Protein AF-A0A2A5D5D0-F1 (afdb_monomer)

pLDDT: mean 77.04, std 16.19, range [25.78, 96.81]

Sequence (463 aa):
MMNELGKYSNEIIWMANNGKLLHDLIAAKQSNLTIFPFDIANLTKYSEMNILRPLSAEIIKQLHRTMWQPALPIFARDETFFGVPEDISFYGIIVPKKQLEDTNKWDWDELRSLINKNYKENNIDFWSAGATNNMGFIYSVLGAFGINIEAPLKETIELKENWLKAYDWLNSIEWDWEEFFINNLSPLEFKQYSSNQKLEMGWTKAPPNPFNNYQDYNFFMFPDDSSVKKRFDFCIGSCWASIKNNMPDQVINDLFRIILDYKNLLKVELRSATYFNINKKLWKDKAVLKAKPLYKHIDFFNNAKNVVYSNINKMQHHDIRDILLKTLTNKANNKIFFSYLEGLITTGKTFYKSNDLQTAIEFITTNYQNINQIKDITDYLDCSQSHLQSLFKMSFDCSCWEYLNKIRVDIAKNELVYNSQSISQISIKIGFKSSVTFTRVFKKNTGSTPSEYRLSKKTKKWQ

Nearest PDB structures (foldseek):
  5mkb-assembly1_A  TM=7.133E-01  e=1.353E-09  Lacticaseibacillus casei
  3oio-assembly1_A  TM=8.926E-01  e=6.132E-05  Chromobacterium violaceum
  6swi-assembly1_A  TM=9.238E-01  e=1.010E-04  Geobacillus stearothermophilus
  3w6v-assembly1_A  TM=9.181E-01  e=2.877E-04  Streptomyces griseus
  4fe7-assembly1_A-2  TM=6.441E-01  e=1.061E-04  Escherichia coli

Mean predicted aligned error: 14.08 Å

Radius of gyration: 26.06 Å; Cα contacts (8 Å, |Δi|>4): 640; chains: 1; bounding box: 62×50×67 Å

Foldseek 3Di:
DCVVCVVVNQLDDEDPDDPPPVVNVVVVLDHSHFKYKDKLLCQVVCVVVVFFDFADPVLVVLCVVFFDPLAQCSQADPNTGFFDFDFKKFKWKKFFQVLPPDPDDDDLVRVLVLQQVQCVVQVDHQDFAPDPFPCSVVQLLLLLLVQDLVPDLVVRLVSVVSLLVSLVSLLSRPHQLLCRGPDRDHLVNQQVRPVPGRMHIDIQQGGRPPVLPVVRMATARHDHDPVRPGGETEMIGMTMGGTDDPDDSVVSNVVSCCVSDPVNSLVCLLVDRGGHTRGVVLLPDPSNCVSPVVSVNCVNVVPGDNYDYDSCPDPSNVLLSVLSSVCSNLSWRSVLSSVQSVVCVVVVHRPCPVVLVVQLVVCLLVCLLPDPDCVVSCVSRVHDLVVQQCSCCNTRVDGSVLVSLLSLLVVLLVCLAPHPDDCQVSCNRRHHPGSVVNQVSNCVNPVHGSVVSSVVNVVVVVD

Structure (mmCIF, N/CA/C/O backbone):
data_AF-A0A2A5D5D0-F1
#
_entry.id   AF-A0A2A5D5D0-F1
#
loop_
_atom_site.group_PDB
_atom_site.id
_atom_site.type_symbol
_atom_site.label_atom_id
_atom_site.label_alt_id
_atom_site.label_comp_id
_atom_site.label_asym_id
_atom_site.label_entity_id
_atom_site.label_seq_id
_atom_site.pdbx_PDB_ins_code
_atom_site.Cartn_x
_atom_site.Cartn_y
_atom_site.Cartn_z
_atom_site.occupancy
_atom_site.B_iso_or_equiv
_atom_site.auth_seq_id
_atom_site.auth_comp_id
_atom_site.auth_asym_id
_atom_site.auth_atom_id
_atom_site.pdbx_PDB_model_num
ATOM 1 N N . MET A 1 1 ? 11.062 15.583 -27.044 1.00 42.25 1 MET A N 1
ATOM 2 C CA . MET A 1 1 ? 10.098 14.470 -27.120 1.00 42.25 1 MET A CA 1
ATOM 3 C C . MET A 1 1 ? 9.123 14.642 -28.281 1.00 42.25 1 MET A C 1
ATOM 5 O O . MET A 1 1 ? 9.537 14.257 -29.353 1.00 42.25 1 MET A O 1
ATOM 9 N N . MET A 1 2 ? 7.949 15.289 -28.179 1.00 38.97 2 MET A N 1
ATOM 10 C CA . MET A 1 2 ? 6.968 15.340 -29.298 1.00 38.97 2 MET A CA 1
ATOM 11 C C . MET A 1 2 ? 7.511 15.865 -30.645 1.00 38.97 2 MET A C 1
ATOM 13 O O . MET A 1 2 ? 7.171 15.311 -31.676 1.00 38.97 2 MET A O 1
ATOM 17 N N . ASN A 1 3 ? 8.413 16.855 -30.661 1.00 43.53 3 ASN A N 1
ATOM 18 C CA . ASN A 1 3 ? 9.029 17.330 -31.915 1.00 43.53 3 ASN A CA 1
ATOM 19 C C . ASN A 1 3 ? 10.086 16.365 -32.497 1.00 43.53 3 ASN A C 1
ATOM 21 O O . ASN A 1 3 ? 10.320 16.373 -33.698 1.00 43.53 3 ASN A O 1
ATOM 25 N N . GLU A 1 4 ? 10.721 15.532 -31.665 1.00 47.09 4 GLU A N 1
ATOM 26 C CA . GLU A 1 4 ? 11.690 14.504 -32.101 1.00 47.09 4 GLU A CA 1
ATOM 27 C C . GLU A 1 4 ? 10.972 13.206 -32.499 1.00 47.09 4 GLU A C 1
ATOM 29 O O . GLU A 1 4 ? 11.299 12.593 -33.510 1.00 47.09 4 GLU A O 1
ATOM 34 N N . LEU A 1 5 ? 9.921 12.864 -31.751 1.00 46.44 5 LEU A N 1
ATOM 35 C CA . LEU A 1 5 ? 8.909 11.859 -32.065 1.00 46.44 5 LEU A CA 1
ATOM 36 C C . LEU A 1 5 ? 8.055 12.249 -33.284 1.00 46.44 5 LEU A C 1
ATOM 38 O O . LEU A 1 5 ? 7.423 11.393 -33.887 1.00 46.44 5 LEU A O 1
ATOM 42 N N . GLY A 1 6 ? 8.054 13.528 -33.672 1.00 40.97 6 GLY A N 1
ATOM 43 C CA . GLY A 1 6 ? 7.239 14.087 -34.752 1.00 40.97 6 GLY A CA 1
ATOM 44 C C . GLY A 1 6 ? 7.520 13.480 -36.127 1.00 40.97 6 GLY A C 1
ATOM 45 O O . GLY A 1 6 ? 6.618 13.435 -36.962 1.00 40.97 6 GLY A O 1
ATOM 46 N N . LYS A 1 7 ? 8.724 12.929 -36.339 1.00 45.59 7 LYS A N 1
ATOM 47 C CA . LYS A 1 7 ? 9.057 12.133 -37.535 1.00 45.59 7 LYS A CA 1
ATOM 48 C C . LYS A 1 7 ? 8.268 10.818 -37.624 1.00 45.59 7 LYS A C 1
ATOM 50 O O . LYS A 1 7 ? 8.094 10.306 -38.719 1.00 45.59 7 LYS A O 1
ATOM 55 N N . TYR A 1 8 ? 7.762 10.335 -36.490 1.00 43.69 8 TYR A N 1
ATOM 56 C CA . TYR A 1 8 ? 6.948 9.128 -36.321 1.00 43.69 8 TYR A CA 1
ATOM 57 C C . TYR A 1 8 ? 5.537 9.477 -35.803 1.00 43.69 8 TYR A C 1
ATOM 59 O O . TYR A 1 8 ? 4.859 8.662 -35.187 1.00 43.69 8 TYR A O 1
ATOM 67 N N . SER A 1 9 ? 5.080 10.720 -36.000 1.00 43.53 9 SER A N 1
ATOM 68 C CA . SER A 1 9 ? 3.832 11.241 -35.410 1.00 43.53 9 SER A CA 1
ATOM 69 C C . SER A 1 9 ? 2.575 10.459 -35.807 1.00 43.53 9 SER A C 1
ATOM 71 O O . SER A 1 9 ? 1.668 10.327 -34.991 1.00 43.53 9 SER A O 1
ATOM 73 N N . ASN A 1 10 ? 2.544 9.876 -37.009 1.00 42.50 10 ASN A N 1
ATOM 74 C CA . ASN A 1 10 ? 1.450 9.012 -37.474 1.00 42.50 10 ASN A CA 1
ATOM 75 C C . ASN A 1 10 ? 1.453 7.603 -36.834 1.00 42.50 10 ASN A C 1
ATOM 77 O O . ASN A 1 10 ? 0.513 6.834 -37.038 1.00 42.50 10 ASN A O 1
ATOM 81 N N . GLU A 1 11 ? 2.503 7.267 -36.077 1.00 46.69 11 GLU A N 1
ATOM 82 C CA . GLU A 1 11 ? 2.774 5.957 -35.461 1.00 46.69 11 GLU A CA 1
ATOM 83 C C . GLU A 1 11 ? 2.710 6.009 -33.919 1.00 46.69 11 GLU A C 1
ATOM 85 O O . GLU A 1 11 ? 2.779 4.987 -33.233 1.00 46.69 11 GLU A O 1
ATOM 90 N N . ILE A 1 12 ? 2.563 7.204 -33.339 1.00 46.16 12 ILE A N 1
ATOM 91 C CA . ILE A 1 12 ? 2.498 7.425 -31.891 1.00 46.16 12 ILE A CA 1
ATOM 92 C C . ILE A 1 12 ? 1.081 7.865 -31.549 1.00 46.16 12 ILE A C 1
ATOM 94 O O . ILE A 1 12 ? 0.738 9.044 -31.603 1.00 46.16 12 ILE A O 1
ATOM 98 N N . ILE A 1 13 ? 0.239 6.901 -31.191 1.00 49.09 13 ILE A N 1
ATOM 99 C CA . ILE A 1 13 ? -1.118 7.185 -30.730 1.00 49.09 13 ILE A CA 1
ATOM 100 C C . ILE A 1 13 ? -1.076 7.401 -29.213 1.00 49.09 13 ILE A C 1
ATOM 102 O O . ILE A 1 13 ? -0.877 6.477 -28.428 1.00 49.09 13 ILE A O 1
ATOM 106 N N . TRP A 1 14 ? -1.281 8.652 -28.803 1.00 46.41 14 TRP A N 1
ATOM 107 C CA . TRP A 1 14 ? -1.578 9.024 -27.424 1.00 46.41 14 TRP A CA 1
ATOM 108 C C . TRP A 1 14 ? -3.082 8.844 -27.184 1.00 46.41 14 TRP A C 1
ATOM 110 O O . TRP A 1 14 ? -3.888 9.621 -27.687 1.00 46.41 14 TRP A O 1
ATOM 120 N N . MET A 1 15 ? -3.476 7.818 -26.428 1.00 43.09 15 MET A N 1
ATOM 121 C CA . MET A 1 15 ? -4.845 7.681 -25.909 1.00 43.09 15 MET A CA 1
ATOM 122 C C . MET A 1 15 ? -4.819 7.422 -24.402 1.00 43.09 15 MET A C 1
ATOM 124 O O . MET A 1 15 ? -5.335 6.426 -23.905 1.00 43.09 15 MET A O 1
ATOM 128 N N . ALA A 1 16 ? -4.212 8.343 -23.658 1.00 36.94 16 ALA A N 1
ATOM 129 C CA . ALA A 1 16 ? -4.387 8.424 -22.214 1.00 36.94 16 ALA A CA 1
ATOM 130 C C . ALA A 1 16 ? -5.574 9.349 -21.902 1.00 36.94 16 ALA A C 1
ATOM 132 O O . ALA A 1 16 ? -5.372 10.485 -21.492 1.00 36.94 16 ALA A O 1
ATOM 133 N N . ASN A 1 17 ? -6.798 8.902 -22.206 1.00 33.34 17 ASN A N 1
ATOM 134 C CA . ASN A 1 17 ? -8.050 9.282 -21.530 1.00 33.34 17 ASN A CA 1
ATOM 135 C C . ASN A 1 17 ? -9.251 8.702 -22.292 1.00 33.34 17 ASN A C 1
ATOM 137 O O . ASN A 1 17 ? -9.286 8.744 -23.517 1.00 33.34 17 ASN A O 1
ATOM 141 N N . ASN A 1 18 ? -10.255 8.235 -21.546 1.00 33.56 18 ASN A N 1
ATOM 142 C CA . ASN A 1 18 ? -11.564 7.726 -21.997 1.00 33.56 18 ASN A CA 1
ATOM 143 C C . ASN A 1 18 ? -11.712 6.215 -22.202 1.00 33.56 18 ASN A C 1
ATOM 145 O O . ASN A 1 18 ? -12.375 5.802 -23.147 1.00 33.56 18 ASN A O 1
ATOM 149 N N . GLY A 1 19 ? -11.180 5.397 -21.287 1.00 38.88 19 GLY A N 1
ATOM 150 C CA . GLY A 1 19 ? -11.828 4.135 -20.883 1.00 38.88 19 GLY A CA 1
ATOM 151 C C . GLY A 1 19 ? -12.034 3.030 -21.933 1.00 38.88 19 GLY A C 1
ATOM 152 O O . GLY A 1 19 ? -12.508 1.959 -21.567 1.00 38.88 19 GLY A O 1
ATOM 153 N N . LYS A 1 20 ? -11.663 3.230 -23.202 1.00 41.47 20 LYS A N 1
ATOM 154 C CA . LYS A 1 20 ? -11.570 2.164 -24.200 1.00 41.47 20 LYS A CA 1
ATOM 155 C C . LYS A 1 20 ? -10.377 1.307 -23.824 1.00 41.47 20 LYS A C 1
ATOM 157 O O . LYS A 1 20 ? -9.235 1.765 -23.892 1.00 41.47 20 LYS A O 1
ATOM 162 N N . LEU A 1 21 ? -10.643 0.085 -23.367 1.00 51.81 21 LEU A N 1
ATOM 163 C CA . LEU A 1 21 ? -9.585 -0.858 -23.039 1.00 51.81 21 LEU A CA 1
ATOM 164 C C . LEU A 1 21 ? -8.718 -1.074 -24.285 1.00 51.81 21 LEU A C 1
ATOM 166 O O . LEU A 1 21 ? -9.222 -1.136 -25.403 1.00 51.81 21 LEU A O 1
ATOM 170 N N . LEU A 1 22 ? -7.413 -1.264 -24.081 1.00 53.94 22 LEU A N 1
ATOM 171 C CA . LEU A 1 22 ? -6.450 -1.699 -25.102 1.00 53.94 22 LEU A CA 1
ATOM 172 C C . LEU A 1 22 ? -6.994 -2.859 -25.971 1.00 53.94 22 LEU A C 1
ATOM 174 O O . LEU A 1 22 ? -6.662 -2.967 -27.147 1.00 53.94 22 LEU A O 1
ATOM 178 N N . HIS A 1 23 ? -7.885 -3.685 -25.410 1.00 52.72 23 HIS A N 1
ATOM 179 C CA . HIS A 1 23 ? -8.634 -4.740 -26.097 1.00 52.72 23 HIS A CA 1
ATOM 180 C C . HIS A 1 23 ? -9.456 -4.244 -27.299 1.00 52.72 23 HIS A C 1
ATOM 182 O O . HIS A 1 23 ? -9.387 -4.865 -28.358 1.00 52.72 23 HIS A O 1
ATOM 188 N N . ASP A 1 24 ? -10.154 -3.111 -27.181 1.00 51.69 24 ASP A N 1
ATOM 189 C CA . ASP A 1 24 ? -10.974 -2.537 -28.259 1.00 51.69 24 ASP A CA 1
ATOM 190 C C . ASP A 1 24 ? -10.098 -2.028 -29.416 1.00 51.69 24 ASP A C 1
ATOM 192 O O . ASP A 1 24 ? -10.472 -2.106 -30.586 1.00 51.69 24 ASP A O 1
ATOM 196 N N . LEU A 1 25 ? -8.896 -1.535 -29.092 1.00 51.81 25 LEU A N 1
ATOM 197 C CA . LEU A 1 25 ? -7.915 -1.035 -30.060 1.00 51.81 25 LEU A CA 1
ATOM 198 C C . LEU A 1 25 ? -7.166 -2.167 -30.781 1.00 51.81 25 LEU A C 1
ATOM 200 O O . LEU A 1 25 ? -6.849 -2.032 -31.965 1.00 51.81 25 LEU A O 1
ATOM 204 N N . ILE A 1 26 ? -6.901 -3.282 -30.091 1.00 53.53 26 ILE A N 1
ATOM 205 C CA . ILE A 1 26 ? -6.291 -4.489 -30.673 1.00 53.53 26 ILE A CA 1
ATOM 206 C C . ILE A 1 26 ? -7.291 -5.209 -31.590 1.00 53.53 26 ILE A C 1
ATOM 208 O O . ILE A 1 26 ? -6.926 -5.617 -32.695 1.00 53.53 26 ILE A O 1
ATOM 212 N N . ALA A 1 27 ? -8.558 -5.323 -31.176 1.00 51.19 27 ALA A N 1
ATOM 213 C CA . ALA A 1 27 ? -9.613 -5.974 -31.957 1.00 51.19 27 ALA A CA 1
ATOM 214 C C . ALA A 1 27 ? -9.862 -5.296 -33.317 1.00 51.19 27 ALA A C 1
ATOM 216 O O . ALA A 1 27 ? -10.222 -5.963 -34.286 1.00 51.19 27 ALA A O 1
ATOM 217 N N . ALA A 1 28 ? -9.607 -3.989 -33.417 1.00 50.28 28 ALA A N 1
ATOM 218 C CA . ALA A 1 28 ? -9.811 -3.225 -34.641 1.00 50.28 28 ALA A CA 1
ATOM 219 C C . ALA A 1 28 ? -8.773 -3.495 -35.753 1.00 50.28 28 ALA A C 1
ATOM 221 O O . ALA A 1 28 ? -8.970 -3.000 -36.859 1.00 50.28 28 ALA A O 1
ATOM 222 N N . LYS A 1 29 ? -7.671 -4.233 -35.504 1.00 47.22 29 LYS A N 1
ATOM 223 C CA . LYS A 1 29 ? -6.579 -4.539 -36.473 1.00 47.22 29 LYS A CA 1
ATOM 224 C C . LYS A 1 29 ? -6.006 -3.338 -37.269 1.00 47.22 29 LYS A C 1
ATOM 226 O O . LYS A 1 29 ? -5.212 -3.542 -38.182 1.00 47.22 29 LYS A O 1
ATOM 231 N N . GLN A 1 30 ? -6.372 -2.103 -36.925 1.00 46.59 30 GLN A N 1
ATOM 232 C CA . GLN A 1 30 ? -6.116 -0.882 -37.704 1.00 46.59 30 GLN A CA 1
ATOM 233 C C . GLN A 1 30 ? -5.312 0.182 -36.946 1.00 46.59 30 GLN A C 1
ATOM 235 O O . GLN A 1 30 ? -5.189 1.307 -37.422 1.00 46.59 30 GLN A O 1
ATOM 240 N N . SER A 1 31 ? -4.763 -0.114 -35.766 1.00 50.22 31 SER A N 1
ATOM 241 C CA . SER A 1 31 ? -4.000 0.901 -35.043 1.00 50.22 31 SER A CA 1
ATOM 242 C C . SER A 1 31 ? -2.521 0.869 -35.438 1.00 50.22 31 SER A C 1
ATOM 244 O O . SER A 1 31 ? -1.816 -0.110 -35.204 1.00 50.22 31 SER A O 1
ATOM 246 N N . ASN A 1 32 ? -2.017 1.995 -35.949 1.00 53.56 32 ASN A N 1
ATOM 247 C CA . ASN A 1 32 ? -0.584 2.314 -35.997 1.00 53.56 32 ASN A CA 1
ATOM 248 C C . ASN A 1 32 ? 0.001 2.513 -34.577 1.00 53.56 32 ASN A C 1
ATOM 250 O O . ASN A 1 32 ? 0.957 3.258 -34.405 1.00 53.56 32 ASN A O 1
ATOM 254 N N . LEU A 1 33 ? -0.605 1.930 -33.534 1.00 55.22 33 LEU A N 1
ATOM 255 C CA . LEU A 1 33 ? -0.214 2.111 -32.140 1.00 55.22 33 LEU A CA 1
ATOM 256 C C . LEU A 1 33 ? 1.111 1.384 -31.905 1.00 55.22 33 LEU A C 1
ATOM 258 O O . LEU A 1 33 ? 1.157 0.157 -31.831 1.00 55.22 33 LEU A O 1
ATOM 262 N N . THR A 1 34 ? 2.188 2.154 -31.799 1.00 67.12 34 THR A N 1
ATOM 263 C CA . THR A 1 34 ? 3.553 1.619 -31.715 1.00 67.12 34 THR A CA 1
ATOM 264 C C . THR A 1 34 ? 4.020 1.480 -30.267 1.00 67.12 34 THR A C 1
ATOM 266 O O . THR A 1 34 ? 4.540 0.437 -29.872 1.00 67.12 34 THR A O 1
ATOM 269 N N . ILE A 1 35 ? 3.757 2.501 -29.450 1.00 74.50 35 ILE A N 1
ATOM 270 C CA . ILE A 1 35 ? 4.057 2.551 -28.016 1.00 74.50 35 ILE A CA 1
ATOM 271 C C . ILE A 1 35 ? 2.921 3.253 -27.265 1.00 74.50 35 ILE A C 1
ATOM 273 O O . ILE A 1 35 ? 2.276 4.142 -27.820 1.00 74.50 35 ILE A O 1
ATOM 277 N N . PHE A 1 36 ? 2.679 2.881 -26.010 1.00 73.75 36 PHE A N 1
ATOM 278 C CA . PHE A 1 36 ? 1.630 3.478 -25.182 1.00 73.75 36 PHE A CA 1
ATOM 279 C C . PHE A 1 36 ? 2.005 3.466 -23.693 1.00 73.75 36 PHE A C 1
ATOM 281 O O . PHE A 1 36 ? 2.653 2.518 -23.238 1.00 73.75 36 PHE A O 1
ATOM 288 N N . PRO A 1 37 ? 1.603 4.496 -22.927 1.00 76.75 37 PRO A N 1
ATOM 289 C CA . PRO A 1 37 ? 1.744 4.496 -21.482 1.00 76.75 37 PRO A CA 1
ATOM 290 C C . PRO A 1 37 ? 0.583 3.733 -20.834 1.00 76.75 37 PRO A C 1
ATOM 292 O O . PRO A 1 37 ? -0.562 3.825 -21.283 1.00 76.75 37 PRO A O 1
ATOM 295 N N . PHE A 1 38 ? 0.849 3.008 -19.752 1.00 71.81 38 PHE A N 1
ATOM 296 C CA . PHE A 1 38 ? -0.196 2.457 -18.891 1.00 71.81 38 PHE A CA 1
ATOM 297 C C . PHE A 1 38 ? 0.309 2.233 -17.464 1.00 71.81 38 PHE A C 1
ATOM 299 O O . PHE A 1 38 ? 1.512 2.198 -17.199 1.00 71.81 38 PHE A O 1
ATOM 306 N N . ASP A 1 39 ? -0.642 2.075 -16.545 1.00 77.75 39 ASP A N 1
ATOM 307 C CA . ASP A 1 39 ? -0.368 1.751 -15.148 1.00 77.75 39 ASP A CA 1
ATOM 308 C C . ASP A 1 39 ? 0.198 0.330 -15.016 1.00 77.75 39 ASP A C 1
ATOM 310 O O . ASP A 1 39 ? -0.407 -0.626 -15.517 1.00 77.75 39 ASP A O 1
ATOM 314 N N . ILE A 1 40 ? 1.317 0.183 -14.305 1.00 80.50 40 ILE A N 1
ATOM 315 C CA . ILE A 1 40 ? 2.040 -1.083 -14.099 1.00 80.50 40 ILE A CA 1
ATOM 316 C C . ILE A 1 40 ? 1.114 -2.209 -13.578 1.00 80.50 40 ILE A C 1
ATOM 318 O O . ILE A 1 40 ? 1.390 -3.381 -13.852 1.00 80.50 40 ILE A O 1
ATOM 322 N N . ALA A 1 41 ? -0.030 -1.901 -12.947 1.00 74.31 41 ALA A N 1
ATOM 323 C CA . ALA A 1 41 ? -1.065 -2.884 -12.571 1.00 74.31 41 ALA A CA 1
ATOM 324 C C . ALA A 1 41 ? -1.479 -3.796 -13.721 1.00 74.31 41 ALA A C 1
ATOM 326 O O . ALA A 1 41 ? -1.751 -4.981 -13.516 1.00 74.31 41 ALA A O 1
ATOM 327 N N . ASN A 1 42 ? -1.530 -3.256 -14.935 1.00 75.75 42 ASN A N 1
ATOM 328 C CA . ASN A 1 42 ? -2.000 -3.998 -16.095 1.00 75.75 42 ASN A CA 1
ATOM 329 C C . ASN A 1 42 ? -0.893 -4.821 -16.761 1.00 75.75 42 ASN A C 1
ATOM 331 O O . ASN A 1 42 ? -1.183 -5.591 -17.674 1.00 75.75 42 ASN A O 1
ATOM 335 N N . LEU A 1 43 ? 0.361 -4.698 -16.311 1.00 79.38 43 LEU A N 1
ATOM 336 C CA . LEU A 1 43 ? 1.510 -5.344 -16.942 1.00 79.38 43 LEU A CA 1
ATOM 337 C C . LEU A 1 43 ? 1.381 -6.869 -16.921 1.00 79.38 43 LEU A C 1
ATOM 339 O O . LEU A 1 43 ? 1.555 -7.497 -17.958 1.00 79.38 43 LEU A O 1
ATOM 343 N N . THR A 1 44 ? 1.006 -7.447 -15.771 1.00 75.94 44 THR A N 1
ATOM 344 C CA . THR A 1 44 ? 0.779 -8.898 -15.633 1.00 75.94 44 THR A CA 1
ATOM 345 C C . THR A 1 44 ? -0.287 -9.364 -16.618 1.00 75.94 44 THR A C 1
ATOM 347 O O . THR A 1 44 ? 0.004 -10.162 -17.504 1.00 75.94 44 THR A O 1
ATOM 350 N N . LYS A 1 45 ? -1.480 -8.761 -16.546 1.00 74.00 45 LYS A N 1
ATOM 351 C CA . LYS A 1 45 ? -2.615 -9.089 -17.413 1.00 74.00 45 LYS A CA 1
ATOM 352 C C . LYS A 1 45 ? -2.235 -9.019 -18.894 1.00 74.00 45 LYS A C 1
ATOM 354 O O . LYS A 1 45 ? -2.514 -9.935 -19.656 1.00 74.00 45 LYS A O 1
ATOM 359 N N . TYR A 1 46 ? -1.595 -7.934 -19.323 1.00 77.62 46 TYR A N 1
ATOM 360 C CA . TYR A 1 46 ? -1.231 -7.744 -20.726 1.00 77.62 46 TYR A CA 1
ATOM 361 C C . TYR A 1 46 ? -0.090 -8.668 -21.178 1.00 77.62 46 TYR A C 1
ATOM 363 O O . TYR A 1 46 ? -0.079 -9.100 -22.332 1.00 77.62 46 TYR A O 1
ATOM 371 N N . SER A 1 47 ? 0.844 -9.015 -20.292 1.00 78.69 47 SER A N 1
ATOM 372 C CA . SER A 1 47 ? 1.875 -10.012 -20.597 1.00 78.69 47 SER A CA 1
ATOM 373 C C . SER A 1 47 ? 1.288 -11.421 -20.758 1.00 78.69 47 SER A C 1
ATOM 375 O O . SER A 1 47 ? 1.591 -12.081 -21.748 1.00 78.69 47 SER A O 1
ATOM 377 N N . GLU A 1 48 ? 0.369 -11.838 -19.879 1.00 78.44 48 GLU A N 1
ATOM 378 C CA . GLU A 1 48 ? -0.309 -13.147 -19.924 1.00 78.44 48 GLU A CA 1
ATOM 379 C C . GLU A 1 48 ? -1.206 -13.289 -21.156 1.00 78.44 48 GLU A C 1
ATOM 381 O O . GLU A 1 48 ? -1.270 -14.344 -21.782 1.00 78.44 48 GLU A O 1
ATOM 386 N N . MET A 1 49 ? -1.847 -12.193 -21.571 1.00 77.12 49 MET A N 1
ATOM 387 C CA . MET A 1 49 ? -2.591 -12.127 -22.831 1.00 77.12 49 MET A CA 1
ATOM 388 C C . MET A 1 49 ? -1.691 -12.162 -24.073 1.00 77.12 49 MET A C 1
ATOM 390 O O . MET A 1 49 ? -2.198 -12.149 -25.194 1.00 77.12 49 MET A O 1
ATOM 394 N N . ASN A 1 50 ? -0.367 -12.184 -23.897 1.00 80.31 50 ASN A N 1
ATOM 395 C CA . ASN A 1 50 ? 0.627 -12.262 -24.961 1.00 80.31 50 ASN A CA 1
ATOM 396 C C . ASN A 1 50 ? 0.566 -11.087 -25.962 1.00 80.31 50 ASN A C 1
ATOM 398 O O . ASN A 1 50 ? 1.005 -11.217 -27.106 1.00 80.31 50 ASN A O 1
ATOM 402 N N . ILE A 1 51 ? 0.033 -9.933 -25.540 1.00 80.19 51 ILE A N 1
ATOM 403 C CA . ILE A 1 51 ? -0.147 -8.755 -26.406 1.00 80.19 51 ILE A CA 1
ATOM 404 C C . ILE A 1 51 ? 1.049 -7.799 -26.382 1.00 80.19 51 ILE A C 1
ATOM 406 O O . ILE A 1 51 ? 1.221 -7.020 -27.317 1.00 80.19 51 ILE A O 1
ATOM 410 N N . LEU A 1 52 ? 1.876 -7.841 -25.334 1.00 85.62 52 LEU A N 1
ATOM 411 C CA . LEU A 1 52 ? 3.039 -6.963 -25.192 1.00 85.62 52 LEU A CA 1
ATOM 412 C C . LEU A 1 52 ? 4.253 -7.519 -25.941 1.00 85.62 52 LEU A C 1
ATOM 414 O O . LEU A 1 52 ? 4.534 -8.719 -25.898 1.00 85.62 52 LEU A O 1
ATOM 418 N N . ARG A 1 53 ? 5.002 -6.639 -26.604 1.00 89.94 53 ARG A N 1
ATOM 419 C CA . ARG A 1 53 ? 6.304 -6.960 -27.197 1.00 89.94 53 ARG A CA 1
ATOM 420 C C . ARG A 1 53 ? 7.392 -6.832 -26.108 1.00 89.94 53 ARG A C 1
ATOM 422 O O . ARG A 1 53 ? 7.446 -5.791 -25.451 1.00 89.94 53 ARG A O 1
ATOM 429 N N . PRO A 1 54 ? 8.249 -7.854 -25.906 1.00 94.25 54 PRO A N 1
ATOM 430 C CA . PRO A 1 54 ? 9.402 -7.759 -25.011 1.00 94.25 54 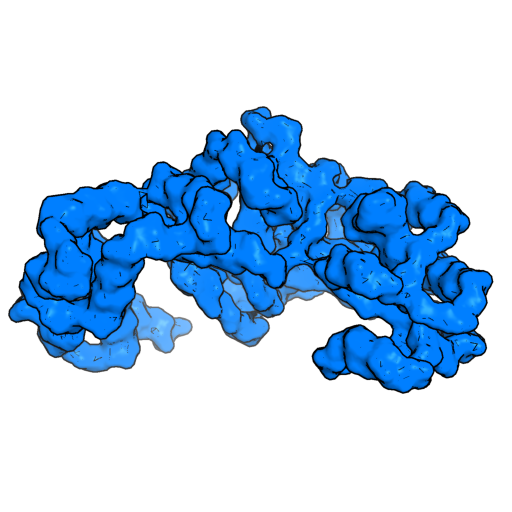PRO A CA 1
ATOM 431 C C . PRO A 1 54 ? 10.364 -6.639 -25.415 1.00 94.25 54 PRO A C 1
ATOM 433 O O . PRO A 1 54 ? 10.549 -6.363 -26.602 1.00 94.25 54 PRO A O 1
ATOM 436 N N . LEU A 1 55 ? 11.018 -6.022 -24.435 1.00 95.19 55 LEU A N 1
ATOM 437 C CA . LEU A 1 55 ? 12.084 -5.061 -24.694 1.00 95.19 55 LEU A CA 1
ATOM 438 C C . LEU A 1 55 ? 13.318 -5.769 -25.262 1.00 95.19 55 LEU A C 1
ATOM 440 O O . LEU A 1 55 ? 13.660 -6.882 -24.863 1.00 95.19 55 LEU A O 1
ATOM 444 N N . SER A 1 56 ? 14.029 -5.096 -26.165 1.00 95.44 56 SER A N 1
ATOM 445 C CA . SER A 1 56 ? 15.293 -5.613 -26.684 1.00 95.44 56 SER A CA 1
ATOM 446 C C . SER A 1 56 ? 16.387 -5.617 -25.611 1.00 95.44 56 SER A C 1
ATOM 448 O O . SER A 1 56 ? 16.389 -4.804 -24.681 1.00 95.44 56 SER A O 1
ATOM 450 N N . ALA A 1 57 ? 17.380 -6.494 -25.781 1.00 96.06 57 ALA A N 1
ATOM 451 C CA . ALA A 1 57 ? 18.527 -6.592 -24.877 1.00 96.06 57 ALA A CA 1
ATOM 452 C C . ALA A 1 57 ? 19.281 -5.257 -24.717 1.00 96.06 57 ALA A C 1
ATOM 454 O O . ALA A 1 57 ? 19.818 -4.963 -23.648 1.00 96.06 57 ALA A O 1
ATOM 455 N N . GLU A 1 58 ? 19.308 -4.423 -25.760 1.00 95.56 58 GLU A N 1
ATOM 456 C CA . GLU A 1 58 ? 19.936 -3.105 -25.700 1.00 95.56 58 GLU A CA 1
ATOM 457 C C . GLU A 1 58 ? 19.178 -2.144 -24.779 1.00 95.56 58 GLU A C 1
ATOM 459 O O . GLU A 1 58 ? 19.795 -1.503 -23.922 1.00 95.56 58 GLU A O 1
ATOM 464 N N . ILE A 1 59 ? 17.849 -2.081 -24.908 1.00 96.62 59 ILE A N 1
ATOM 465 C CA . ILE A 1 59 ? 17.008 -1.250 -24.042 1.00 96.62 59 ILE A CA 1
ATOM 466 C C . ILE A 1 59 ? 17.114 -1.734 -22.594 1.00 96.62 59 ILE A C 1
ATOM 468 O O . ILE A 1 59 ? 17.365 -0.927 -21.701 1.00 96.62 59 ILE A O 1
ATOM 472 N N . ILE A 1 60 ? 17.044 -3.047 -22.354 1.00 96.81 60 ILE A N 1
ATOM 473 C CA . ILE A 1 60 ? 17.211 -3.640 -21.015 1.00 96.81 60 ILE A CA 1
ATOM 474 C C . ILE A 1 60 ? 18.566 -3.244 -20.405 1.00 96.81 60 ILE A C 1
ATOM 476 O O . ILE A 1 60 ? 18.641 -2.790 -19.259 1.00 96.81 60 ILE A O 1
ATOM 480 N N . LYS A 1 61 ? 19.649 -3.315 -21.186 1.00 96.25 61 LYS A N 1
ATOM 481 C CA . LYS A 1 61 ? 20.987 -2.885 -20.753 1.00 96.25 61 LYS A CA 1
ATOM 482 C C . LYS A 1 61 ? 21.031 -1.395 -20.395 1.00 96.25 61 LYS A C 1
ATOM 484 O O . LYS A 1 61 ? 21.716 -1.017 -19.440 1.00 96.25 61 LYS A O 1
ATOM 489 N N . GLN A 1 62 ? 20.319 -0.538 -21.127 1.00 95.44 62 GLN A N 1
ATOM 490 C CA . GLN A 1 62 ? 20.193 0.885 -20.797 1.00 95.44 62 GLN A CA 1
ATOM 491 C C . GLN A 1 62 ? 19.404 1.104 -19.497 1.00 95.44 62 GLN A C 1
ATOM 493 O O . GLN A 1 62 ? 19.823 1.924 -18.671 1.00 95.44 62 GLN A O 1
ATOM 498 N N . LEU A 1 63 ? 18.321 0.352 -19.275 1.00 95.69 63 LEU A N 1
ATOM 499 C CA . LEU A 1 63 ? 17.532 0.412 -18.042 1.00 95.69 63 LEU A CA 1
ATOM 500 C C . LEU A 1 63 ? 18.380 0.059 -16.816 1.00 95.69 63 LEU A C 1
ATOM 502 O O . LEU A 1 63 ? 18.447 0.850 -15.876 1.00 95.69 63 LEU A O 1
ATOM 506 N N . HIS A 1 64 ? 19.121 -1.053 -16.847 1.00 95.38 64 HIS A N 1
ATOM 507 C CA . HIS A 1 64 ? 20.001 -1.448 -15.737 1.00 95.38 64 HIS A CA 1
ATOM 508 C C . HIS A 1 64 ? 21.085 -0.408 -15.412 1.00 95.38 64 HIS A C 1
ATOM 510 O O . HIS A 1 64 ? 21.467 -0.223 -14.257 1.00 95.38 64 HIS A O 1
ATOM 516 N N . ARG A 1 65 ? 21.576 0.326 -16.414 1.00 94.38 65 ARG A N 1
ATOM 517 C CA . ARG A 1 65 ? 22.572 1.387 -16.197 1.00 94.38 65 ARG A CA 1
ATOM 518 C C . ARG A 1 65 ? 21.963 2.624 -15.536 1.00 94.38 65 ARG A C 1
ATOM 520 O O . ARG A 1 65 ? 22.555 3.198 -14.618 1.00 94.38 65 ARG A O 1
ATOM 527 N N . THR A 1 66 ? 20.796 3.048 -16.011 1.00 93.25 66 THR A N 1
ATOM 528 C CA . THR A 1 66 ? 20.248 4.387 -15.733 1.00 93.25 66 THR A CA 1
ATOM 529 C C . THR A 1 66 ? 19.212 4.412 -14.613 1.00 93.25 66 THR A C 1
ATOM 531 O O . THR A 1 66 ? 19.186 5.365 -13.829 1.00 93.25 66 THR A O 1
ATOM 534 N N . MET A 1 67 ? 18.414 3.355 -14.478 1.00 91.69 67 MET A N 1
ATOM 535 C CA . MET A 1 67 ? 17.293 3.307 -13.544 1.00 91.69 67 MET A CA 1
ATOM 536 C C . MET A 1 67 ? 17.714 2.880 -12.139 1.00 91.69 67 MET A C 1
ATOM 538 O O . MET A 1 67 ? 18.761 2.252 -11.916 1.00 91.69 67 MET A O 1
ATOM 542 N N . TRP A 1 68 ? 16.885 3.241 -11.167 1.00 90.62 68 TRP A N 1
ATOM 543 C CA . TRP A 1 68 ? 16.980 2.746 -9.804 1.00 90.62 68 TRP A CA 1
ATOM 544 C C . TRP A 1 68 ? 16.645 1.254 -9.753 1.00 90.62 68 TRP A C 1
ATOM 546 O O . TRP A 1 68 ? 15.556 0.829 -10.128 1.00 90.62 68 TRP A O 1
ATOM 556 N N . GLN A 1 69 ? 17.627 0.453 -9.333 1.00 89.19 69 GLN A N 1
ATOM 557 C CA . GLN A 1 69 ? 17.566 -1.004 -9.456 1.00 89.19 69 GLN A CA 1
ATOM 558 C C . GLN A 1 69 ? 16.469 -1.663 -8.610 1.00 89.19 69 GLN A C 1
ATOM 560 O O . GLN A 1 69 ? 15.823 -2.551 -9.150 1.00 89.19 69 GLN A O 1
ATOM 565 N N . PRO A 1 70 ? 16.191 -1.243 -7.359 1.00 87.75 70 PRO A N 1
ATOM 566 C CA . PRO A 1 70 ? 15.147 -1.867 -6.545 1.00 87.75 70 PRO A CA 1
ATOM 567 C C . PRO A 1 70 ? 13.753 -1.862 -7.181 1.00 87.75 70 PRO A C 1
ATOM 569 O O . PRO A 1 70 ? 13.025 -2.833 -7.022 1.00 87.75 70 PRO A O 1
ATOM 572 N N . ALA A 1 71 ? 13.387 -0.816 -7.931 1.00 87.31 71 ALA A N 1
ATOM 573 C CA . ALA A 1 71 ? 12.090 -0.751 -8.609 1.00 87.31 71 ALA A CA 1
ATOM 574 C C . ALA A 1 71 ? 12.079 -1.444 -9.976 1.00 87.31 71 ALA A C 1
ATOM 576 O O . ALA A 1 71 ? 11.018 -1.817 -10.454 1.00 87.31 71 ALA A O 1
ATOM 577 N N . LEU A 1 72 ? 13.231 -1.624 -10.628 1.00 89.69 72 LEU A N 1
ATOM 578 C CA . LEU A 1 72 ? 13.284 -2.121 -12.003 1.00 89.69 72 LEU A CA 1
ATOM 579 C C . LEU A 1 72 ? 12.592 -3.495 -12.210 1.00 89.69 72 LEU A C 1
ATOM 581 O O . LEU A 1 72 ? 11.890 -3.633 -13.213 1.00 89.69 72 LEU A O 1
ATOM 585 N N . PRO A 1 73 ? 12.680 -4.477 -11.286 1.00 89.69 73 PRO A N 1
ATOM 586 C CA . PRO A 1 73 ? 11.999 -5.766 -11.426 1.00 89.69 73 PRO A CA 1
ATOM 587 C C . PRO A 1 73 ? 10.478 -5.687 -11.605 1.00 89.69 73 PRO A C 1
ATOM 589 O O . PRO A 1 73 ? 9.905 -6.563 -12.249 1.00 89.69 73 PRO A O 1
ATOM 592 N N . ILE A 1 74 ? 9.803 -4.644 -11.102 1.00 88.44 74 ILE A N 1
ATOM 593 C CA . ILE A 1 74 ? 8.334 -4.550 -11.204 1.00 88.44 74 ILE A CA 1
ATOM 594 C C . ILE A 1 74 ? 7.854 -4.357 -12.654 1.00 88.44 74 ILE A C 1
ATOM 596 O O . ILE A 1 74 ? 6.682 -4.605 -12.948 1.00 88.44 74 ILE A O 1
ATOM 600 N N . PHE A 1 75 ? 8.760 -3.964 -13.560 1.00 90.94 75 PHE A N 1
ATOM 601 C CA . PHE A 1 75 ? 8.522 -3.753 -14.993 1.00 90.94 75 PHE A CA 1
ATOM 602 C C . PHE A 1 75 ? 8.808 -5.000 -15.858 1.00 90.94 75 PHE A C 1
ATOM 604 O O . PHE A 1 75 ? 8.744 -4.930 -17.093 1.00 90.94 75 PHE A O 1
ATOM 611 N N . ALA A 1 76 ? 9.104 -6.139 -15.223 1.00 89.75 76 ALA A N 1
ATOM 612 C CA . ALA A 1 76 ? 9.339 -7.428 -15.868 1.00 89.75 76 ALA A CA 1
ATOM 613 C C . ALA A 1 76 ? 8.341 -8.502 -15.404 1.00 89.75 76 ALA A C 1
ATOM 615 O O . ALA A 1 76 ? 7.763 -8.404 -14.319 1.00 89.75 76 ALA A O 1
ATOM 616 N N . ARG A 1 77 ? 8.132 -9.535 -16.224 1.00 87.25 77 ARG A N 1
ATOM 617 C CA . ARG A 1 77 ? 7.383 -10.760 -15.893 1.00 87.25 77 ARG A CA 1
ATOM 618 C C . ARG A 1 77 ? 8.186 -11.958 -16.373 1.00 87.25 77 ARG A C 1
ATOM 620 O O . ARG A 1 77 ? 8.647 -11.936 -17.509 1.00 87.25 77 ARG A O 1
ATOM 627 N N . ASP A 1 78 ? 8.411 -12.928 -15.489 1.00 85.19 78 ASP A N 1
ATOM 628 C CA . ASP A 1 78 ? 9.276 -14.091 -15.740 1.00 85.19 78 ASP A CA 1
ATOM 629 C C . ASP A 1 78 ? 10.621 -13.683 -16.366 1.00 85.19 78 ASP A C 1
ATOM 631 O O . ASP A 1 78 ? 10.991 -14.115 -17.454 1.00 85.19 78 ASP A O 1
ATOM 635 N N . GLU A 1 79 ? 11.297 -12.727 -15.714 1.00 87.38 79 GLU A N 1
ATOM 636 C CA . GLU A 1 79 ? 12.573 -12.115 -16.142 1.00 87.38 79 GLU A CA 1
ATOM 637 C C . GLU A 1 79 ? 12.531 -11.344 -17.478 1.00 87.38 79 GLU A C 1
ATOM 639 O O . GLU A 1 79 ? 13.500 -10.682 -17.858 1.00 87.38 79 GLU A O 1
ATOM 644 N N . THR A 1 80 ? 11.390 -11.336 -18.166 1.00 92.38 80 THR A N 1
ATOM 645 C CA . THR A 1 80 ? 11.190 -10.625 -19.428 1.00 92.38 80 THR A CA 1
ATOM 646 C C . THR A 1 80 ? 10.676 -9.216 -19.170 1.00 92.38 80 THR A C 1
ATOM 648 O O . THR A 1 80 ? 9.609 -9.014 -18.591 1.00 92.38 80 THR A O 1
ATOM 651 N N . PHE A 1 81 ? 11.417 -8.209 -19.629 1.00 94.44 81 PHE A N 1
ATOM 652 C CA . PHE A 1 81 ? 10.993 -6.814 -19.534 1.00 94.44 81 PHE A CA 1
ATOM 653 C C . PHE A 1 81 ? 10.013 -6.456 -20.644 1.00 94.44 81 PHE A C 1
ATOM 655 O O . PHE A 1 81 ? 10.270 -6.728 -21.815 1.00 94.44 81 PHE A O 1
ATOM 662 N N . PHE A 1 82 ? 8.931 -5.772 -20.280 1.00 91.75 82 PHE A N 1
ATOM 663 C CA . PHE A 1 82 ? 7.925 -5.296 -21.236 1.00 91.75 82 PHE A CA 1
ATOM 664 C C . PHE A 1 82 ? 7.749 -3.775 -21.206 1.00 91.75 82 PHE A C 1
ATOM 666 O O . PHE A 1 82 ? 7.347 -3.192 -22.210 1.00 91.75 82 PHE A O 1
ATOM 673 N N . GLY A 1 83 ? 8.049 -3.127 -20.076 1.00 88.69 83 GLY A N 1
ATOM 674 C CA . GLY A 1 83 ? 7.820 -1.698 -19.877 1.00 88.69 83 GLY A CA 1
ATOM 675 C C . GLY A 1 83 ? 9.104 -0.900 -19.662 1.00 88.69 83 GLY A C 1
ATOM 676 O O . GLY A 1 83 ? 9.963 -1.284 -18.870 1.00 88.69 83 GLY A O 1
ATOM 677 N N . VAL A 1 84 ? 9.209 0.247 -20.328 1.00 91.94 84 VAL A N 1
ATOM 678 C CA . VAL A 1 84 ? 10.156 1.315 -20.002 1.00 91.94 84 VAL A CA 1
ATOM 679 C C . VAL A 1 84 ? 9.551 2.175 -18.881 1.00 91.94 84 VAL A C 1
ATOM 681 O O . VAL A 1 84 ? 8.484 2.755 -19.087 1.00 91.94 84 VAL A O 1
ATOM 684 N N . PRO A 1 85 ? 10.196 2.277 -17.706 1.00 90.75 85 PRO A N 1
ATOM 685 C CA . PRO A 1 85 ? 9.664 3.022 -16.566 1.00 90.75 85 PRO A CA 1
ATOM 686 C C . PRO A 1 85 ? 9.412 4.500 -16.881 1.00 90.75 85 PRO A C 1
ATOM 688 O O . PRO A 1 85 ? 10.296 5.178 -17.411 1.00 90.75 85 PRO A O 1
ATOM 691 N N . GLU A 1 86 ? 8.235 5.007 -16.518 1.00 85.06 86 GLU A N 1
ATOM 692 C CA . GLU A 1 86 ? 7.915 6.438 -16.570 1.00 85.06 86 GLU A CA 1
ATOM 693 C C . GLU A 1 86 ? 8.034 7.058 -15.178 1.00 85.06 86 GLU A C 1
ATOM 695 O O . GLU A 1 86 ? 8.798 8.007 -14.982 1.00 85.06 86 GLU A O 1
ATOM 700 N N . ASP A 1 87 ? 7.318 6.490 -14.208 1.00 84.19 87 ASP A N 1
ATOM 701 C CA . ASP A 1 87 ? 7.312 6.955 -12.830 1.00 84.19 87 ASP A CA 1
ATOM 702 C C . ASP A 1 87 ? 7.035 5.834 -11.824 1.00 84.19 87 ASP A C 1
ATOM 704 O O . ASP A 1 87 ? 6.594 4.739 -12.178 1.00 84.19 87 ASP A O 1
ATOM 708 N N . ILE A 1 88 ? 7.324 6.123 -10.555 1.00 85.50 88 ILE A N 1
ATOM 709 C CA . ILE A 1 88 ? 6.828 5.357 -9.411 1.00 85.50 88 ILE A CA 1
ATOM 710 C C . ILE A 1 88 ? 6.347 6.311 -8.318 1.00 85.50 88 ILE A C 1
ATOM 712 O O . ILE A 1 88 ? 6.728 7.480 -8.270 1.00 85.50 88 ILE A O 1
ATOM 716 N N . SER A 1 89 ? 5.542 5.805 -7.396 1.00 83.00 89 SER A N 1
ATOM 717 C CA . SER A 1 89 ? 5.130 6.524 -6.200 1.00 83.00 89 SER A CA 1
ATOM 718 C C . SER A 1 89 ? 4.917 5.559 -5.049 1.00 83.00 89 SER A C 1
ATOM 720 O O . SER A 1 89 ? 4.192 4.581 -5.202 1.00 83.00 89 SER A O 1
ATOM 722 N N . PHE A 1 90 ? 5.477 5.873 -3.886 1.00 84.44 90 PHE A N 1
ATOM 723 C CA . PHE A 1 90 ? 5.195 5.146 -2.648 1.00 84.44 90 PHE A CA 1
ATOM 724 C C . PHE A 1 90 ? 4.143 5.881 -1.825 1.00 84.44 90 PHE A C 1
ATOM 726 O O . PHE A 1 90 ? 3.939 7.089 -1.995 1.00 84.44 90 PHE A O 1
ATOM 733 N N . TYR A 1 91 ? 3.490 5.137 -0.938 1.00 82.38 91 TYR A N 1
ATOM 734 C CA . TYR A 1 91 ? 2.604 5.690 0.075 1.00 82.38 91 TYR A CA 1
ATOM 735 C C . TYR A 1 91 ? 3.385 5.882 1.374 1.00 82.38 91 TYR A C 1
ATOM 737 O O . TYR A 1 91 ? 3.935 4.921 1.921 1.00 82.38 91 TYR A O 1
ATOM 745 N N . GLY A 1 92 ? 3.455 7.118 1.853 1.00 82.75 92 GLY A N 1
ATOM 746 C CA . GLY A 1 92 ? 4.270 7.483 3.006 1.00 82.75 92 GLY A CA 1
ATOM 747 C C . GLY A 1 92 ? 3.596 8.499 3.912 1.00 82.75 92 GLY A C 1
ATOM 748 O O . GLY A 1 92 ? 2.472 8.935 3.668 1.00 82.75 92 GLY A O 1
ATOM 749 N N . ILE A 1 93 ? 4.321 8.864 4.961 1.00 81.38 93 ILE A N 1
ATOM 750 C CA . ILE A 1 93 ? 3.935 9.856 5.956 1.00 81.38 93 ILE A CA 1
ATOM 751 C C . ILE A 1 93 ? 4.496 11.213 5.520 1.00 81.38 93 ILE A C 1
ATOM 753 O O . ILE A 1 93 ? 5.687 11.333 5.229 1.00 81.38 93 ILE A O 1
ATOM 757 N N . ILE A 1 94 ? 3.644 12.229 5.481 1.00 78.69 94 ILE A N 1
ATOM 758 C CA . ILE A 1 94 ? 3.942 13.588 5.033 1.00 78.69 94 ILE A CA 1
ATOM 759 C C . ILE A 1 94 ? 3.789 14.512 6.236 1.00 78.69 94 ILE A C 1
ATOM 761 O O . ILE A 1 94 ? 2.736 14.539 6.861 1.00 78.69 94 ILE A O 1
ATOM 765 N N . VAL A 1 95 ? 4.827 15.270 6.585 1.00 76.38 95 VAL A N 1
ATOM 766 C CA . VAL A 1 95 ? 4.782 16.148 7.766 1.00 76.38 95 VAL A CA 1
ATOM 767 C C . VAL A 1 95 ? 5.270 17.553 7.431 1.00 76.38 95 VAL A C 1
ATOM 769 O O . VAL A 1 95 ? 6.346 17.688 6.840 1.00 76.38 95 VAL A O 1
ATOM 772 N N . PRO A 1 96 ? 4.530 18.613 7.805 1.00 74.12 96 PRO A N 1
ATOM 773 C CA . PRO A 1 96 ? 4.991 19.987 7.638 1.00 74.12 96 PRO A CA 1
ATOM 774 C C . PRO A 1 96 ? 6.276 20.246 8.436 1.00 74.12 96 PRO A C 1
ATOM 776 O O . PRO A 1 96 ? 6.340 20.007 9.640 1.00 74.12 96 PRO A O 1
ATOM 779 N N . LYS A 1 97 ? 7.303 20.815 7.797 1.00 73.50 97 LYS A N 1
ATOM 780 C CA . LYS A 1 97 ? 8.597 21.141 8.427 1.00 73.50 97 LYS A CA 1
ATOM 781 C C . LYS A 1 97 ? 8.457 22.036 9.651 1.00 73.50 97 LYS A C 1
ATOM 783 O O . LYS A 1 97 ? 9.224 21.900 10.591 1.00 73.50 97 LYS A O 1
ATOM 788 N N . LYS A 1 98 ? 7.468 22.933 9.646 1.00 70.06 98 LYS A N 1
ATOM 789 C CA . LYS A 1 98 ? 7.192 23.852 10.760 1.00 70.06 98 LYS A CA 1
ATOM 790 C C . LYS A 1 98 ? 6.704 23.149 12.032 1.00 70.06 98 LYS A C 1
ATOM 792 O O . LYS A 1 98 ? 6.662 23.789 13.072 1.00 70.06 98 LYS A O 1
ATOM 797 N N . GLN A 1 99 ? 6.289 21.887 11.941 1.00 65.06 99 GLN A N 1
ATOM 798 C CA . GLN A 1 99 ? 5.711 21.124 13.050 1.00 65.06 99 GLN A CA 1
ATOM 799 C C . GLN A 1 99 ? 6.636 20.013 13.569 1.00 65.06 99 GLN A C 1
ATOM 801 O O . GLN A 1 99 ? 6.296 19.352 14.546 1.00 65.06 99 GLN A O 1
ATOM 806 N N . LEU A 1 100 ? 7.797 19.803 12.939 1.00 62.16 100 LEU A N 1
ATOM 807 C CA . LEU A 1 100 ? 8.827 18.881 13.414 1.00 62.16 100 LEU A CA 1
ATOM 808 C C . LEU A 1 100 ? 9.865 19.664 14.221 1.00 62.16 100 LEU A C 1
ATOM 810 O O . LEU A 1 100 ? 10.761 20.273 13.640 1.00 62.16 100 LEU A O 1
ATOM 814 N N . GLU A 1 101 ? 9.741 19.645 15.549 1.00 53.81 101 GLU A N 1
ATOM 815 C CA . GLU A 1 101 ? 10.821 20.087 16.448 1.00 53.81 101 GLU A CA 1
ATOM 816 C C . GLU A 1 101 ? 11.958 19.051 16.508 1.00 53.81 101 GLU A C 1
ATOM 818 O O . GLU A 1 101 ? 13.113 19.432 16.661 1.00 53.81 101 GLU A O 1
ATOM 823 N N . ASP A 1 102 ? 11.651 17.766 16.276 1.00 53.72 102 ASP A N 1
ATOM 824 C CA . ASP A 1 102 ? 12.618 16.666 16.278 1.00 53.72 102 ASP A CA 1
ATOM 825 C C . ASP A 1 102 ? 12.491 15.790 15.026 1.00 53.72 102 ASP A C 1
ATOM 827 O O . ASP A 1 102 ? 11.406 15.381 14.622 1.00 53.72 102 ASP A O 1
ATOM 831 N N . THR A 1 103 ? 13.627 15.480 14.404 1.00 50.12 103 THR A N 1
ATOM 832 C CA . THR A 1 103 ? 13.733 14.748 13.123 1.00 50.12 103 THR A CA 1
ATOM 833 C C . THR A 1 103 ? 13.697 13.221 13.273 1.00 50.12 103 THR A C 1
ATOM 835 O O . THR A 1 103 ? 14.228 12.495 12.428 1.00 50.12 103 THR A O 1
ATOM 838 N N . ASN A 1 104 ? 13.085 12.708 14.340 1.00 53.75 104 ASN A N 1
ATOM 839 C CA . ASN A 1 104 ? 13.175 11.289 14.663 1.00 53.75 104 ASN A CA 1
ATOM 840 C C . ASN A 1 104 ? 12.297 10.428 13.745 1.00 53.75 104 ASN A C 1
ATOM 842 O O . ASN A 1 104 ? 11.133 10.728 13.484 1.00 53.75 104 ASN A O 1
ATOM 846 N N . LYS A 1 105 ? 12.879 9.322 13.263 1.00 68.38 105 LYS A N 1
ATOM 847 C CA . LYS A 1 105 ? 12.114 8.191 12.728 1.00 68.38 105 LYS A CA 1
ATOM 848 C C . LYS A 1 105 ? 11.277 7.635 13.878 1.00 68.38 105 LYS A C 1
ATOM 850 O O . LYS A 1 105 ? 11.860 7.110 14.820 1.00 68.38 105 LYS A O 1
ATOM 855 N N . TRP A 1 106 ? 9.956 7.751 13.780 1.00 78.94 106 TRP A N 1
ATOM 856 C CA . TRP A 1 106 ? 9.051 7.179 14.773 1.00 78.94 106 TRP A CA 1
ATOM 857 C C . TRP A 1 106 ? 9.184 5.663 14.837 1.00 78.94 106 TRP A C 1
ATOM 859 O O . TRP A 1 106 ? 9.373 5.011 13.804 1.00 78.94 106 TRP A O 1
ATOM 869 N N . ASP A 1 107 ? 9.017 5.106 16.030 1.00 89.12 107 ASP A N 1
ATOM 870 C CA . ASP A 1 107 ? 8.615 3.710 16.157 1.00 89.12 107 ASP A CA 1
ATOM 871 C C . ASP A 1 107 ? 7.095 3.549 15.936 1.00 89.12 107 ASP A C 1
ATOM 873 O O . ASP A 1 107 ? 6.353 4.506 15.678 1.00 89.12 107 ASP A O 1
ATOM 877 N N . TRP A 1 108 ? 6.616 2.307 15.980 1.00 91.94 108 TRP A N 1
ATOM 878 C CA . TRP A 1 108 ? 5.205 2.000 15.753 1.00 91.94 108 TRP A CA 1
ATOM 879 C C . TRP A 1 108 ? 4.265 2.560 16.830 1.00 91.94 108 TRP A C 1
ATOM 881 O O . TRP A 1 108 ? 3.124 2.914 16.509 1.00 91.94 108 TRP A O 1
ATOM 891 N N . ASP A 1 109 ? 4.705 2.652 18.084 1.00 91.69 109 ASP A N 1
ATOM 892 C CA . ASP A 1 109 ? 3.888 3.150 19.192 1.00 91.69 109 ASP A CA 1
ATOM 893 C C . ASP A 1 109 ? 3.797 4.681 19.161 1.00 91.69 109 ASP A C 1
ATOM 895 O O . ASP A 1 109 ? 2.707 5.241 19.338 1.00 91.69 109 ASP A O 1
ATOM 899 N N . GLU A 1 110 ? 4.906 5.357 18.861 1.00 88.38 110 GLU A N 1
ATOM 900 C CA . GLU A 1 110 ? 4.965 6.799 18.624 1.00 88.38 110 GLU A CA 1
ATOM 901 C C . GLU A 1 110 ? 4.085 7.198 17.438 1.00 88.38 110 GLU A C 1
ATOM 903 O O . GLU A 1 110 ? 3.257 8.110 17.560 1.00 88.38 110 GLU A O 1
ATOM 908 N N . LEU A 1 111 ? 4.192 6.475 16.316 1.00 87.62 111 LEU A N 1
ATOM 909 C CA . LEU A 1 111 ? 3.361 6.717 15.139 1.00 87.62 111 LEU A CA 1
ATOM 910 C C . LEU A 1 111 ? 1.872 6.539 15.463 1.00 87.62 111 LEU A C 1
ATOM 912 O O . LEU A 1 111 ? 1.065 7.404 15.123 1.00 87.62 111 LEU A O 1
ATOM 916 N N . ARG A 1 112 ? 1.494 5.463 16.167 1.00 90.44 112 ARG A N 1
ATOM 917 C CA . ARG A 1 112 ? 0.105 5.249 16.610 1.00 90.44 112 ARG A CA 1
ATOM 918 C C . ARG A 1 112 ? -0.388 6.392 17.496 1.00 90.44 112 ARG A C 1
ATOM 920 O O . ARG A 1 112 ? -1.507 6.869 17.314 1.00 90.44 112 ARG A O 1
ATOM 927 N N . SER A 1 113 ? 0.426 6.825 18.458 1.00 87.50 113 SER A N 1
ATOM 928 C CA . SER A 1 113 ? 0.083 7.922 19.369 1.00 87.50 113 SER A CA 1
ATOM 929 C C . SER A 1 113 ? -0.185 9.215 18.600 1.00 87.50 113 SER A C 1
ATOM 931 O O . SER A 1 113 ? -1.205 9.873 18.819 1.00 87.50 113 SER A O 1
ATOM 933 N N . LEU A 1 114 ? 0.679 9.537 17.635 1.00 81.50 114 LEU A N 1
ATOM 934 C CA . LEU A 1 114 ? 0.529 10.704 16.771 1.00 81.50 114 LEU A CA 1
ATOM 935 C C . LEU A 1 114 ? -0.737 10.615 15.909 1.00 81.50 114 LEU A C 1
ATOM 937 O O . LEU A 1 114 ? -1.485 11.592 15.815 1.00 81.50 114 LEU A O 1
ATOM 941 N N . ILE A 1 115 ? -1.015 9.433 15.351 1.00 82.00 115 ILE A N 1
ATOM 942 C CA . ILE A 1 115 ? -2.222 9.170 14.565 1.00 82.00 115 ILE A CA 1
ATOM 943 C C . ILE A 1 115 ? -3.485 9.401 15.407 1.00 82.00 115 ILE A C 1
ATOM 945 O O . ILE A 1 115 ? -4.353 10.199 15.042 1.00 82.00 115 ILE A O 1
ATOM 949 N N . ASN A 1 116 ? -3.579 8.747 16.565 1.00 85.44 116 ASN A N 1
ATOM 950 C CA . ASN A 1 116 ? -4.758 8.828 17.428 1.00 85.44 116 ASN A CA 1
ATOM 951 C C . ASN A 1 116 ? -4.942 10.237 18.005 1.00 85.44 116 ASN A C 1
ATOM 953 O O . ASN A 1 116 ? -6.071 10.711 18.131 1.00 85.44 116 ASN A O 1
ATOM 957 N N . LYS A 1 117 ? -3.847 10.938 18.325 1.00 80.94 117 LYS A N 1
ATOM 958 C CA . LYS A 1 117 ? -3.892 12.333 18.776 1.00 80.94 117 LYS A CA 1
ATOM 959 C C . LYS A 1 117 ? -4.471 13.249 17.700 1.00 80.94 117 LYS A C 1
ATOM 961 O O . LYS A 1 117 ? -5.380 14.018 18.000 1.00 80.94 117 LYS A O 1
ATOM 966 N N . ASN A 1 118 ? -3.997 13.144 16.460 1.00 74.81 118 ASN A N 1
ATOM 967 C CA . ASN A 1 118 ? -4.514 13.952 15.355 1.00 74.81 118 ASN A CA 1
ATOM 968 C C . ASN A 1 118 ? -6.000 13.676 15.091 1.00 74.81 118 ASN A C 1
ATOM 970 O O . ASN A 1 118 ? -6.767 14.620 14.905 1.00 74.81 118 ASN A O 1
ATOM 974 N N . TYR A 1 119 ? -6.410 12.404 15.135 1.00 76.00 119 TYR A N 1
ATOM 975 C CA . TYR A 1 119 ? -7.812 12.024 14.982 1.00 76.00 119 TYR A CA 1
ATOM 976 C C . TYR A 1 119 ? -8.689 12.616 16.096 1.00 76.00 119 TYR A C 1
ATOM 978 O O . TYR A 1 119 ? -9.728 13.202 15.810 1.00 76.00 119 TYR A O 1
ATOM 986 N N . LYS A 1 120 ? -8.254 12.562 17.362 1.00 76.88 120 LYS A N 1
ATOM 987 C CA . LYS A 1 120 ? -8.981 13.177 18.492 1.00 76.88 120 LYS A CA 1
ATOM 988 C C . LYS A 1 120 ? -9.094 14.694 18.379 1.00 76.88 120 LYS A C 1
ATOM 990 O O . LYS A 1 120 ? -10.147 15.249 18.687 1.00 76.88 120 LYS A O 1
ATOM 995 N N . GLU A 1 121 ? -8.007 15.357 17.987 1.00 72.94 121 GLU A N 1
ATOM 996 C CA . GLU A 1 121 ? -7.943 16.819 17.888 1.00 72.94 121 GLU A CA 1
ATOM 997 C C . GLU A 1 121 ? -8.801 17.338 16.727 1.00 72.94 121 GLU A C 1
ATOM 999 O O . GLU A 1 121 ? -9.489 18.347 16.885 1.00 72.94 121 GLU A O 1
ATOM 1004 N N . ASN A 1 122 ? -8.810 16.635 15.591 1.00 63.62 122 ASN A N 1
ATOM 1005 C CA . ASN A 1 122 ? -9.393 17.160 14.358 1.00 63.62 122 ASN A CA 1
ATOM 1006 C C . ASN A 1 122 ? -10.646 16.415 13.869 1.00 63.62 122 ASN A C 1
ATOM 1008 O O . ASN A 1 122 ? -11.372 16.962 13.047 1.00 63.62 122 ASN A O 1
ATOM 1012 N N . ASN A 1 123 ? -10.953 15.221 14.394 1.00 62.22 123 ASN A N 1
ATOM 1013 C CA . ASN A 1 123 ? -12.012 14.319 13.907 1.00 62.22 123 ASN A CA 1
ATOM 1014 C C . ASN A 1 123 ? -11.869 14.028 12.401 1.00 62.22 123 ASN A C 1
ATOM 1016 O O . ASN A 1 123 ? -12.842 14.059 11.652 1.00 62.22 123 ASN A O 1
ATOM 1020 N N . ILE A 1 124 ? -10.625 13.833 11.967 1.00 59.44 124 ILE A N 1
ATOM 1021 C CA . ILE A 1 124 ? -10.237 13.606 10.579 1.00 59.44 124 ILE A CA 1
ATOM 1022 C C . ILE A 1 124 ? -9.308 12.393 10.581 1.00 59.44 124 ILE A C 1
ATOM 1024 O O . ILE A 1 124 ? -8.236 12.443 11.195 1.00 59.44 124 ILE A O 1
ATOM 1028 N N . ASP A 1 125 ? -9.719 11.306 9.927 1.00 58.66 125 ASP A N 1
ATOM 1029 C CA . ASP A 1 125 ? -8.797 10.227 9.559 1.00 58.66 125 ASP A CA 1
ATOM 1030 C C . ASP A 1 125 ? -7.728 10.798 8.616 1.00 58.66 125 ASP A C 1
ATOM 1032 O O . ASP A 1 125 ? -7.947 11.815 7.968 1.00 58.66 125 ASP A O 1
ATOM 1036 N N . PHE A 1 126 ? -6.531 10.225 8.533 1.00 57.28 126 PHE A N 1
ATOM 1037 C CA . PHE A 1 126 ? -5.516 10.772 7.624 1.00 57.28 126 PHE A CA 1
ATOM 1038 C C . PHE A 1 126 ? -5.898 10.430 6.179 1.00 57.28 126 PHE A C 1
ATOM 1040 O O . PHE A 1 126 ? -5.495 9.400 5.643 1.00 57.28 126 PHE A O 1
ATOM 1047 N N . TRP A 1 127 ? -6.735 11.270 5.572 1.00 56.59 127 TRP A N 1
ATOM 1048 C CA . TRP A 1 127 ? -7.243 11.078 4.221 1.00 56.59 127 TRP A CA 1
ATOM 1049 C C . TRP A 1 127 ? -6.170 11.423 3.197 1.00 56.59 127 TRP A C 1
ATOM 1051 O O . TRP A 1 127 ? -5.504 12.453 3.294 1.00 56.59 127 TRP A O 1
ATOM 1061 N N . SER A 1 128 ? -6.071 10.612 2.148 1.00 45.88 128 SER A N 1
ATOM 1062 C CA . SER A 1 128 ? -5.434 11.052 0.911 1.00 45.88 128 SER A CA 1
ATOM 1063 C C . SER A 1 128 ? -6.506 11.661 0.006 1.00 45.88 128 SER A C 1
ATOM 1065 O O . SER A 1 128 ? -7.515 11.023 -0.296 1.00 45.88 128 SER A O 1
ATOM 1067 N N . ALA A 1 129 ? -6.327 12.914 -0.414 1.00 37.38 129 ALA A N 1
ATOM 1068 C CA . ALA A 1 129 ? -7.223 13.529 -1.385 1.00 37.38 129 ALA A CA 1
ATOM 1069 C C . ALA A 1 129 ? -7.193 12.729 -2.703 1.00 37.38 129 ALA A C 1
ATOM 1071 O O . ALA A 1 129 ? -6.160 12.659 -3.367 1.00 37.38 129 ALA A O 1
ATOM 1072 N N . GLY A 1 130 ? -8.332 12.159 -3.105 1.00 41.12 130 GLY A N 1
ATOM 1073 C CA . GLY A 1 130 ? -8.554 11.673 -4.471 1.00 41.12 130 GLY A CA 1
ATOM 1074 C C . GLY A 1 130 ? -8.092 10.252 -4.819 1.00 41.12 130 GLY A C 1
ATOM 1075 O O . GLY A 1 130 ? -8.062 9.933 -6.007 1.00 41.12 130 GLY A O 1
ATOM 1076 N N . ALA A 1 131 ? -7.767 9.380 -3.862 1.00 39.97 131 ALA A N 1
ATOM 1077 C CA . ALA A 1 131 ? -7.518 7.973 -4.177 1.00 39.97 131 ALA A CA 1
ATOM 1078 C C . ALA A 1 131 ? -8.798 7.147 -4.026 1.00 39.97 131 ALA A C 1
ATOM 1080 O O . ALA A 1 131 ? -9.374 7.063 -2.949 1.00 39.97 131 ALA A O 1
ATOM 1081 N N . THR A 1 132 ? -9.173 6.444 -5.088 1.00 40.81 132 THR A N 1
ATOM 1082 C CA . THR A 1 132 ? -10.211 5.407 -5.149 1.00 40.81 132 THR A CA 1
ATOM 1083 C C . THR A 1 132 ? -9.981 4.204 -4.221 1.00 40.81 132 THR A C 1
ATOM 1085 O O . THR A 1 132 ? -10.567 3.164 -4.478 1.00 40.81 132 THR A O 1
ATOM 1088 N N . ASN A 1 133 ? -9.141 4.299 -3.182 1.00 51.97 133 ASN A N 1
ATOM 1089 C CA . ASN A 1 133 ? -8.990 3.329 -2.095 1.00 51.97 133 ASN A CA 1
ATOM 1090 C C . ASN A 1 133 ? -7.869 3.802 -1.145 1.00 51.97 133 ASN A C 1
ATOM 1092 O O . ASN A 1 133 ? -6.697 3.777 -1.525 1.00 51.97 133 ASN A O 1
ATOM 1096 N N . ASN A 1 134 ? -8.182 4.109 0.122 1.00 65.88 134 ASN A N 1
ATOM 1097 C CA . ASN A 1 134 ? -7.201 4.361 1.201 1.00 65.88 134 ASN A CA 1
ATOM 1098 C C . ASN A 1 134 ? -6.288 3.144 1.519 1.00 65.88 134 ASN A C 1
ATOM 1100 O O . ASN A 1 134 ? -5.517 3.141 2.478 1.00 65.88 134 ASN A O 1
ATOM 1104 N N . MET A 1 135 ? -6.329 2.099 0.688 1.00 78.94 135 MET A N 1
ATOM 1105 C CA . MET A 1 135 ? -5.553 0.870 0.820 1.00 78.94 135 MET A CA 1
ATOM 1106 C C . MET A 1 135 ? -4.040 1.085 0.756 1.00 78.94 135 MET A C 1
ATOM 1108 O O . MET A 1 135 ? -3.314 0.246 1.272 1.00 78.94 135 MET A O 1
ATOM 1112 N N . GLY A 1 136 ? -3.552 2.201 0.198 1.00 80.75 136 GLY A N 1
ATOM 1113 C CA . GLY A 1 136 ? -2.124 2.541 0.242 1.00 80.75 136 GLY A CA 1
ATOM 1114 C C . GLY A 1 136 ? -1.567 2.543 1.672 1.00 80.75 136 GLY A C 1
ATOM 1115 O O . GLY A 1 136 ? -0.493 1.995 1.910 1.00 80.75 136 GLY A O 1
ATOM 1116 N N . PHE A 1 137 ? -2.343 3.050 2.638 1.00 85.25 137 PHE A N 1
ATOM 1117 C CA . PHE A 1 137 ? -1.996 3.002 4.059 1.00 85.25 137 PHE A CA 1
ATOM 1118 C C . PHE A 1 137 ? -1.888 1.561 4.566 1.00 85.25 137 PHE A C 1
ATOM 1120 O O . PHE A 1 137 ? -0.848 1.159 5.086 1.00 85.25 137 PHE A O 1
ATOM 1127 N N . ILE A 1 138 ? -2.948 0.773 4.361 1.00 88.31 138 ILE A N 1
ATOM 1128 C CA . ILE A 1 138 ? -3.014 -0.629 4.787 1.00 88.31 138 ILE A CA 1
ATOM 1129 C C . ILE A 1 138 ? -1.847 -1.423 4.199 1.00 88.31 138 ILE A C 1
ATOM 1131 O O . ILE A 1 138 ? -1.183 -2.166 4.914 1.00 88.31 138 ILE A O 1
ATOM 1135 N N . TYR A 1 139 ? -1.558 -1.247 2.914 1.00 88.44 139 TYR A N 1
ATOM 1136 C CA . TYR A 1 139 ? -0.498 -1.978 2.229 1.00 88.44 139 TYR A CA 1
ATOM 1137 C C . TYR A 1 139 ? 0.874 -1.608 2.760 1.00 88.44 139 TYR A C 1
ATOM 1139 O O . TYR A 1 139 ? 1.668 -2.502 3.034 1.00 88.44 139 TYR A O 1
ATOM 1147 N N . SER A 1 140 ? 1.144 -0.320 2.973 1.00 88.62 140 SER A N 1
ATOM 1148 C CA . SER A 1 140 ? 2.408 0.105 3.569 1.00 88.62 140 SER A CA 1
ATOM 1149 C C . SER A 1 140 ? 2.598 -0.451 4.981 1.00 88.62 140 SER A C 1
ATOM 1151 O O . SER A 1 140 ? 3.708 -0.857 5.319 1.00 88.62 140 SER A O 1
ATOM 1153 N N . VAL A 1 141 ? 1.531 -0.542 5.782 1.00 91.94 141 VAL A N 1
ATOM 1154 C CA . VAL A 1 141 ? 1.582 -1.167 7.113 1.00 91.94 141 VAL A CA 1
ATOM 1155 C C . VAL A 1 141 ? 1.872 -2.663 6.997 1.00 91.94 141 VAL A C 1
ATOM 1157 O O . VAL A 1 141 ? 2.856 -3.140 7.557 1.00 91.94 141 VAL A O 1
ATOM 1160 N N . LEU A 1 142 ? 1.076 -3.403 6.219 1.00 92.75 142 LEU A N 1
ATOM 1161 C CA . LEU A 1 142 ? 1.269 -4.842 6.001 1.00 92.75 142 LEU A CA 1
ATOM 1162 C C . LEU A 1 142 ? 2.678 -5.148 5.465 1.00 92.75 142 LEU A C 1
ATOM 1164 O O . LEU A 1 142 ? 3.358 -6.048 5.956 1.00 92.75 142 LEU A O 1
ATOM 1168 N N . GLY A 1 143 ? 3.147 -4.356 4.504 1.00 92.38 143 GLY A N 1
ATOM 1169 C CA . GLY A 1 143 ? 4.472 -4.473 3.910 1.00 92.38 143 GLY A CA 1
ATOM 1170 C C . GLY A 1 143 ? 5.601 -4.206 4.893 1.00 92.38 143 GLY A C 1
ATOM 1171 O O . GLY A 1 143 ? 6.577 -4.958 4.916 1.00 92.38 143 GLY A O 1
ATOM 1172 N N . ALA A 1 144 ? 5.460 -3.205 5.760 1.00 92.25 144 ALA A N 1
ATOM 1173 C CA . ALA A 1 144 ? 6.426 -2.939 6.820 1.00 92.25 144 ALA A CA 1
ATOM 1174 C C . ALA A 1 144 ? 6.484 -4.084 7.852 1.00 92.25 144 ALA A C 1
ATOM 1176 O O . ALA A 1 144 ? 7.569 -4.421 8.325 1.00 92.25 144 ALA A O 1
ATOM 1177 N N . PHE A 1 145 ? 5.361 -4.774 8.087 1.00 94.12 145 PHE A N 1
ATOM 1178 C CA . PHE A 1 145 ? 5.312 -6.042 8.826 1.00 94.12 145 PHE A CA 1
ATOM 1179 C C . PHE A 1 145 ? 5.744 -7.270 7.998 1.00 94.12 145 PHE A C 1
ATOM 1181 O O . PHE A 1 145 ? 5.682 -8.399 8.473 1.00 94.12 145 PHE A O 1
ATOM 1188 N N . GLY A 1 146 ? 6.223 -7.092 6.767 1.00 93.19 146 GLY A N 1
ATOM 1189 C CA . GLY A 1 146 ? 6.771 -8.161 5.929 1.00 93.19 146 GLY A CA 1
ATOM 1190 C C . GLY A 1 146 ? 5.742 -9.031 5.214 1.00 93.19 146 GLY A C 1
ATOM 1191 O O . GLY A 1 146 ? 6.072 -10.124 4.761 1.00 93.19 146 GLY A O 1
ATOM 1192 N N . ILE A 1 147 ? 4.506 -8.559 5.081 1.00 92.75 147 ILE A N 1
ATOM 1193 C CA . ILE A 1 147 ? 3.438 -9.250 4.357 1.00 92.75 147 ILE A CA 1
ATOM 1194 C C . ILE A 1 147 ? 3.437 -8.761 2.905 1.00 92.75 147 ILE A C 1
ATOM 1196 O O . ILE A 1 147 ? 3.125 -7.604 2.622 1.00 92.75 147 ILE A O 1
ATOM 1200 N N . ASN A 1 148 ? 3.770 -9.648 1.965 1.00 90.25 148 ASN A N 1
ATOM 1201 C CA . ASN A 1 148 ? 3.680 -9.355 0.536 1.00 90.25 148 ASN A CA 1
ATOM 1202 C C . ASN A 1 148 ? 2.285 -9.684 -0.006 1.00 90.25 148 ASN A C 1
ATOM 1204 O O . ASN A 1 148 ? 2.071 -10.772 -0.524 1.00 90.25 148 ASN A O 1
ATOM 1208 N N . ILE A 1 149 ? 1.355 -8.739 0.052 1.00 83.81 149 ILE A N 1
ATOM 1209 C CA . ILE A 1 149 ? -0.020 -8.917 -0.451 1.00 83.81 149 ILE A CA 1
ATOM 1210 C C . ILE A 1 149 ? -0.133 -9.205 -1.960 1.00 83.81 149 ILE A C 1
ATOM 1212 O O . ILE A 1 149 ? -1.231 -9.486 -2.426 1.00 83.81 149 ILE A O 1
ATOM 1216 N N . GLU A 1 150 ? 0.950 -9.106 -2.739 1.00 82.06 150 GLU A N 1
ATOM 1217 C CA . GLU A 1 150 ? 0.957 -9.512 -4.152 1.00 82.06 150 GLU A CA 1
ATOM 1218 C C . GLU A 1 150 ? 1.323 -10.987 -4.348 1.00 82.06 150 GLU A C 1
ATOM 1220 O O . GLU A 1 150 ? 1.062 -11.532 -5.423 1.00 82.06 150 GLU A O 1
ATOM 1225 N N . ALA A 1 151 ? 1.926 -11.626 -3.341 1.00 84.00 151 ALA A N 1
ATOM 1226 C CA . ALA A 1 151 ? 2.185 -13.060 -3.354 1.00 84.00 151 ALA A CA 1
ATOM 1227 C C . ALA A 1 151 ? 0.871 -13.846 -3.192 1.00 84.00 151 ALA A C 1
ATOM 1229 O O . ALA A 1 151 ? -0.115 -13.299 -2.683 1.00 84.00 151 ALA A O 1
ATOM 1230 N N . PRO A 1 152 ? 0.834 -15.128 -3.603 1.00 83.44 152 PRO A N 1
ATOM 1231 C CA . PRO A 1 152 ? -0.301 -15.995 -3.333 1.00 83.44 152 PRO A CA 1
ATOM 1232 C C . PRO A 1 152 ? -0.690 -15.938 -1.857 1.00 83.44 152 PRO A C 1
ATOM 1234 O O . PRO A 1 152 ? 0.150 -16.118 -0.974 1.00 83.44 152 PRO A O 1
ATOM 1237 N N . LEU A 1 153 ? -1.979 -15.722 -1.582 1.00 81.12 153 LEU A N 1
ATOM 1238 C CA . LEU A 1 153 ? -2.475 -15.531 -0.218 1.00 81.12 153 LEU A CA 1
ATOM 1239 C C . LEU A 1 153 ? -2.007 -16.646 0.734 1.00 81.12 153 LEU A C 1
ATOM 1241 O O . LEU A 1 153 ? -1.607 -16.361 1.863 1.00 81.12 153 LEU A O 1
ATOM 1245 N N . LYS A 1 154 ? -1.978 -17.894 0.246 1.00 81.69 154 LYS A N 1
ATOM 1246 C CA . LYS A 1 154 ? -1.469 -19.062 0.977 1.00 81.69 154 LYS A CA 1
ATOM 1247 C C . LYS A 1 154 ? -0.058 -18.860 1.526 1.00 81.69 154 LYS A C 1
ATOM 1249 O O . LYS A 1 154 ? 0.157 -19.116 2.703 1.00 81.69 154 LYS A O 1
ATOM 1254 N N . GLU A 1 155 ? 0.858 -18.351 0.711 1.00 85.50 155 GLU A N 1
ATOM 1255 C CA . GLU A 1 155 ? 2.253 -18.113 1.101 1.00 85.50 155 GLU A CA 1
ATOM 1256 C C . GLU A 1 155 ? 2.361 -17.001 2.147 1.00 85.50 155 GLU A C 1
ATOM 1258 O O . GLU A 1 155 ? 3.183 -17.055 3.056 1.00 85.50 155 GLU A O 1
ATOM 1263 N N . THR A 1 156 ? 1.504 -15.983 2.057 1.00 85.06 156 THR A N 1
ATOM 1264 C CA . THR A 1 156 ? 1.544 -14.861 3.004 1.00 85.06 156 THR A CA 1
ATOM 1265 C C . THR A 1 156 ? 0.954 -15.208 4.365 1.00 85.06 156 THR A C 1
ATOM 1267 O O . THR A 1 156 ? 1.387 -14.655 5.371 1.00 85.06 156 THR A O 1
ATOM 1270 N N . ILE A 1 157 ? -0.036 -16.102 4.424 1.00 83.12 157 ILE A N 1
ATOM 1271 C CA . ILE A 1 157 ? -0.698 -16.499 5.676 1.00 83.12 157 ILE A CA 1
ATOM 1272 C C . ILE A 1 157 ? 0.204 -17.402 6.522 1.00 83.12 157 ILE A C 1
ATOM 1274 O O . ILE A 1 157 ? 0.077 -17.416 7.744 1.00 83.12 157 ILE A O 1
ATOM 1278 N N . GLU A 1 158 ? 1.198 -18.063 5.925 1.00 86.00 158 GLU A N 1
ATOM 1279 C CA . GLU A 1 158 ? 2.257 -18.745 6.684 1.00 86.00 158 GLU A CA 1
ATOM 1280 C C . GLU A 1 158 ? 3.009 -17.778 7.624 1.00 86.00 158 GLU A C 1
ATOM 1282 O O . GLU A 1 158 ? 3.521 -18.190 8.665 1.00 86.00 158 GLU A O 1
ATOM 1287 N N . LEU A 1 159 ? 2.980 -16.467 7.344 1.00 89.12 159 LEU A N 1
ATOM 1288 C CA . LEU A 1 159 ? 3.496 -15.400 8.208 1.00 89.12 159 LEU A CA 1
ATOM 1289 C C . LEU A 1 159 ? 2.488 -14.986 9.297 1.00 89.12 159 LEU A C 1
ATOM 1291 O O . LEU A 1 159 ? 2.219 -13.799 9.500 1.00 89.12 159 LEU A O 1
ATOM 1295 N N . LYS A 1 160 ? 1.919 -15.962 10.010 1.00 91.38 160 LYS A N 1
ATOM 1296 C CA . LYS A 1 160 ? 0.864 -15.749 11.017 1.00 91.38 160 LYS A CA 1
ATOM 1297 C C . LYS A 1 160 ? 1.208 -14.672 12.041 1.00 91.38 160 LYS A C 1
ATOM 1299 O O . LYS A 1 160 ? 0.406 -13.777 12.288 1.00 91.38 160 LYS A O 1
ATOM 1304 N N . GLU A 1 161 ? 2.408 -14.723 12.610 1.00 92.50 161 GLU A N 1
ATOM 1305 C CA . GLU A 1 161 ? 2.848 -13.747 13.613 1.00 92.50 161 GLU A CA 1
ATOM 1306 C C . GLU A 1 161 ? 2.897 -12.317 13.064 1.00 92.50 161 GLU A C 1
ATOM 1308 O O . GLU A 1 161 ? 2.565 -11.374 13.780 1.00 92.50 161 GLU A O 1
ATOM 1313 N N . ASN A 1 162 ? 3.259 -12.146 11.792 1.00 94.25 162 ASN A N 1
ATOM 1314 C CA . ASN A 1 162 ? 3.341 -10.837 11.151 1.00 94.25 162 ASN A CA 1
ATOM 1315 C C . ASN A 1 162 ? 1.946 -10.259 10.900 1.00 94.25 162 ASN A C 1
ATOM 1317 O O . ASN A 1 162 ? 1.724 -9.074 11.137 1.00 94.25 162 ASN A O 1
ATOM 1321 N N . TRP A 1 163 ? 0.997 -11.094 10.469 1.00 93.75 163 TRP A N 1
ATOM 1322 C CA . TRP A 1 163 ? -0.404 -10.699 10.308 1.00 93.75 163 TRP A CA 1
ATOM 1323 C C . TRP A 1 163 ? -1.048 -10.291 11.629 1.00 93.75 163 TRP A C 1
ATOM 1325 O O . TRP A 1 163 ? -1.730 -9.271 11.670 1.00 93.75 163 TRP A O 1
ATOM 1335 N N . LEU A 1 164 ? -0.816 -11.053 12.703 1.00 93.19 164 LEU A N 1
ATOM 1336 C CA . LEU A 1 164 ? -1.285 -10.690 14.044 1.00 93.19 164 LEU A CA 1
ATOM 1337 C C . LEU A 1 164 ? -0.637 -9.368 14.495 1.00 93.19 164 LEU A C 1
ATOM 1339 O O . LEU A 1 164 ? -1.361 -8.456 14.879 1.00 93.19 164 LEU A O 1
ATOM 1343 N N . LYS A 1 165 ? 0.688 -9.241 14.296 1.00 93.75 165 LYS A N 1
ATOM 1344 C CA . LYS A 1 165 ? 1.508 -8.008 14.287 1.00 93.75 165 LYS A CA 1
ATOM 1345 C C . LYS A 1 165 ? 0.752 -6.782 13.770 1.00 93.75 165 LYS A C 1
ATOM 1347 O O . LYS A 1 165 ? 0.363 -5.863 14.495 1.00 93.75 165 LYS A O 1
ATOM 1352 N N . ALA A 1 166 ? 0.557 -6.810 12.459 1.00 94.56 166 ALA A N 1
ATOM 1353 C CA . ALA A 1 166 ? -0.018 -5.716 11.703 1.00 94.56 166 ALA A CA 1
ATOM 1354 C C . ALA A 1 166 ? -1.470 -5.445 12.098 1.00 94.56 166 ALA A C 1
ATOM 1356 O O . ALA A 1 166 ? -1.861 -4.288 12.241 1.00 94.56 166 ALA A O 1
ATOM 1357 N N . TYR A 1 167 ? -2.268 -6.498 12.287 1.00 95.31 167 TYR A N 1
ATOM 1358 C CA . TYR A 1 167 ? -3.673 -6.352 12.636 1.00 95.31 167 TYR A CA 1
ATOM 1359 C C . TYR A 1 167 ? -3.864 -5.759 14.030 1.00 95.31 167 TYR A C 1
ATOM 1361 O O . TYR A 1 167 ? -4.687 -4.864 14.177 1.00 95.31 167 TYR A O 1
ATOM 1369 N N . ASP A 1 168 ? -3.108 -6.195 15.039 1.00 95.00 168 ASP A N 1
ATOM 1370 C CA . ASP A 1 168 ? -3.191 -5.616 16.384 1.00 95.00 168 ASP A CA 1
ATOM 1371 C C . ASP A 1 168 ? -2.832 -4.127 16.361 1.00 95.00 168 ASP A C 1
ATOM 1373 O O . ASP A 1 168 ? -3.525 -3.308 16.973 1.00 95.00 168 ASP A O 1
ATOM 1377 N N . TRP A 1 169 ? -1.808 -3.754 15.586 1.00 95.44 169 TRP A N 1
ATOM 1378 C CA . TRP A 1 169 ? -1.448 -2.352 15.405 1.00 95.44 169 TRP A CA 1
ATOM 1379 C C . TRP A 1 169 ? -2.561 -1.557 14.704 1.00 95.44 169 TRP A C 1
ATOM 1381 O O . TRP A 1 169 ? -2.998 -0.538 15.236 1.00 95.44 169 TRP A O 1
ATOM 1391 N N . LEU A 1 170 ? -3.101 -2.041 13.582 1.00 94.19 170 LEU A N 1
ATOM 1392 C CA . LEU A 1 170 ? -4.236 -1.401 12.899 1.00 94.19 170 LEU A CA 1
ATOM 1393 C C . LEU A 1 170 ? -5.458 -1.291 13.824 1.00 94.19 170 LEU A C 1
ATOM 1395 O O . LEU A 1 170 ? -6.057 -0.228 13.962 1.00 94.19 170 LEU A O 1
ATOM 1399 N N . ASN A 1 171 ? -5.804 -2.360 14.534 1.00 94.31 171 ASN A N 1
ATOM 1400 C CA . ASN A 1 171 ? -6.955 -2.398 15.431 1.00 94.31 171 ASN A CA 1
ATOM 1401 C C . ASN A 1 171 ? -6.803 -1.442 16.630 1.00 94.31 171 ASN A C 1
ATOM 1403 O O . ASN A 1 171 ? -7.805 -0.981 17.184 1.00 94.31 171 ASN A O 1
ATOM 1407 N N . SER A 1 172 ? -5.569 -1.089 17.001 1.00 93.25 172 SER A N 1
ATOM 1408 C CA . SER A 1 172 ? -5.270 -0.096 18.041 1.00 93.25 172 SER A CA 1
ATOM 1409 C C . SER A 1 172 ? -5.410 1.369 17.590 1.00 93.25 172 SER A C 1
ATOM 1411 O O . SER A 1 172 ? -5.375 2.278 18.425 1.00 93.25 172 SER A O 1
ATOM 1413 N N . ILE A 1 173 ? -5.609 1.618 16.292 1.00 90.75 173 ILE A N 1
ATOM 1414 C CA . ILE A 1 173 ? -5.925 2.950 15.766 1.00 90.75 173 ILE A CA 1
ATOM 1415 C C . ILE A 1 173 ? -7.391 3.283 16.062 1.00 90.75 173 ILE A C 1
ATOM 1417 O O . ILE A 1 173 ? -8.292 2.461 15.872 1.00 90.75 173 ILE A O 1
ATOM 1421 N N . GLU A 1 174 ? -7.638 4.501 16.533 1.00 86.75 174 GLU A N 1
ATOM 1422 C CA . GLU A 1 174 ? -8.943 4.967 17.024 1.00 86.75 174 GLU A CA 1
ATOM 1423 C C . GLU A 1 174 ? -9.875 5.524 15.932 1.00 86.75 174 GLU A C 1
ATOM 1425 O O . GLU A 1 174 ? -10.938 6.048 16.257 1.00 86.75 174 GLU A O 1
ATOM 1430 N N . TRP A 1 175 ? -9.492 5.396 14.660 1.00 83.62 175 TRP A N 1
ATOM 1431 C CA . TRP A 1 175 ? -10.274 5.831 13.499 1.00 83.62 175 TRP A CA 1
ATOM 1432 C C . TRP A 1 175 ? -11.650 5.174 13.420 1.00 83.62 175 TRP A C 1
ATOM 1434 O O . TRP A 1 175 ? -11.864 4.055 13.911 1.00 83.62 175 TRP A O 1
ATOM 1444 N N . ASP A 1 176 ? -12.560 5.859 12.730 1.00 79.31 176 ASP A N 1
ATOM 1445 C CA . ASP A 1 176 ? -13.776 5.240 12.223 1.00 79.31 176 ASP A CA 1
ATOM 1446 C C . ASP A 1 176 ? -13.432 4.432 10.965 1.00 79.31 176 ASP A C 1
ATOM 1448 O O . ASP A 1 176 ? -13.307 4.946 9.857 1.00 79.31 176 ASP A O 1
ATOM 1452 N N . TRP A 1 177 ? -13.225 3.129 11.148 1.00 81.75 177 TRP A N 1
ATOM 1453 C CA . TRP A 1 177 ? -12.837 2.246 10.053 1.00 81.75 177 TRP A CA 1
ATOM 1454 C C . TRP A 1 177 ? -13.921 2.115 8.978 1.00 81.75 177 TRP A C 1
ATOM 1456 O O . TRP A 1 177 ? -13.584 1.932 7.812 1.00 81.75 177 TRP A O 1
ATOM 1466 N N . GLU A 1 178 ? -15.203 2.233 9.332 1.00 76.31 178 GLU A N 1
ATOM 1467 C CA . GLU A 1 178 ? -16.273 2.221 8.332 1.00 76.31 178 GLU A CA 1
ATOM 1468 C C . GLU A 1 178 ? -16.176 3.466 7.448 1.00 76.31 178 GLU A C 1
ATOM 1470 O O . GLU A 1 178 ? -16.172 3.353 6.219 1.00 76.31 178 GLU A O 1
ATOM 1475 N N . GLU A 1 179 ? -15.977 4.630 8.069 1.00 72.44 179 GLU A N 1
ATOM 1476 C CA . GLU A 1 179 ? -15.727 5.881 7.361 1.00 72.44 179 GLU A CA 1
ATOM 1477 C C . GLU A 1 179 ? -14.487 5.771 6.457 1.00 72.44 179 GLU A C 1
ATOM 1479 O O . GLU A 1 179 ? -14.576 6.022 5.251 1.00 72.44 179 GLU A O 1
ATOM 1484 N N . PHE A 1 180 ? -13.359 5.302 6.999 1.00 76.94 180 PHE A N 1
ATOM 1485 C CA . PHE A 1 180 ? -12.084 5.139 6.292 1.00 76.94 180 PHE A CA 1
ATOM 1486 C C . PHE A 1 180 ? -12.195 4.326 4.991 1.00 76.94 180 PHE A C 1
ATOM 1488 O O . PHE A 1 180 ? -11.524 4.636 4.002 1.00 76.94 180 PHE A O 1
ATOM 1495 N N . PHE A 1 181 ? -13.008 3.267 4.974 1.00 71.62 181 PHE A N 1
ATOM 1496 C CA . PHE A 1 181 ? -13.153 2.391 3.806 1.00 71.62 181 PHE A CA 1
ATOM 1497 C C . PHE A 1 181 ? -14.227 2.852 2.806 1.00 71.62 181 PHE A C 1
ATOM 1499 O O . PHE A 1 181 ? -14.196 2.377 1.663 1.00 71.62 181 PHE A O 1
ATOM 1506 N N . ILE A 1 182 ? -15.172 3.710 3.214 1.00 63.47 182 ILE A N 1
ATOM 1507 C CA . ILE A 1 182 ? -16.338 4.126 2.410 1.00 63.47 182 ILE A CA 1
ATOM 1508 C C . ILE A 1 182 ? -16.177 5.539 1.835 1.00 63.47 182 ILE A C 1
ATOM 1510 O O . ILE A 1 182 ? -16.577 5.782 0.693 1.00 63.47 182 ILE A O 1
ATOM 1514 N N . ASN A 1 183 ? -15.619 6.479 2.598 1.00 57.78 183 ASN A N 1
ATOM 1515 C CA . ASN A 1 183 ? -15.633 7.887 2.218 1.00 57.78 183 ASN A CA 1
ATOM 1516 C C . ASN A 1 183 ? -14.576 8.225 1.159 1.00 57.78 183 ASN A C 1
ATOM 1518 O O . ASN A 1 183 ? -13.377 8.024 1.337 1.00 57.78 183 ASN A O 1
ATOM 1522 N N . ASN A 1 184 ? -15.050 8.842 0.075 1.00 54.53 184 ASN A N 1
ATOM 1523 C CA . ASN A 1 184 ? -14.240 9.557 -0.904 1.00 54.53 184 ASN A CA 1
ATOM 1524 C C . ASN A 1 184 ? -14.548 11.052 -0.758 1.00 54.53 184 ASN A C 1
ATOM 1526 O O . ASN A 1 184 ? -15.502 11.544 -1.361 1.00 54.53 184 ASN A O 1
ATOM 1530 N N . LEU A 1 185 ? -13.772 11.775 0.052 1.00 47.75 185 LEU A N 1
ATOM 1531 C CA . LEU A 1 185 ? -13.915 13.230 0.145 1.00 47.75 185 LEU A CA 1
ATOM 1532 C C . LEU A 1 185 ? -13.571 13.883 -1.196 1.00 47.75 185 LEU A C 1
ATOM 1534 O O . LEU A 1 185 ? -12.591 13.523 -1.860 1.00 47.75 185 LEU A O 1
ATOM 1538 N N . SER A 1 186 ? -14.348 14.890 -1.581 1.00 47.50 186 SER A N 1
ATOM 1539 C CA . SER A 1 186 ? -14.002 15.726 -2.722 1.00 47.50 186 SER A CA 1
ATOM 1540 C C . SER A 1 186 ? -12.727 16.542 -2.424 1.00 47.50 186 SER A C 1
ATOM 1542 O O . SER A 1 186 ? -12.468 16.916 -1.275 1.00 47.50 186 SER A O 1
ATOM 1544 N N . PRO A 1 187 ? -11.924 16.902 -3.445 1.00 49.75 187 PRO A N 1
ATOM 1545 C CA . PRO A 1 187 ? -10.734 17.741 -3.257 1.00 49.75 187 PRO A CA 1
ATOM 1546 C C . PRO A 1 187 ? -11.001 19.096 -2.573 1.00 49.75 187 PRO A C 1
ATOM 1548 O O . PRO A 1 187 ? -10.093 19.685 -1.988 1.00 49.75 187 PRO A O 1
ATOM 1551 N N . LEU A 1 188 ? -12.235 19.607 -2.664 1.00 48.66 188 LEU A N 1
ATOM 1552 C CA . LEU A 1 188 ? -12.672 20.857 -2.036 1.00 48.66 188 LEU A CA 1
ATOM 1553 C C . LEU A 1 188 ? -12.901 20.700 -0.531 1.00 48.66 188 LEU A C 1
ATOM 1555 O O . LEU A 1 188 ? -12.445 21.553 0.229 1.00 48.66 188 LEU A O 1
ATOM 1559 N N . GLU A 1 189 ? -13.544 19.610 -0.111 1.00 54.00 189 GLU A N 1
ATOM 1560 C CA . GLU A 1 189 ? -13.721 19.280 1.308 1.00 54.00 189 GLU A CA 1
ATOM 1561 C C . GLU A 1 189 ? -12.353 19.086 1.963 1.00 54.00 189 GLU A C 1
ATOM 1563 O O . GLU A 1 189 ? -12.053 19.712 2.977 1.00 54.00 189 GLU A O 1
ATOM 1568 N N . PHE A 1 190 ? -11.454 18.347 1.309 1.00 55.00 190 PHE A N 1
ATOM 1569 C CA . PHE A 1 190 ? -10.097 18.115 1.804 1.00 55.00 190 PHE A CA 1
ATOM 1570 C C . PHE A 1 190 ? -9.302 19.413 2.084 1.00 55.00 190 PHE A C 1
ATOM 1572 O O . PHE A 1 190 ? -8.566 19.511 3.068 1.00 55.00 190 PHE A O 1
ATOM 1579 N N . LYS A 1 191 ? -9.466 20.451 1.253 1.00 52.97 191 LYS A N 1
ATOM 1580 C CA . LYS A 1 191 ? -8.732 21.723 1.383 1.00 52.97 191 LYS A CA 1
ATOM 1581 C C . LYS A 1 191 ? -9.114 22.531 2.632 1.00 52.97 191 LYS A C 1
ATOM 1583 O O . LYS A 1 191 ? -8.298 23.310 3.117 1.00 52.97 191 LYS A O 1
ATOM 1588 N N . GLN A 1 192 ? -10.332 22.371 3.151 1.00 55.56 192 GLN A N 1
ATOM 1589 C CA . GLN A 1 192 ? -10.752 23.027 4.399 1.00 55.56 192 GLN A CA 1
ATOM 1590 C C . GLN A 1 192 ? -10.164 22.344 5.641 1.00 55.56 192 GLN A C 1
ATOM 1592 O O . GLN A 1 192 ? -9.966 22.991 6.665 1.00 55.56 192 GLN A O 1
ATOM 1597 N N . TYR A 1 193 ? -9.853 21.054 5.539 1.00 54.50 193 TYR A N 1
ATOM 1598 C CA . TYR A 1 193 ? -9.436 20.204 6.654 1.00 54.50 193 TYR A CA 1
ATOM 1599 C C . TYR A 1 193 ? -7.928 20.185 6.911 1.00 54.50 193 TYR A C 1
ATOM 1601 O O . TYR A 1 193 ? -7.479 19.844 8.003 1.00 54.50 193 TYR A O 1
ATOM 1609 N N . SER A 1 194 ? -7.136 20.546 5.912 1.00 53.59 194 SER A N 1
ATOM 1610 C CA . SER A 1 194 ? -5.690 20.333 5.880 1.00 53.59 194 SER A CA 1
ATOM 1611 C C . SER A 1 194 ? -4.851 21.460 6.486 1.00 53.59 194 SER A C 1
ATOM 1613 O O . SER A 1 194 ? -3.697 21.238 6.846 1.00 53.59 194 SER A O 1
ATOM 1615 N N . SER A 1 195 ? -5.403 22.664 6.674 1.00 56.09 195 SER A N 1
ATOM 1616 C CA . SER A 1 195 ? -4.648 23.795 7.242 1.00 56.09 195 SER A CA 1
ATOM 1617 C C . SER A 1 195 ? -4.233 23.600 8.708 1.00 56.09 195 SER A C 1
ATOM 1619 O O . SER A 1 195 ? -3.337 24.300 9.175 1.00 56.09 195 SER A O 1
ATOM 1621 N N . ASN A 1 196 ? -4.854 22.648 9.418 1.00 55.91 196 ASN A N 1
ATOM 1622 C CA . ASN A 1 196 ? -4.606 22.365 10.837 1.00 55.91 196 ASN A CA 1
ATOM 1623 C C . ASN A 1 196 ? -3.949 20.997 11.094 1.00 55.91 196 ASN A C 1
ATOM 1625 O O . ASN A 1 196 ? -3.716 20.644 12.251 1.00 55.91 196 ASN A O 1
ATOM 1629 N N . GLN A 1 197 ? -3.654 20.210 10.053 1.00 60.50 197 GLN A N 1
ATOM 1630 C CA . GLN A 1 197 ? -3.131 18.857 10.242 1.00 60.50 197 GLN A CA 1
ATOM 1631 C C . GLN A 1 197 ? -1.664 18.877 10.673 1.00 60.50 197 GLN A C 1
ATOM 1633 O O . GLN A 1 197 ? -0.859 19.666 10.169 1.00 60.50 197 GLN A O 1
ATOM 1638 N N . LYS A 1 198 ? -1.331 18.006 11.636 1.00 62.28 198 LYS A N 1
ATOM 1639 C CA . LYS A 1 198 ? 0.045 17.829 12.131 1.00 62.28 198 LYS A CA 1
ATOM 1640 C C . LYS A 1 198 ? 0.858 16.813 11.333 1.00 62.28 198 LYS A C 1
ATOM 1642 O O . LYS A 1 198 ? 2.083 16.799 11.381 1.00 62.28 198 LYS A O 1
ATOM 1647 N N . LEU A 1 199 ? 0.159 15.920 10.649 1.00 69.94 199 LEU A N 1
ATOM 1648 C CA . LEU A 1 199 ? 0.707 14.830 9.862 1.00 69.94 199 LEU A CA 1
ATOM 1649 C C . LEU A 1 199 ? -0.309 14.509 8.765 1.00 69.94 199 LEU A C 1
ATOM 1651 O O . LEU A 1 199 ? -1.498 14.771 8.920 1.00 69.94 199 LEU A O 1
ATOM 1655 N N . GLU A 1 200 ? 0.169 13.967 7.661 1.00 73.50 200 GLU A N 1
ATOM 1656 C CA . GLU A 1 200 ? -0.618 13.484 6.538 1.00 73.50 200 GLU A CA 1
ATOM 1657 C C . GLU A 1 200 ? -0.060 12.158 6.045 1.00 73.50 200 GLU A C 1
ATOM 1659 O O . GLU A 1 200 ? 1.065 11.771 6.368 1.00 73.50 200 GLU A O 1
ATOM 1664 N N . MET A 1 201 ? -0.855 11.440 5.261 1.00 77.94 201 MET A N 1
ATOM 1665 C CA . MET A 1 201 ? -0.413 10.227 4.593 1.00 77.94 201 MET A CA 1
ATOM 1666 C C . MET A 1 201 ? -0.900 10.239 3.156 1.00 77.94 201 MET A C 1
ATOM 1668 O O . MET A 1 201 ? -2.025 10.645 2.871 1.00 77.94 201 MET A O 1
ATOM 1672 N N . GLY A 1 202 ? -0.047 9.812 2.236 1.00 76.62 202 GLY A N 1
ATOM 1673 C CA . GLY A 1 202 ? -0.399 9.902 0.832 1.00 76.62 202 GLY A CA 1
ATOM 1674 C C . GLY A 1 202 ? 0.663 9.388 -0.114 1.00 76.62 202 GLY A C 1
ATOM 1675 O O . GLY A 1 202 ? 1.786 9.042 0.263 1.00 76.62 202 GLY A O 1
ATOM 1676 N N . TRP A 1 203 ? 0.275 9.368 -1.384 1.00 77.88 203 TRP A N 1
ATOM 1677 C CA . TRP A 1 203 ? 1.156 9.032 -2.487 1.00 77.88 203 TRP A CA 1
ATOM 1678 C C . TRP A 1 203 ? 2.113 10.186 -2.779 1.00 77.88 203 TRP A C 1
ATOM 1680 O O . TRP A 1 203 ? 1.695 11.329 -2.948 1.00 77.88 203 TRP A O 1
ATOM 1690 N N . THR A 1 204 ? 3.396 9.882 -2.966 1.00 75.62 204 THR A N 1
ATOM 1691 C CA . THR A 1 204 ? 4.394 10.874 -3.406 1.00 75.62 204 THR A CA 1
ATOM 1692 C C . THR A 1 204 ? 4.042 11.579 -4.732 1.00 75.62 204 THR A C 1
ATOM 1694 O O . THR A 1 204 ? 4.446 12.723 -4.940 1.00 75.62 204 THR A O 1
ATOM 1697 N N . LYS A 1 205 ? 3.258 10.929 -5.610 1.00 68.00 205 LYS A N 1
ATOM 1698 C CA . LYS A 1 205 ? 2.784 11.446 -6.912 1.00 68.00 205 LYS A CA 1
ATOM 1699 C C . LYS A 1 205 ? 1.646 12.471 -6.815 1.00 68.00 205 LYS A C 1
ATOM 1701 O O . LYS A 1 205 ? 1.423 13.242 -7.741 1.00 68.00 205 LYS A O 1
ATOM 1706 N N . ALA A 1 206 ? 0.930 12.503 -5.699 1.00 57.41 206 ALA A N 1
ATOM 1707 C CA . ALA A 1 206 ? -0.164 13.434 -5.466 1.00 57.41 206 ALA A CA 1
ATOM 1708 C C . ALA A 1 206 ? -0.278 13.662 -3.955 1.00 57.41 206 ALA A C 1
ATOM 1710 O O . ALA A 1 206 ? -1.149 13.062 -3.320 1.00 57.41 206 ALA A O 1
ATOM 1711 N N . PRO A 1 207 ? 0.624 14.461 -3.347 1.00 55.41 207 PRO A N 1
ATOM 1712 C CA . PRO A 1 207 ? 0.427 14.848 -1.969 1.00 55.41 207 PRO A CA 1
ATOM 1713 C C . PRO A 1 207 ? -0.926 15.564 -1.889 1.00 55.41 207 PRO A C 1
ATOM 1715 O O . PRO A 1 207 ? -1.350 16.206 -2.863 1.00 55.41 207 PRO A O 1
ATOM 1718 N N . PRO A 1 208 ? -1.624 15.453 -0.760 1.00 51.22 208 PRO A N 1
ATOM 1719 C CA . PRO A 1 208 ? -2.914 16.100 -0.616 1.00 51.22 208 PRO A CA 1
ATOM 1720 C C . PRO A 1 208 ? -2.801 17.633 -0.804 1.00 51.22 208 PRO A C 1
ATOM 1722 O O . PRO A 1 208 ? -1.714 18.196 -0.790 1.00 51.22 208 PRO A O 1
ATOM 1725 N N . ASN A 1 209 ? -3.891 18.359 -1.068 1.00 47.66 209 ASN A N 1
ATOM 1726 C CA . ASN A 1 209 ? -3.862 19.813 -1.340 1.00 47.66 209 ASN A CA 1
ATOM 1727 C C . ASN A 1 209 ? -4.312 20.567 -0.072 1.00 47.66 209 ASN A C 1
ATOM 1729 O O . ASN A 1 209 ? -5.444 20.350 0.358 1.00 47.66 209 ASN A O 1
ATOM 1733 N N . PRO A 1 210 ? -3.437 21.366 0.580 1.00 44.66 210 PRO A N 1
ATOM 1734 C CA . PRO A 1 210 ? -2.804 22.589 0.103 1.00 44.66 210 PRO A CA 1
ATOM 1735 C C . PRO A 1 210 ? -1.301 22.417 -0.174 1.00 44.66 210 PRO A C 1
ATOM 1737 O O . PRO A 1 210 ? -0.609 23.409 -0.396 1.00 44.66 210 PRO A O 1
ATOM 1740 N N . PHE A 1 211 ? -0.781 21.184 -0.183 1.00 51.84 211 PHE A N 1
ATOM 1741 C CA . PHE A 1 211 ? 0.648 20.847 -0.121 1.00 51.84 211 PHE A CA 1
ATOM 1742 C C . PHE A 1 211 ? 1.397 21.046 -1.453 1.00 51.84 211 PHE A C 1
ATOM 1744 O O . PHE A 1 211 ? 2.455 20.461 -1.681 1.00 51.84 211 PHE A O 1
ATOM 1751 N N . ASN A 1 212 ? 0.901 21.937 -2.321 1.00 50.06 212 ASN A N 1
ATOM 1752 C CA . ASN A 1 212 ? 1.510 22.299 -3.607 1.00 50.06 212 ASN A CA 1
ATOM 1753 C C . ASN A 1 212 ? 2.965 22.801 -3.475 1.00 50.06 212 ASN A C 1
ATOM 1755 O O . ASN A 1 212 ? 3.704 22.801 -4.458 1.00 50.06 212 ASN A O 1
ATOM 1759 N N . ASN A 1 213 ? 3.401 23.185 -2.268 1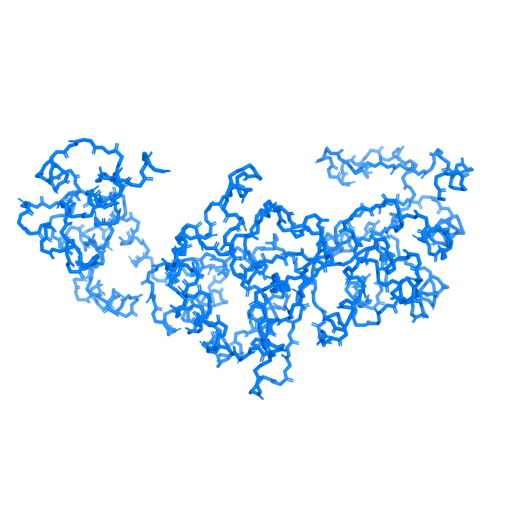.00 58.06 213 ASN A N 1
ATOM 1760 C CA . ASN A 1 213 ? 4.789 23.511 -1.952 1.00 58.06 213 ASN A CA 1
ATOM 1761 C C . ASN A 1 213 ? 5.486 22.363 -1.208 1.00 58.06 213 ASN A C 1
ATOM 1763 O O . ASN A 1 213 ? 5.751 22.452 -0.013 1.00 58.06 213 ASN A O 1
ATOM 1767 N N . TYR A 1 214 ? 5.906 21.324 -1.937 1.00 59.75 214 TYR A N 1
ATOM 1768 C CA . TYR A 1 214 ? 6.752 20.229 -1.424 1.00 59.75 214 TYR A CA 1
ATOM 1769 C C . TYR A 1 214 ? 8.014 20.689 -0.654 1.00 59.75 214 TYR A C 1
ATOM 1771 O O . TYR A 1 214 ? 8.635 19.889 0.036 1.00 59.75 214 TYR A O 1
ATOM 1779 N N . GLN A 1 215 ? 8.430 21.960 -0.773 1.00 63.47 215 GLN A N 1
ATOM 1780 C CA . GLN A 1 215 ? 9.545 22.541 -0.006 1.00 63.47 215 GLN A CA 1
ATOM 1781 C C . GLN A 1 215 ? 9.291 22.562 1.496 1.00 63.47 215 GLN A C 1
ATOM 1783 O O . GLN A 1 215 ? 10.257 22.502 2.260 1.00 63.47 215 GLN A O 1
ATOM 1788 N N . ASP A 1 216 ? 8.027 22.624 1.901 1.00 70.50 216 ASP A N 1
ATOM 1789 C CA . ASP A 1 216 ? 7.623 22.860 3.282 1.00 70.50 216 ASP A CA 1
ATOM 1790 C C . ASP A 1 216 ? 7.327 21.564 4.044 1.00 70.50 216 ASP A C 1
ATOM 1792 O O . ASP A 1 216 ? 6.895 21.625 5.191 1.00 70.50 216 ASP A O 1
ATOM 1796 N N . TYR A 1 217 ? 7.598 20.397 3.445 1.00 73.62 217 TYR A N 1
ATOM 1797 C CA . TYR A 1 217 ? 7.239 19.090 3.999 1.00 73.62 217 TYR A CA 1
ATOM 1798 C C . TYR A 1 217 ? 8.418 18.120 4.027 1.00 73.62 217 TYR A C 1
ATOM 1800 O O . TYR A 1 217 ? 9.367 18.246 3.254 1.00 73.62 217 TYR A O 1
ATOM 1808 N N . ASN A 1 218 ? 8.346 17.152 4.934 1.00 76.44 218 ASN A N 1
ATOM 1809 C CA . ASN A 1 218 ? 9.211 15.983 4.999 1.00 76.44 218 ASN A CA 1
ATOM 1810 C C . ASN A 1 218 ? 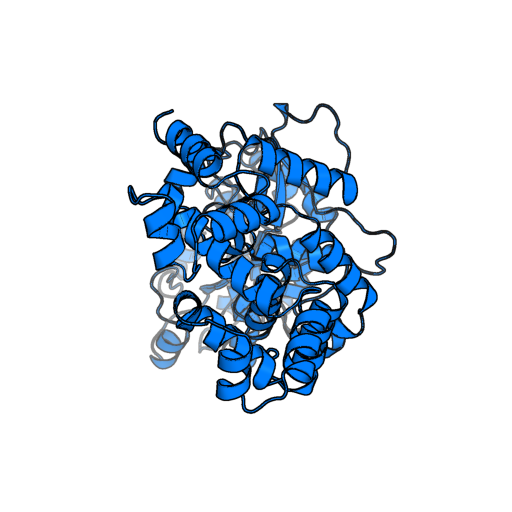8.395 14.727 4.672 1.00 76.44 218 ASN A C 1
ATOM 1812 O O . ASN A 1 218 ? 7.216 14.649 5.015 1.00 76.44 218 ASN A O 1
ATOM 1816 N N . PHE A 1 219 ? 9.043 13.751 4.034 1.00 79.88 219 PHE A N 1
ATOM 1817 C CA . PHE A 1 219 ? 8.450 12.466 3.664 1.00 79.88 219 PHE A CA 1
ATOM 1818 C C . PHE A 1 219 ? 9.161 11.336 4.402 1.00 79.88 219 PHE A C 1
ATOM 1820 O O . PHE A 1 219 ? 10.389 11.234 4.341 1.00 79.88 219 PHE A O 1
ATOM 1827 N N . PHE A 1 220 ? 8.393 10.473 5.062 1.00 81.50 220 PHE A N 1
ATOM 1828 C CA . PHE A 1 220 ? 8.904 9.344 5.830 1.00 81.50 220 PHE A CA 1
ATOM 1829 C C . PHE A 1 220 ? 8.229 8.044 5.405 1.00 81.50 220 PHE A C 1
ATOM 1831 O O . PHE A 1 220 ? 7.017 7.987 5.195 1.00 81.50 220 PHE A O 1
ATOM 1838 N N . MET A 1 221 ? 9.032 6.989 5.276 1.00 84.25 221 MET A N 1
ATOM 1839 C CA . MET A 1 221 ? 8.513 5.629 5.164 1.00 84.25 221 MET A CA 1
ATOM 1840 C C . MET A 1 221 ? 7.932 5.203 6.514 1.00 84.25 221 MET A C 1
ATOM 1842 O O . MET A 1 221 ? 8.333 5.720 7.557 1.00 84.25 221 MET A O 1
ATOM 1846 N N . PHE A 1 222 ? 7.038 4.217 6.495 1.00 87.06 222 PHE A N 1
ATOM 1847 C CA . PHE A 1 222 ? 6.572 3.577 7.722 1.00 87.06 222 PHE A CA 1
ATOM 1848 C C . PHE A 1 222 ? 7.740 2.931 8.496 1.00 87.06 222 PHE A C 1
ATOM 1850 O O . PHE A 1 222 ? 8.718 2.503 7.850 1.00 87.06 222 PHE A O 1
ATOM 1857 N N . PRO A 1 223 ? 7.650 2.878 9.844 1.00 89.12 223 PRO A N 1
ATOM 1858 C CA . PRO A 1 223 ? 8.703 2.355 10.707 1.00 89.12 223 PRO A CA 1
ATOM 1859 C C . PRO A 1 223 ? 9.134 0.940 10.311 1.00 89.12 223 PRO A C 1
ATOM 1861 O O . PRO A 1 223 ? 8.332 0.137 9.837 1.00 89.12 223 PRO A O 1
ATOM 1864 N N . ASP A 1 224 ? 10.418 0.632 10.501 1.00 85.44 224 ASP A N 1
ATOM 1865 C CA . ASP A 1 224 ? 10.902 -0.749 10.428 1.00 85.44 224 ASP A CA 1
ATOM 1866 C C . ASP A 1 224 ? 10.462 -1.502 11.699 1.00 85.44 224 ASP A C 1
ATOM 1868 O O . ASP A 1 224 ? 10.524 -0.954 12.799 1.00 85.44 224 ASP A O 1
ATOM 1872 N N . ASP A 1 225 ? 10.079 -2.773 11.568 1.00 86.00 225 ASP A N 1
ATOM 1873 C CA . ASP A 1 225 ? 9.948 -3.692 12.703 1.00 86.00 225 ASP A CA 1
ATOM 1874 C C . ASP A 1 225 ? 11.179 -4.613 12.740 1.00 86.00 225 ASP A C 1
ATOM 1876 O O . ASP A 1 225 ? 11.468 -5.333 11.782 1.00 86.00 225 ASP A O 1
ATOM 1880 N N . SER A 1 226 ? 11.929 -4.584 13.844 1.00 84.69 226 SER A N 1
ATOM 1881 C CA . SER A 1 226 ? 13.184 -5.336 13.993 1.00 84.69 226 SER A CA 1
ATOM 1882 C C . SER A 1 226 ? 12.997 -6.856 13.991 1.00 84.69 226 SER A C 1
ATOM 1884 O O . SER A 1 226 ? 13.943 -7.589 13.700 1.00 84.69 226 SER A O 1
ATOM 1886 N N . SER A 1 227 ? 11.789 -7.344 14.281 1.00 84.88 227 SER A N 1
ATOM 1887 C CA . SER A 1 227 ? 11.441 -8.765 14.220 1.00 84.88 227 SER A CA 1
ATOM 1888 C C . SER A 1 227 ? 11.128 -9.246 12.799 1.00 84.88 227 SER A C 1
ATOM 1890 O O . SER A 1 227 ? 11.060 -10.452 12.547 1.00 84.88 227 SER A O 1
ATOM 1892 N N . VAL A 1 228 ? 10.967 -8.326 11.845 1.00 87.38 228 VAL A N 1
ATOM 1893 C CA . VAL A 1 228 ? 10.638 -8.641 10.456 1.00 87.38 228 VAL A CA 1
ATOM 1894 C C . VAL A 1 228 ? 11.915 -8.856 9.651 1.00 87.38 228 VAL A C 1
ATOM 1896 O O . VAL A 1 228 ? 12.694 -7.941 9.399 1.00 87.38 228 VAL A O 1
ATOM 1899 N N . LYS A 1 229 ? 12.102 -10.088 9.165 1.00 85.06 229 LYS A N 1
ATOM 1900 C CA . LYS A 1 229 ? 13.259 -10.455 8.327 1.00 85.06 229 LYS A CA 1
ATOM 1901 C C . LYS A 1 229 ? 13.310 -9.681 7.007 1.00 85.06 229 LYS A C 1
ATOM 1903 O O . LYS A 1 229 ? 14.391 -9.431 6.478 1.00 85.06 229 LYS A O 1
ATOM 1908 N N . LYS A 1 230 ? 12.145 -9.359 6.437 1.00 89.25 230 LYS A N 1
ATOM 1909 C CA . LYS A 1 230 ? 12.017 -8.750 5.110 1.00 89.25 230 LYS A CA 1
ATOM 1910 C C . LYS A 1 230 ? 10.772 -7.863 5.046 1.00 89.25 230 LYS A C 1
ATOM 1912 O O . LYS A 1 230 ? 9.672 -8.392 5.110 1.00 89.25 230 LYS A O 1
ATOM 1917 N N . ARG A 1 231 ? 10.948 -6.544 4.887 1.00 89.75 231 ARG A N 1
ATOM 1918 C CA . ARG A 1 231 ? 9.857 -5.589 4.591 1.00 89.75 231 ARG A CA 1
ATOM 1919 C C . ARG A 1 231 ? 9.547 -5.544 3.099 1.00 89.75 231 ARG A C 1
ATOM 1921 O O . ARG A 1 231 ? 10.464 -5.739 2.302 1.00 89.75 231 ARG A O 1
ATOM 1928 N N . PHE A 1 232 ? 8.319 -5.209 2.734 1.00 90.88 232 PHE A N 1
ATOM 1929 C CA . PHE A 1 232 ? 7.889 -4.934 1.365 1.00 90.88 232 PHE A CA 1
ATOM 1930 C C . PHE A 1 232 ? 7.384 -3.497 1.252 1.00 90.88 232 PHE A C 1
ATOM 1932 O O . PHE A 1 232 ? 6.624 -3.032 2.095 1.00 90.88 232 PHE A O 1
ATOM 1939 N N . ASP A 1 233 ? 7.820 -2.793 0.214 1.00 88.81 233 ASP A N 1
ATOM 1940 C CA . ASP A 1 233 ? 7.514 -1.384 -0.007 1.00 88.81 233 ASP A CA 1
ATOM 1941 C C . ASP A 1 233 ? 6.634 -1.255 -1.244 1.00 88.81 233 ASP A C 1
ATOM 1943 O O . ASP A 1 233 ? 7.099 -1.421 -2.375 1.00 88.81 233 ASP A O 1
ATOM 1947 N N . PHE A 1 234 ? 5.347 -0.995 -1.019 1.00 87.31 234 PHE A N 1
ATOM 1948 C CA . PHE A 1 234 ? 4.363 -0.939 -2.090 1.00 87.31 234 PHE A CA 1
ATOM 1949 C C . PHE A 1 234 ? 4.421 0.383 -2.842 1.00 87.31 234 PHE A C 1
ATOM 1951 O O . PHE A 1 234 ? 4.417 1.465 -2.249 1.00 87.31 234 PHE A O 1
ATOM 1958 N N . CYS A 1 235 ? 4.435 0.285 -4.164 1.00 85.38 235 CYS A N 1
ATOM 1959 C CA . CYS A 1 235 ? 4.399 1.431 -5.049 1.00 85.38 235 CYS A CA 1
ATOM 1960 C C . CYS A 1 235 ? 3.338 1.275 -6.135 1.00 85.38 235 CYS A C 1
ATOM 1962 O O . CYS A 1 235 ? 2.992 0.170 -6.550 1.00 85.38 235 CYS A O 1
ATOM 1964 N N . ILE A 1 236 ? 2.867 2.412 -6.625 1.00 82.38 236 ILE A N 1
ATOM 1965 C CA . ILE A 1 236 ? 2.153 2.530 -7.896 1.00 82.38 236 ILE A CA 1
ATOM 1966 C C . ILE A 1 236 ? 3.072 3.191 -8.923 1.00 82.38 236 ILE A C 1
ATOM 1968 O O . ILE A 1 236 ? 4.109 3.747 -8.559 1.00 82.38 236 ILE A O 1
ATOM 1972 N N . GLY A 1 237 ? 2.694 3.177 -10.197 1.00 82.50 237 GLY A N 1
ATOM 1973 C CA . GLY A 1 237 ? 3.457 3.860 -11.235 1.00 82.50 237 GLY A CA 1
ATOM 1974 C C . GLY A 1 237 ? 2.990 3.517 -12.640 1.00 82.50 237 GLY A C 1
ATOM 1975 O O . GLY A 1 237 ? 2.123 2.660 -12.833 1.00 82.50 237 GLY A O 1
ATOM 1976 N N . SER A 1 238 ? 3.589 4.172 -13.624 1.00 84.38 238 SER A N 1
ATOM 1977 C CA . SER A 1 238 ? 3.345 3.922 -15.040 1.00 84.38 238 SER A CA 1
ATOM 1978 C C . SER A 1 238 ? 4.610 3.532 -15.800 1.00 84.38 238 SER A C 1
ATOM 1980 O O . SER A 1 238 ? 5.753 3.777 -15.398 1.00 84.38 238 SER A O 1
ATOM 1982 N N . CYS A 1 239 ? 4.392 2.879 -16.936 1.00 87.88 239 CYS A N 1
ATOM 1983 C CA . CYS A 1 239 ? 5.436 2.546 -17.890 1.00 87.88 239 CYS A CA 1
ATOM 1984 C C . CYS A 1 239 ? 4.955 2.744 -19.323 1.00 87.88 239 CYS A C 1
ATOM 1986 O O . CYS A 1 239 ? 3.757 2.705 -19.601 1.00 87.88 239 CYS A O 1
ATOM 1988 N N . TRP A 1 240 ? 5.909 2.907 -20.231 1.00 87.69 240 TRP A N 1
ATOM 1989 C CA . TRP A 1 240 ? 5.703 2.847 -21.671 1.00 87.69 240 TRP A CA 1
ATOM 1990 C C . TRP A 1 240 ? 5.966 1.425 -22.155 1.00 87.69 240 TRP A C 1
ATOM 1992 O O . TRP A 1 240 ? 7.054 0.906 -21.920 1.00 87.69 240 TRP A O 1
ATOM 2002 N N . ALA A 1 241 ? 5.039 0.804 -22.880 1.00 87.56 241 ALA A N 1
ATOM 2003 C CA . ALA A 1 241 ? 5.320 -0.451 -23.584 1.00 87.56 241 ALA A CA 1
ATOM 2004 C C . ALA A 1 241 ? 4.913 -0.386 -25.049 1.00 87.56 241 ALA A C 1
ATOM 2006 O O . ALA A 1 241 ? 4.291 0.572 -25.506 1.00 87.56 241 ALA A O 1
ATOM 2007 N N . SER A 1 242 ? 5.263 -1.443 -25.775 1.00 86.19 242 SER A N 1
ATOM 2008 C CA . SER A 1 242 ? 4.848 -1.668 -27.156 1.00 86.19 242 SER A CA 1
ATOM 2009 C C . SER A 1 242 ? 3.978 -2.919 -27.250 1.00 86.19 242 SER A C 1
ATOM 2011 O O . SER A 1 242 ? 4.152 -3.870 -26.484 1.00 86.19 242 SER A O 1
ATOM 2013 N N . ILE A 1 243 ? 3.028 -2.918 -28.184 1.00 80.81 243 ILE A N 1
ATOM 2014 C CA . ILE A 1 243 ? 2.235 -4.108 -28.515 1.00 80.81 243 ILE A CA 1
ATOM 2015 C C . ILE A 1 243 ? 2.932 -4.942 -29.593 1.00 80.81 243 ILE A C 1
ATOM 2017 O O . ILE A 1 243 ? 3.728 -4.425 -30.382 1.00 80.81 243 ILE A O 1
ATOM 2021 N N . LYS A 1 244 ? 2.599 -6.232 -29.668 1.00 80.25 244 LYS A N 1
ATOM 2022 C CA . LYS A 1 244 ? 2.962 -7.081 -30.807 1.00 80.25 244 LYS A CA 1
ATOM 2023 C C . LYS A 1 244 ? 2.157 -6.655 -32.033 1.00 80.25 244 LYS A C 1
ATOM 2025 O O . LYS A 1 244 ? 0.934 -6.762 -32.052 1.00 80.25 244 LYS A O 1
ATOM 2030 N N . ASN A 1 245 ? 2.852 -6.155 -33.046 1.00 77.12 245 ASN A N 1
ATOM 2031 C CA . ASN A 1 245 ? 2.292 -5.695 -34.314 1.00 77.12 245 ASN A CA 1
ATOM 2032 C C . ASN A 1 245 ? 3.365 -5.770 -35.417 1.00 77.12 245 ASN A C 1
ATOM 2034 O O . ASN A 1 245 ? 4.493 -6.193 -35.168 1.00 77.12 245 ASN A O 1
ATOM 2038 N N . ASN A 1 246 ? 3.034 -5.313 -36.626 1.00 76.19 246 ASN A N 1
ATOM 2039 C CA . ASN A 1 246 ? 3.952 -5.335 -37.771 1.00 76.19 246 ASN A CA 1
ATOM 2040 C C . ASN A 1 246 ? 5.034 -4.232 -37.735 1.00 76.19 246 ASN A C 1
ATOM 2042 O O . ASN A 1 246 ? 5.781 -4.100 -38.702 1.00 76.19 246 ASN A O 1
ATOM 2046 N N . MET A 1 247 ? 5.132 -3.431 -36.664 1.00 78.06 247 MET A N 1
ATOM 2047 C CA . MET A 1 247 ? 6.162 -2.389 -36.574 1.00 78.06 247 MET A CA 1
ATOM 2048 C C . MET A 1 247 ? 7.556 -3.017 -36.437 1.00 78.06 247 MET A C 1
ATOM 2050 O O . MET A 1 247 ? 7.711 -3.920 -35.611 1.00 78.06 247 MET A O 1
ATOM 2054 N N . PRO A 1 248 ? 8.575 -2.550 -37.185 1.00 83.06 248 PRO A N 1
ATOM 2055 C CA . PRO A 1 248 ? 9.933 -3.069 -37.062 1.00 83.06 248 PRO A CA 1
ATOM 2056 C C . PRO A 1 248 ? 10.531 -2.813 -35.675 1.00 83.06 248 PRO A C 1
ATOM 2058 O O . PRO A 1 248 ? 10.432 -1.706 -35.142 1.00 83.06 248 PRO A O 1
ATOM 2061 N N . ASP A 1 249 ? 11.243 -3.799 -35.123 1.00 85.81 249 ASP A N 1
ATOM 2062 C CA . ASP A 1 249 ? 11.859 -3.692 -33.791 1.00 85.81 249 ASP A CA 1
ATOM 2063 C C . ASP A 1 249 ? 12.845 -2.517 -33.685 1.00 85.81 249 ASP A C 1
ATOM 2065 O O . ASP A 1 249 ? 12.972 -1.903 -32.627 1.00 85.81 249 ASP A O 1
ATOM 2069 N N . GLN A 1 250 ? 13.507 -2.152 -34.788 1.00 85.56 250 GLN A N 1
ATOM 2070 C CA . GLN A 1 250 ? 14.393 -0.988 -34.828 1.00 85.56 250 GLN A CA 1
ATOM 2071 C C . GLN A 1 250 ? 13.643 0.319 -34.527 1.00 85.56 250 GLN A C 1
ATOM 2073 O O . GLN A 1 250 ? 14.139 1.123 -33.741 1.00 85.56 250 GLN A O 1
ATOM 2078 N N . VAL A 1 251 ? 12.437 0.501 -35.078 1.00 82.44 251 VAL A N 1
ATOM 2079 C CA . VAL A 1 251 ? 11.605 1.693 -34.833 1.00 82.44 251 VAL A CA 1
ATOM 2080 C C . VAL A 1 251 ? 11.186 1.747 -33.364 1.00 82.44 251 VAL A C 1
ATOM 2082 O O . VAL A 1 251 ? 11.324 2.783 -32.717 1.00 82.44 251 VAL A O 1
ATOM 2085 N N . ILE A 1 252 ? 10.760 0.612 -32.798 1.00 84.94 252 ILE A N 1
ATOM 2086 C CA . ILE A 1 252 ? 10.423 0.496 -31.370 1.00 84.94 252 ILE A CA 1
ATOM 2087 C C . ILE A 1 252 ? 11.614 0.875 -30.484 1.00 84.94 252 ILE A C 1
ATOM 2089 O O . ILE A 1 252 ? 11.474 1.663 -29.546 1.00 84.94 252 ILE A O 1
ATOM 2093 N N . ASN A 1 253 ? 12.796 0.340 -30.792 1.00 90.19 253 ASN A N 1
ATOM 2094 C CA . ASN A 1 253 ? 14.015 0.633 -30.047 1.00 90.19 253 ASN A CA 1
ATOM 2095 C C . ASN A 1 253 ? 14.384 2.117 -30.138 1.00 90.19 253 ASN A C 1
ATOM 2097 O O . ASN A 1 253 ? 14.728 2.714 -29.120 1.00 90.19 253 ASN A O 1
ATOM 2101 N N . ASP A 1 254 ? 14.272 2.737 -31.314 1.00 86.38 254 ASP A N 1
ATOM 2102 C CA . ASP A 1 254 ? 14.539 4.168 -31.491 1.00 86.38 254 ASP A CA 1
ATOM 2103 C C . ASP A 1 254 ? 13.573 5.038 -30.676 1.00 86.38 254 ASP A C 1
ATOM 2105 O O . ASP A 1 254 ? 14.004 5.980 -30.006 1.00 86.38 254 ASP A O 1
ATOM 2109 N N . LEU A 1 255 ? 12.288 4.681 -30.631 1.00 85.69 255 LEU A N 1
ATOM 2110 C CA . LEU A 1 255 ? 11.299 5.364 -29.795 1.00 85.69 255 LEU A CA 1
ATOM 2111 C C . LEU A 1 255 ? 11.622 5.240 -28.300 1.00 85.69 255 LEU A C 1
ATOM 2113 O O . LEU A 1 255 ? 11.605 6.242 -27.579 1.00 85.69 255 LEU A O 1
ATOM 2117 N N . PHE A 1 256 ? 11.980 4.045 -27.823 1.00 90.62 256 PHE A N 1
ATOM 2118 C CA . PHE A 1 256 ? 12.388 3.865 -26.428 1.00 90.62 256 PHE A CA 1
ATOM 2119 C C . PHE A 1 256 ? 13.699 4.583 -26.099 1.00 90.62 256 PHE A C 1
ATOM 2121 O O . PHE A 1 256 ? 13.806 5.156 -25.015 1.00 90.62 256 PHE A O 1
ATOM 2128 N N . ARG A 1 257 ? 14.668 4.647 -27.022 1.00 90.12 257 ARG A N 1
ATOM 2129 C CA . ARG A 1 257 ? 15.885 5.460 -26.844 1.00 90.12 257 ARG A CA 1
ATOM 2130 C C . ARG A 1 257 ? 15.549 6.945 -26.694 1.00 90.12 257 ARG A C 1
ATOM 2132 O O . ARG A 1 257 ? 16.154 7.608 -25.857 1.00 90.12 257 ARG A O 1
ATOM 2139 N N . ILE A 1 258 ? 14.571 7.460 -27.446 1.00 86.81 258 ILE A N 1
ATOM 2140 C CA . ILE A 1 258 ? 14.095 8.850 -27.317 1.00 86.81 258 ILE A CA 1
ATOM 2141 C C . ILE A 1 258 ? 13.443 9.088 -25.948 1.00 86.81 258 ILE A C 1
ATOM 2143 O O . ILE A 1 258 ? 13.715 10.121 -25.330 1.00 86.81 258 ILE A O 1
ATOM 2147 N N . ILE A 1 259 ? 12.615 8.151 -25.466 1.00 86.19 259 ILE A N 1
ATOM 2148 C CA . ILE A 1 259 ? 11.993 8.216 -24.129 1.00 86.19 259 ILE A CA 1
ATOM 2149 C C . ILE A 1 259 ? 13.059 8.182 -23.031 1.00 86.19 259 ILE A C 1
ATOM 2151 O O . ILE A 1 259 ? 12.977 8.936 -22.067 1.00 86.19 259 ILE A O 1
ATOM 2155 N N . LEU A 1 260 ? 14.072 7.330 -23.184 1.00 90.00 260 LEU A N 1
ATOM 2156 C CA . LEU A 1 260 ? 15.148 7.143 -22.213 1.00 90.00 260 LEU A CA 1
ATOM 2157 C C . LEU A 1 260 ? 16.256 8.201 -22.297 1.00 90.00 260 LEU A C 1
ATOM 2159 O O . LEU A 1 260 ? 17.136 8.230 -21.428 1.00 90.00 260 LEU A O 1
ATOM 2163 N N . ASP A 1 261 ? 16.249 9.057 -23.322 1.00 90.56 261 ASP A N 1
ATOM 2164 C CA . ASP A 1 261 ? 17.237 10.118 -23.462 1.00 90.56 261 ASP A CA 1
ATOM 2165 C C . ASP A 1 261 ? 17.128 11.111 -22.301 1.00 90.56 261 ASP A C 1
ATOM 2167 O O . ASP A 1 261 ? 16.072 11.668 -21.997 1.00 90.56 261 ASP A O 1
ATOM 2171 N N . TYR A 1 262 ? 18.267 11.384 -21.669 1.00 92.19 262 TYR A N 1
ATOM 2172 C CA . TYR A 1 262 ? 18.318 12.233 -20.488 1.00 92.19 262 TYR A CA 1
ATOM 2173 C C . TYR A 1 262 ? 17.827 13.661 -20.748 1.00 92.19 262 TYR A C 1
ATOM 2175 O O . TYR A 1 262 ? 17.175 14.245 -19.883 1.00 92.19 262 TYR A O 1
ATOM 2183 N N . LYS A 1 263 ? 18.139 14.253 -21.909 1.00 91.12 263 LYS A N 1
ATOM 2184 C CA . LYS A 1 263 ? 17.718 15.630 -22.210 1.00 91.12 263 LYS A CA 1
ATOM 2185 C C . LYS A 1 263 ? 16.205 15.688 -22.403 1.00 91.12 263 LYS A C 1
ATOM 2187 O O . LYS A 1 263 ? 15.587 16.680 -22.014 1.00 91.12 263 LYS A O 1
ATOM 2192 N N . ASN A 1 264 ? 15.611 14.650 -22.988 1.00 87.38 264 ASN A N 1
ATOM 2193 C CA . ASN A 1 264 ? 14.163 14.520 -23.104 1.00 87.38 264 ASN A CA 1
ATOM 2194 C C . ASN A 1 264 ? 13.496 14.307 -21.747 1.00 87.38 264 ASN A C 1
ATOM 2196 O O . ASN A 1 264 ? 12.583 15.067 -21.419 1.00 87.38 264 ASN A O 1
ATOM 2200 N N . LEU A 1 265 ? 13.995 13.365 -20.945 1.00 88.19 265 LEU A N 1
ATOM 2201 C CA . LEU A 1 265 ? 13.511 13.128 -19.586 1.00 88.19 265 LEU A CA 1
ATOM 2202 C C . LEU A 1 265 ? 13.568 14.403 -18.744 1.00 88.19 265 LEU A C 1
ATOM 2204 O O . LEU A 1 265 ? 12.562 14.788 -18.166 1.00 88.19 265 LEU A O 1
ATOM 2208 N N . LEU A 1 266 ? 14.688 15.129 -18.756 1.00 89.50 266 LEU A N 1
ATOM 2209 C CA . LEU A 1 266 ? 14.835 16.390 -18.024 1.00 89.50 266 LEU A CA 1
ATOM 2210 C C . LEU A 1 266 ? 13.794 17.438 -18.452 1.00 89.50 266 LEU A C 1
ATOM 2212 O O . LEU A 1 266 ? 13.217 18.119 -17.608 1.00 89.50 266 LEU A O 1
ATOM 2216 N N . LYS A 1 267 ? 13.513 17.568 -19.755 1.00 86.19 267 LYS A N 1
ATOM 2217 C CA . LYS A 1 267 ? 12.480 18.494 -20.254 1.00 86.19 267 LYS A CA 1
ATOM 2218 C C . LYS A 1 267 ? 11.079 18.106 -19.777 1.00 86.19 267 LYS A C 1
ATOM 2220 O O . LYS A 1 267 ? 10.295 18.998 -19.463 1.00 86.19 267 LYS A O 1
ATOM 2225 N N . VAL A 1 268 ? 10.752 16.813 -19.767 1.00 81.12 268 VAL A N 1
ATOM 2226 C CA . VAL A 1 268 ? 9.460 16.305 -19.268 1.00 81.12 268 VAL A CA 1
ATOM 2227 C C . VAL A 1 268 ? 9.363 16.515 -17.759 1.00 81.12 268 VAL A C 1
ATOM 2229 O O . VAL A 1 268 ? 8.354 17.018 -17.262 1.00 81.12 268 VAL A O 1
ATOM 2232 N N . GLU A 1 269 ? 10.440 16.216 -17.042 1.00 82.75 269 GLU A N 1
ATOM 2233 C CA . GLU A 1 269 ? 10.522 16.324 -15.592 1.00 82.75 269 GLU A CA 1
ATOM 2234 C C . GLU A 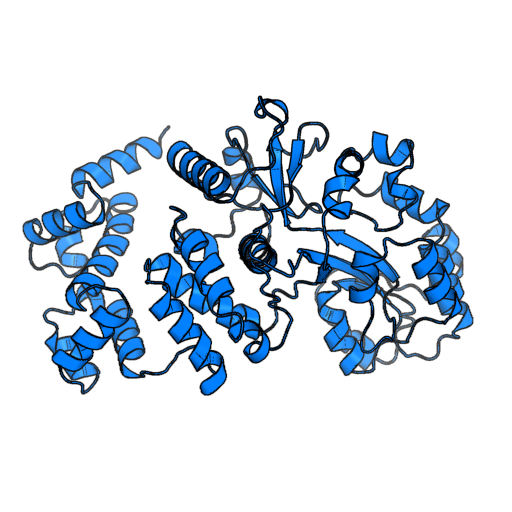1 269 ? 10.356 17.771 -15.119 1.00 82.75 269 GLU A C 1
ATOM 2236 O O . GLU A 1 269 ? 9.640 18.019 -14.159 1.00 82.75 269 GLU A O 1
ATOM 2241 N N . LEU A 1 270 ? 10.939 18.746 -15.823 1.00 82.31 270 LEU A N 1
ATOM 2242 C CA . LEU A 1 270 ? 10.819 20.171 -15.486 1.00 82.31 270 LEU A CA 1
ATOM 2243 C C . LEU A 1 270 ? 9.473 20.804 -15.884 1.00 82.31 270 LEU A C 1
ATOM 2245 O O . LEU A 1 270 ? 9.180 21.914 -15.446 1.00 82.31 270 LEU A O 1
ATOM 2249 N N . ARG A 1 271 ? 8.674 20.144 -16.734 1.00 75.50 271 ARG A N 1
ATOM 2250 C CA . ARG A 1 271 ? 7.352 20.633 -17.175 1.00 75.50 271 ARG A CA 1
ATOM 2251 C C . ARG A 1 271 ? 6.189 20.001 -16.415 1.00 75.50 271 ARG A C 1
ATOM 2253 O O . ARG A 1 271 ? 5.151 20.634 -16.269 1.00 75.50 271 ARG A O 1
ATOM 2260 N N . SER A 1 272 ? 6.334 18.745 -16.005 1.00 63.56 272 SER A N 1
ATOM 2261 C CA . SER A 1 272 ? 5.300 17.989 -15.295 1.00 63.56 272 SER A CA 1
ATOM 2262 C C . SER A 1 272 ? 5.353 18.270 -13.794 1.00 63.56 272 SER A C 1
ATOM 2264 O O . SER A 1 272 ? 6.433 18.425 -13.234 1.00 63.56 272 SER A O 1
ATOM 2266 N N . ALA A 1 273 ? 4.200 18.311 -13.123 1.00 52.72 273 ALA A N 1
ATOM 2267 C CA . ALA A 1 273 ? 4.127 18.681 -11.709 1.00 52.72 273 ALA A CA 1
ATOM 2268 C C . ALA A 1 273 ? 4.214 17.495 -10.726 1.00 52.72 273 ALA A C 1
ATOM 2270 O O . ALA A 1 273 ? 4.487 17.725 -9.555 1.00 52.72 273 ALA A O 1
ATOM 2271 N N . THR A 1 274 ? 4.011 16.243 -11.159 1.00 55.62 274 THR A N 1
ATOM 2272 C CA . THR A 1 274 ? 3.487 15.222 -10.224 1.00 55.62 274 THR A CA 1
ATOM 2273 C C . THR A 1 274 ? 4.176 13.857 -10.216 1.00 55.62 274 THR A C 1
ATOM 2275 O O . THR A 1 274 ? 3.746 12.982 -9.482 1.00 55.62 274 THR A O 1
ATOM 2278 N N . TYR A 1 275 ? 5.246 13.621 -10.976 1.00 66.94 275 TYR A N 1
ATOM 2279 C CA . TYR A 1 275 ? 5.809 12.266 -11.105 1.00 66.94 275 TYR A CA 1
ATOM 2280 C C . TYR A 1 275 ? 7.234 12.142 -10.573 1.00 66.94 275 TYR A C 1
ATOM 2282 O O . TYR A 1 275 ? 8.024 13.080 -10.698 1.00 66.94 275 TYR A O 1
ATOM 2290 N N . PHE A 1 276 ? 7.541 10.987 -9.968 1.00 78.12 276 PHE A N 1
ATOM 2291 C CA . PHE A 1 276 ? 8.887 10.623 -9.539 1.00 78.12 276 PHE A CA 1
ATOM 2292 C C . PHE A 1 276 ? 9.503 9.666 -10.556 1.00 78.12 276 PHE A C 1
ATOM 2294 O O . PHE A 1 276 ? 9.233 8.463 -10.559 1.00 78.12 276 PHE A O 1
ATOM 2301 N N . ASN A 1 277 ? 10.323 10.205 -11.449 1.00 86.81 277 ASN A N 1
ATOM 2302 C CA . ASN A 1 277 ? 11.006 9.403 -12.447 1.00 86.81 277 ASN A CA 1
ATOM 2303 C C . ASN A 1 277 ? 12.160 8.631 -11.795 1.00 86.81 277 ASN A C 1
ATOM 2305 O O . ASN A 1 277 ? 12.935 9.192 -11.021 1.00 86.81 277 ASN A O 1
ATOM 2309 N N . ILE A 1 278 ? 12.319 7.348 -12.124 1.00 87.88 278 ILE A N 1
ATOM 2310 C CA . ILE A 1 278 ? 13.326 6.487 -11.481 1.00 87.88 278 ILE A CA 1
ATOM 2311 C C . ILE A 1 278 ? 14.727 6.577 -12.098 1.00 87.88 278 ILE A C 1
ATOM 2313 O O . ILE A 1 278 ? 15.630 5.827 -11.710 1.00 87.88 278 ILE A O 1
ATOM 2317 N N . ASN A 1 279 ? 14.943 7.473 -13.061 1.00 91.31 279 ASN A N 1
ATOM 2318 C CA . ASN A 1 279 ? 16.265 7.730 -13.607 1.00 91.31 279 ASN A CA 1
ATOM 2319 C C . ASN A 1 279 ? 17.128 8.454 -12.565 1.00 91.31 279 ASN A C 1
ATOM 2321 O O . ASN A 1 279 ? 16.959 9.646 -12.296 1.00 91.31 279 ASN A O 1
ATOM 2325 N N . LYS A 1 280 ? 18.127 7.742 -12.036 1.00 90.00 280 LYS A N 1
ATOM 2326 C CA . LYS A 1 280 ? 18.994 8.202 -10.935 1.00 90.00 280 LYS A CA 1
ATOM 2327 C C . LYS A 1 280 ? 19.730 9.508 -11.235 1.00 90.00 280 LYS A C 1
ATOM 2329 O O . LYS A 1 280 ? 20.196 10.177 -10.315 1.00 90.00 280 LYS A O 1
ATOM 2334 N N . LYS A 1 281 ? 19.895 9.862 -12.513 1.00 91.81 281 LYS A N 1
ATOM 2335 C CA . LYS A 1 281 ? 20.564 11.105 -12.903 1.00 91.81 281 LYS A CA 1
ATOM 2336 C C . LYS A 1 281 ? 19.692 12.330 -12.616 1.00 91.81 281 LYS A C 1
ATOM 2338 O O . LYS A 1 281 ? 20.233 13.340 -12.177 1.00 91.81 281 LYS A O 1
ATOM 2343 N N . LEU A 1 282 ? 18.370 12.223 -12.782 1.00 89.75 282 LEU A N 1
ATOM 2344 C CA . LEU A 1 282 ? 17.427 13.303 -12.455 1.00 89.75 282 LEU A CA 1
ATOM 2345 C C . LEU A 1 282 ? 17.453 13.637 -10.960 1.00 89.75 282 LEU A C 1
ATOM 2347 O O . LEU A 1 282 ? 17.337 14.798 -10.587 1.00 89.75 282 LEU A O 1
ATOM 2351 N N . TRP A 1 283 ? 17.708 12.639 -10.112 1.00 87.88 283 TRP A N 1
ATOM 2352 C CA . TRP A 1 283 ? 17.718 12.782 -8.652 1.00 87.88 283 TRP A CA 1
ATOM 2353 C C . TRP A 1 283 ? 18.829 13.699 -8.141 1.00 87.88 283 TRP A C 1
ATOM 2355 O O . TRP A 1 283 ? 18.760 14.211 -7.029 1.00 87.88 283 TRP A O 1
ATOM 2365 N N . LYS A 1 284 ? 19.868 13.899 -8.956 1.00 89.12 284 LYS A N 1
ATOM 2366 C CA . LYS A 1 284 ? 21.025 14.745 -8.647 1.00 89.12 284 LYS A CA 1
ATOM 2367 C C . LYS A 1 284 ? 21.073 16.003 -9.515 1.00 89.12 284 LYS A C 1
ATOM 2369 O O . LYS A 1 284 ? 21.999 16.802 -9.377 1.00 89.12 284 LYS A O 1
ATOM 2374 N N . ASP A 1 285 ? 20.119 16.178 -10.430 1.00 92.06 285 ASP A N 1
ATOM 2375 C CA . ASP A 1 285 ? 20.101 17.321 -11.335 1.00 92.06 285 ASP A CA 1
ATOM 2376 C C . ASP A 1 285 ? 19.689 18.591 -10.579 1.00 92.06 285 ASP A C 1
ATOM 2378 O O . ASP A 1 285 ? 18.666 18.639 -9.898 1.00 92.06 285 ASP A O 1
ATOM 2382 N N . LYS A 1 286 ? 20.496 19.650 -10.699 1.00 91.25 286 LYS A N 1
ATOM 2383 C CA . LYS A 1 286 ? 20.282 20.906 -9.964 1.00 91.25 286 LYS A CA 1
ATOM 2384 C C . LYS A 1 286 ? 18.986 21.611 -10.363 1.00 91.25 286 LYS A C 1
ATOM 2386 O O . LYS A 1 286 ? 18.356 22.232 -9.507 1.00 91.25 286 LYS A O 1
ATOM 2391 N N . ALA A 1 287 ? 18.598 21.549 -11.637 1.00 89.62 287 ALA A N 1
ATOM 2392 C CA . ALA A 1 287 ? 17.358 22.156 -12.104 1.00 89.62 287 ALA A CA 1
ATOM 2393 C C . ALA A 1 287 ? 16.155 21.375 -11.567 1.00 89.62 287 ALA A C 1
ATOM 2395 O O . ALA A 1 287 ? 15.213 21.995 -11.073 1.00 89.62 287 ALA A O 1
ATOM 2396 N N . VAL A 1 288 ? 16.227 20.038 -11.574 1.00 86.50 288 VAL A N 1
ATOM 2397 C CA . VAL A 1 288 ? 15.191 19.178 -10.979 1.00 86.50 288 VAL A CA 1
ATOM 2398 C C . VAL A 1 288 ? 15.081 19.428 -9.480 1.00 86.50 288 VAL A C 1
ATOM 2400 O O . VAL A 1 288 ? 13.997 19.729 -9.011 1.00 86.50 288 VAL A O 1
ATOM 2403 N N . LEU A 1 289 ? 16.179 19.420 -8.722 1.00 83.31 289 LEU A N 1
ATOM 2404 C CA . LEU A 1 289 ? 16.154 19.665 -7.271 1.00 83.31 289 LEU A CA 1
ATOM 2405 C C . LEU A 1 289 ? 15.638 21.064 -6.892 1.00 83.31 289 LEU A C 1
ATOM 2407 O O . LEU A 1 289 ? 15.115 21.256 -5.790 1.00 83.31 289 LEU A O 1
ATOM 2411 N N . LYS A 1 290 ? 15.796 22.048 -7.786 1.00 82.44 290 LYS A N 1
ATOM 2412 C CA . LYS A 1 290 ? 15.251 23.401 -7.623 1.00 82.44 290 LYS A CA 1
ATOM 2413 C C . LYS A 1 290 ? 13.754 23.452 -7.936 1.00 82.44 290 LYS A C 1
ATOM 2415 O O . LYS A 1 290 ? 13.012 24.074 -7.183 1.00 82.44 290 LYS A O 1
ATOM 2420 N N . ALA A 1 291 ? 13.324 22.825 -9.030 1.00 78.38 291 ALA A N 1
ATOM 2421 C CA . ALA A 1 291 ? 11.932 22.828 -9.483 1.00 78.38 291 ALA A CA 1
ATOM 2422 C C . ALA A 1 291 ? 11.039 21.856 -8.692 1.00 78.38 291 ALA A C 1
ATOM 2424 O O . ALA A 1 291 ? 9.871 22.143 -8.455 1.00 78.38 291 ALA A O 1
ATOM 2425 N N . LYS A 1 292 ? 11.601 20.722 -8.263 1.00 78.00 292 LYS A N 1
ATOM 2426 C CA . LYS A 1 292 ? 10.939 19.604 -7.583 1.00 78.00 292 LYS A CA 1
ATOM 2427 C C . LYS A 1 292 ? 11.687 19.234 -6.294 1.00 78.00 292 LYS A C 1
ATOM 2429 O O . LYS A 1 292 ? 12.502 18.311 -6.264 1.00 78.00 292 LYS A O 1
ATOM 2434 N N . PRO A 1 293 ? 11.383 19.935 -5.196 1.00 72.31 293 PRO A N 1
ATOM 2435 C CA . PRO A 1 293 ? 12.011 19.739 -3.891 1.00 72.31 293 PRO A CA 1
ATOM 2436 C C . PRO A 1 293 ? 11.845 18.330 -3.324 1.00 72.31 293 PRO A C 1
ATOM 2438 O O . PRO A 1 293 ? 12.690 17.912 -2.542 1.00 72.31 293 PRO A O 1
ATOM 2441 N N . LEU A 1 294 ? 10.807 17.592 -3.740 1.00 73.06 294 LEU A N 1
ATOM 2442 C CA . LEU A 1 294 ? 10.590 16.199 -3.347 1.00 73.06 294 LEU A CA 1
ATOM 2443 C C . LEU A 1 294 ? 11.822 15.317 -3.618 1.00 73.06 294 LEU A C 1
ATOM 2445 O O . LEU A 1 294 ? 12.142 14.457 -2.807 1.00 73.06 294 LEU A O 1
ATOM 2449 N N . TYR A 1 295 ? 12.579 15.577 -4.693 1.00 77.31 295 TYR A N 1
ATOM 2450 C CA . TYR A 1 295 ? 13.818 14.844 -4.993 1.00 77.31 295 TYR A CA 1
ATOM 2451 C C . TYR A 1 295 ? 14.922 15.045 -3.944 1.00 77.31 295 TYR A C 1
ATOM 2453 O O . TYR A 1 295 ? 15.832 14.225 -3.860 1.00 77.31 295 TYR A O 1
ATO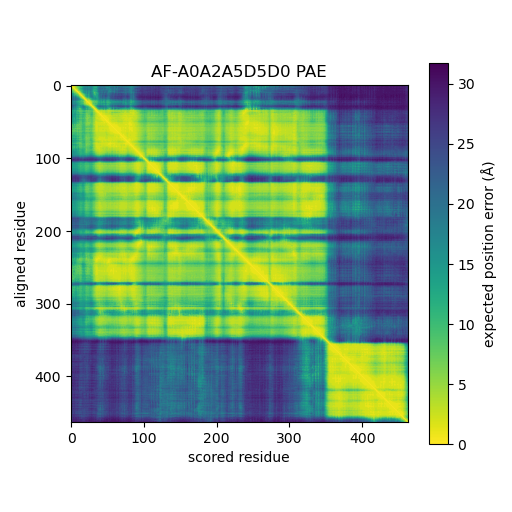M 2461 N N . LYS A 1 296 ? 14.846 16.083 -3.098 1.00 74.81 296 LYS A N 1
ATOM 2462 C CA . LYS A 1 296 ? 15.748 16.231 -1.941 1.00 74.81 296 LYS A CA 1
ATOM 2463 C C . LYS A 1 296 ? 15.494 15.167 -0.876 1.00 74.81 296 LYS A C 1
ATOM 2465 O O . LYS A 1 296 ? 16.387 14.877 -0.093 1.00 74.81 296 LYS A O 1
ATOM 2470 N N . HIS A 1 297 ? 14.307 14.568 -0.875 1.00 74.00 297 HIS A N 1
ATOM 2471 C CA . HIS A 1 297 ? 13.941 13.461 -0.002 1.00 74.00 297 HIS A CA 1
ATOM 2472 C C . HIS A 1 297 ? 14.231 12.111 -0.660 1.00 74.00 297 HIS A C 1
ATOM 2474 O O . HIS A 1 297 ? 13.602 11.127 -0.307 1.00 74.00 297 HIS A O 1
ATOM 2480 N N . ILE A 1 298 ? 15.167 12.022 -1.613 1.00 74.31 298 ILE A N 1
ATOM 2481 C CA . ILE A 1 298 ? 15.444 10.763 -2.318 1.00 74.31 298 ILE A CA 1
ATOM 2482 C C . ILE A 1 298 ? 15.831 9.608 -1.385 1.00 74.31 298 ILE A C 1
ATOM 2484 O O . ILE A 1 298 ? 15.586 8.447 -1.702 1.00 74.31 298 ILE A O 1
ATOM 2488 N N . ASP A 1 299 ? 16.367 9.910 -0.205 1.00 71.00 299 ASP A N 1
ATOM 2489 C CA . ASP A 1 299 ? 16.663 8.897 0.805 1.00 71.00 299 ASP A CA 1
ATOM 2490 C C . ASP A 1 299 ? 15.414 8.136 1.266 1.00 71.00 299 ASP A C 1
ATOM 2492 O O . ASP A 1 299 ? 15.512 6.966 1.621 1.00 71.00 299 ASP A O 1
ATOM 2496 N N . PHE A 1 300 ? 14.226 8.739 1.165 1.00 72.81 300 PHE A N 1
ATOM 2497 C CA . PHE A 1 300 ? 12.946 8.045 1.311 1.00 72.81 300 PHE A CA 1
ATOM 2498 C C . PHE A 1 300 ? 12.844 6.840 0.363 1.00 72.81 300 PHE A C 1
ATOM 2500 O O . PHE A 1 300 ? 12.513 5.745 0.806 1.00 72.81 300 PHE A O 1
ATOM 2507 N N . PHE A 1 301 ? 13.216 7.015 -0.910 1.00 73.19 301 PHE A N 1
ATOM 2508 C CA . PHE A 1 301 ? 13.247 5.938 -1.901 1.00 73.19 301 PHE A CA 1
ATOM 2509 C C . PHE A 1 301 ? 14.388 4.962 -1.622 1.00 73.19 301 PHE A C 1
ATOM 2511 O O . PHE A 1 301 ? 14.176 3.758 -1.656 1.00 73.19 301 PHE A O 1
ATOM 2518 N N . ASN A 1 302 ? 15.587 5.452 -1.288 1.00 71.56 302 ASN A N 1
ATOM 2519 C CA . ASN A 1 302 ? 16.731 4.577 -0.998 1.00 71.56 302 ASN A CA 1
ATOM 2520 C C . ASN A 1 302 ? 16.518 3.684 0.238 1.00 71.56 302 ASN A C 1
ATOM 2522 O O . ASN A 1 302 ? 17.162 2.643 0.346 1.00 71.56 302 ASN A O 1
ATOM 2526 N N . ASN A 1 303 ? 15.627 4.073 1.155 1.00 73.44 303 ASN A N 1
ATOM 2527 C CA . ASN A 1 303 ? 15.241 3.259 2.308 1.00 73.44 303 ASN A CA 1
ATOM 2528 C C . ASN A 1 303 ? 14.299 2.100 1.948 1.00 73.44 303 ASN A C 1
ATOM 2530 O O . ASN A 1 303 ? 14.156 1.181 2.756 1.00 73.44 303 ASN A O 1
ATOM 2534 N N . ALA A 1 304 ? 13.663 2.125 0.773 1.00 77.06 304 ALA A N 1
ATOM 2535 C CA . ALA A 1 304 ? 12.849 1.011 0.314 1.00 77.06 304 ALA A CA 1
ATOM 2536 C C . ALA A 1 304 ? 13.748 -0.174 -0.068 1.00 77.06 304 ALA A C 1
ATOM 2538 O O . ALA A 1 304 ? 14.727 -0.032 -0.806 1.00 77.06 304 ALA A O 1
ATOM 2539 N N . LYS A 1 305 ? 13.417 -1.355 0.457 1.00 72.56 305 LYS A N 1
ATOM 2540 C CA . LYS A 1 305 ? 14.263 -2.556 0.369 1.00 72.56 305 LYS A CA 1
ATOM 2541 C C . LYS A 1 305 ? 13.730 -3.529 -0.674 1.00 72.56 305 LYS A C 1
ATOM 2543 O O . LYS A 1 305 ? 14.465 -3.930 -1.571 1.00 72.56 305 LYS A O 1
ATOM 2548 N N . ASN A 1 306 ? 12.453 -3.894 -0.574 1.00 86.44 306 ASN A N 1
ATOM 2549 C CA . ASN A 1 306 ? 11.817 -4.839 -1.493 1.00 86.44 306 ASN A CA 1
ATOM 2550 C C . ASN A 1 306 ? 10.604 -4.174 -2.121 1.00 86.44 306 ASN A C 1
ATOM 2552 O O . ASN A 1 306 ? 9.505 -4.228 -1.573 1.00 86.44 306 ASN A O 1
ATOM 2556 N N . VAL A 1 307 ? 10.832 -3.515 -3.253 1.00 87.00 307 VAL A N 1
ATOM 2557 C CA . VAL A 1 307 ? 9.786 -2.782 -3.959 1.00 87.00 307 VAL A CA 1
ATOM 2558 C C . VAL A 1 307 ? 8.821 -3.771 -4.591 1.00 87.00 307 VAL A C 1
ATOM 2560 O O . VAL A 1 307 ? 9.218 -4.650 -5.358 1.00 87.00 307 VAL A O 1
ATOM 2563 N N . VAL A 1 308 ? 7.548 -3.609 -4.265 1.00 85.44 308 VAL A N 1
ATOM 2564 C CA . VAL A 1 308 ? 6.452 -4.396 -4.817 1.00 85.44 308 VAL A CA 1
ATOM 2565 C C . VAL A 1 308 ? 5.458 -3.431 -5.440 1.00 85.44 308 VAL A C 1
ATOM 2567 O O . VAL A 1 308 ? 5.215 -2.345 -4.920 1.00 85.44 308 VAL A O 1
ATOM 2570 N N . TYR A 1 309 ? 4.896 -3.792 -6.584 1.00 82.44 309 TYR A N 1
ATOM 2571 C CA . TYR A 1 309 ? 3.848 -2.984 -7.190 1.00 82.44 309 TYR A CA 1
ATOM 2572 C C . TYR A 1 309 ? 2.495 -3.316 -6.546 1.00 82.44 309 TYR A C 1
ATOM 2574 O O . TYR A 1 309 ? 2.162 -4.491 -6.476 1.00 82.44 309 TYR A O 1
ATOM 2582 N N . SER A 1 310 ? 1.702 -2.331 -6.119 1.00 69.88 310 SER A N 1
ATOM 2583 C CA . SER A 1 310 ? 0.365 -2.578 -5.557 1.00 69.88 310 SER A CA 1
ATOM 2584 C C . SER A 1 310 ? -0.721 -2.555 -6.628 1.00 69.88 310 SER A C 1
ATOM 2586 O O . SER A 1 310 ? -1.136 -1.478 -7.067 1.00 69.88 310 SER A O 1
ATOM 2588 N N . ASN A 1 311 ? -1.251 -3.718 -7.005 1.00 68.69 311 ASN A N 1
ATOM 2589 C CA . ASN A 1 311 ? -2.434 -3.796 -7.859 1.00 68.69 311 ASN A CA 1
ATOM 2590 C C . ASN A 1 311 ? -3.706 -3.823 -7.009 1.00 68.69 311 ASN A C 1
ATOM 2592 O O . ASN A 1 311 ? -4.297 -4.872 -6.767 1.00 68.69 311 ASN A O 1
ATOM 2596 N N . ILE A 1 312 ? -4.162 -2.634 -6.616 1.00 57.88 312 ILE A N 1
ATOM 2597 C CA . ILE A 1 312 ? -5.322 -2.437 -5.733 1.00 57.88 312 ILE A CA 1
ATOM 2598 C C . ILE A 1 312 ? -6.596 -3.142 -6.258 1.00 57.88 312 ILE A C 1
ATOM 2600 O O . ILE A 1 312 ? -7.475 -3.470 -5.468 1.00 57.88 312 ILE A O 1
ATOM 2604 N N . ASN A 1 313 ? -6.679 -3.427 -7.562 1.00 51.53 313 ASN A N 1
ATOM 2605 C CA . ASN A 1 313 ? -7.850 -4.019 -8.207 1.00 51.53 313 ASN A CA 1
ATOM 2606 C C . ASN A 1 313 ? -7.819 -5.558 -8.317 1.00 51.53 313 ASN A C 1
ATOM 2608 O O . ASN A 1 313 ? -8.714 -6.121 -8.953 1.00 51.53 313 ASN A O 1
ATOM 2612 N N . LYS A 1 314 ? -6.817 -6.282 -7.780 1.00 60.00 314 LYS A N 1
ATOM 2613 C CA . LYS A 1 314 ? -6.907 -7.761 -7.797 1.00 60.00 314 LYS A CA 1
ATOM 2614 C C . LYS A 1 314 ? -7.962 -8.241 -6.806 1.00 60.00 314 LYS A C 1
ATOM 2616 O O . LYS A 1 314 ? -8.072 -7.724 -5.699 1.00 60.00 314 LYS A O 1
ATOM 2621 N N . MET A 1 315 ? -8.653 -9.318 -7.179 1.00 48.06 315 MET A N 1
ATOM 2622 C CA . MET A 1 315 ? -9.676 -9.983 -6.362 1.00 48.06 315 MET A CA 1
ATOM 2623 C C . MET A 1 315 ? -9.209 -10.251 -4.918 1.00 48.06 315 MET A C 1
ATOM 2625 O O . MET A 1 315 ? -9.915 -9.897 -3.983 1.00 48.06 315 MET A O 1
ATOM 2629 N N . GLN A 1 316 ? -7.974 -10.736 -4.726 1.00 62.28 316 GLN A N 1
ATOM 2630 C CA . GLN A 1 316 ? -7.414 -10.991 -3.389 1.00 62.28 316 GLN A CA 1
ATOM 2631 C C . GLN A 1 316 ? -7.351 -9.746 -2.485 1.00 62.28 316 GLN A C 1
ATOM 2633 O O . GLN A 1 316 ? -7.476 -9.863 -1.269 1.00 62.28 316 GLN A O 1
ATOM 2638 N N . HIS A 1 317 ? -7.188 -8.547 -3.054 1.00 69.75 317 HIS A N 1
ATOM 2639 C CA . HIS A 1 317 ? -7.201 -7.311 -2.273 1.00 69.75 317 HIS A CA 1
ATOM 2640 C C . HIS A 1 317 ? -8.606 -6.930 -1.833 1.00 69.75 317 HIS A C 1
ATOM 2642 O O . HIS A 1 317 ? -8.750 -6.426 -0.724 1.00 69.75 317 HIS A O 1
ATOM 2648 N N . HIS A 1 318 ? -9.622 -7.176 -2.666 1.00 67.69 318 HIS A N 1
ATOM 2649 C CA . HIS A 1 318 ? -11.019 -6.976 -2.279 1.00 67.69 318 HIS A CA 1
ATOM 2650 C C . HIS A 1 318 ? -11.374 -7.876 -1.095 1.00 67.69 318 HIS A C 1
ATOM 2652 O O . HIS A 1 318 ? -11.878 -7.388 -0.090 1.00 67.69 318 HIS A O 1
ATOM 2658 N N . ASP A 1 319 ? -10.985 -9.150 -1.155 1.00 74.69 319 ASP A N 1
ATOM 2659 C CA . ASP A 1 319 ? -11.224 -10.105 -0.075 1.00 74.69 319 ASP A CA 1
ATOM 2660 C C . ASP A 1 319 ? -10.513 -9.714 1.239 1.00 74.69 319 ASP A C 1
ATOM 2662 O O . ASP A 1 319 ? -11.129 -9.698 2.307 1.00 74.69 319 ASP A O 1
ATOM 2666 N N . ILE A 1 320 ? -9.227 -9.342 1.178 1.00 82.00 320 ILE A N 1
ATOM 2667 C CA . ILE A 1 320 ? -8.476 -8.860 2.354 1.00 82.00 320 ILE A CA 1
ATOM 2668 C C . ILE A 1 320 ? -9.079 -7.553 2.887 1.00 82.00 320 ILE A C 1
ATOM 2670 O O . ILE A 1 320 ? -9.224 -7.396 4.100 1.00 82.00 320 ILE A O 1
ATOM 2674 N N . ARG A 1 321 ? -9.434 -6.616 1.999 1.00 80.94 321 ARG A N 1
ATOM 2675 C CA . ARG A 1 321 ? -10.070 -5.340 2.354 1.00 80.94 321 ARG A CA 1
ATOM 2676 C C . ARG A 1 321 ? -11.375 -5.579 3.097 1.00 80.94 321 ARG A C 1
ATOM 2678 O O . ARG A 1 321 ? -11.582 -4.953 4.128 1.00 80.94 321 ARG A O 1
ATOM 2685 N N . ASP A 1 322 ? -12.224 -6.473 2.611 1.00 76.62 322 ASP A N 1
ATOM 2686 C CA . ASP A 1 322 ? -13.530 -6.732 3.213 1.00 76.62 322 ASP A CA 1
ATOM 2687 C C . ASP A 1 322 ? -13.391 -7.408 4.583 1.00 76.62 322 ASP A C 1
ATOM 2689 O O . ASP A 1 322 ? -14.095 -7.044 5.530 1.00 76.62 322 ASP A O 1
ATOM 2693 N N . ILE A 1 323 ? -12.427 -8.326 4.734 1.00 83.88 323 ILE A N 1
ATOM 2694 C CA . ILE A 1 323 ? -12.078 -8.906 6.039 1.00 83.88 323 ILE A CA 1
ATOM 2695 C C . ILE A 1 323 ? -11.593 -7.813 6.994 1.00 83.88 323 ILE A C 1
ATOM 2697 O O . ILE A 1 323 ? -12.080 -7.743 8.125 1.00 83.88 323 ILE A O 1
ATOM 2701 N N . LEU A 1 324 ? -10.667 -6.952 6.563 1.00 88.25 324 LEU A N 1
ATOM 2702 C CA . LEU A 1 324 ? -10.142 -5.849 7.374 1.00 88.25 324 LEU A CA 1
ATOM 2703 C C . LEU A 1 324 ? -11.233 -4.851 7.756 1.00 88.25 324 LEU A C 1
ATOM 2705 O O . LEU A 1 324 ? -11.366 -4.557 8.935 1.00 88.25 324 LEU A O 1
ATOM 2709 N N . LEU A 1 325 ? -12.055 -4.391 6.811 1.00 82.19 325 LEU A N 1
ATOM 2710 C CA . LEU A 1 325 ? -13.211 -3.531 7.075 1.00 82.19 325 LEU A CA 1
ATOM 2711 C C . LEU A 1 325 ? -14.103 -4.156 8.148 1.00 82.19 325 LEU A C 1
ATOM 2713 O O . LEU A 1 325 ? -14.313 -3.571 9.208 1.00 82.19 325 LEU A O 1
ATOM 2717 N N . LYS A 1 326 ? -14.558 -5.393 7.932 1.00 79.56 326 LYS A N 1
ATOM 2718 C CA . LYS A 1 326 ? -15.449 -6.075 8.876 1.00 79.56 326 LYS A CA 1
ATOM 2719 C C . LYS A 1 326 ? -14.822 -6.209 10.263 1.00 79.56 326 LYS A C 1
ATOM 2721 O O . LYS A 1 326 ? -15.510 -6.040 11.268 1.00 79.56 326 LYS A O 1
ATOM 2726 N N . THR A 1 327 ? -13.546 -6.560 10.344 1.00 85.44 327 THR A N 1
ATOM 2727 C CA . THR A 1 327 ? -12.882 -6.871 11.617 1.00 85.44 327 THR A CA 1
ATOM 2728 C C . THR A 1 327 ? -12.440 -5.617 12.363 1.00 85.44 327 THR A C 1
ATOM 2730 O O . THR A 1 327 ? -12.720 -5.516 13.557 1.00 85.44 327 THR A O 1
ATOM 2733 N N . LEU A 1 328 ? -11.874 -4.625 11.675 1.00 87.38 328 LEU A N 1
ATOM 2734 C CA . LEU A 1 328 ? -11.448 -3.355 12.263 1.00 87.38 328 LEU A CA 1
ATOM 2735 C C . LEU A 1 328 ? -12.643 -2.500 12.708 1.00 87.38 328 LEU A C 1
ATOM 2737 O O . LEU A 1 328 ? -12.623 -1.990 13.830 1.00 87.38 328 LEU A O 1
ATOM 2741 N N . THR A 1 329 ? -13.717 -2.410 11.910 1.00 80.94 329 THR A N 1
ATOM 2742 C CA . THR A 1 329 ? -14.948 -1.688 12.299 1.00 80.94 329 THR A CA 1
ATOM 2743 C C . THR A 1 329 ? -15.574 -2.287 13.554 1.00 80.94 329 THR A C 1
ATOM 2745 O O . THR A 1 329 ? -15.975 -1.568 14.465 1.00 80.94 329 THR A O 1
ATOM 2748 N N . ASN A 1 330 ? -15.597 -3.618 13.663 1.00 78.25 330 ASN A N 1
ATOM 2749 C CA . ASN A 1 330 ? -16.160 -4.292 14.833 1.00 78.25 330 ASN A CA 1
ATOM 2750 C C . ASN A 1 330 ? -15.175 -4.426 16.007 1.00 78.25 330 ASN A C 1
ATOM 2752 O O . ASN A 1 330 ? -15.544 -5.014 17.029 1.00 78.25 330 ASN A O 1
ATOM 2756 N N . LYS A 1 331 ? -13.939 -3.918 15.876 1.00 83.25 331 LYS A N 1
ATOM 2757 C CA . LYS A 1 331 ? -12.838 -4.135 16.828 1.00 83.25 331 LYS A CA 1
ATOM 2758 C C . LYS A 1 331 ? -12.670 -5.612 17.204 1.00 83.25 331 LYS A C 1
ATOM 2760 O O . LYS A 1 331 ? -12.462 -5.956 18.368 1.00 83.25 331 LYS A O 1
ATOM 2765 N N . ALA A 1 332 ? -12.800 -6.499 16.218 1.00 75.75 332 ALA A N 1
ATOM 2766 C CA . ALA A 1 332 ? -12.636 -7.933 16.405 1.00 75.75 332 ALA A CA 1
ATOM 2767 C C . ALA A 1 332 ? -11.219 -8.239 16.912 1.00 75.75 332 ALA A C 1
ATOM 2769 O O . ALA A 1 332 ? -10.258 -7.559 16.551 1.00 75.75 332 ALA A O 1
ATOM 2770 N N . ASN A 1 333 ? -11.071 -9.275 17.739 1.00 84.56 333 ASN A N 1
ATOM 2771 C CA . ASN A 1 333 ? -9.743 -9.711 18.163 1.00 84.56 333 ASN A CA 1
ATOM 2772 C C . ASN A 1 333 ? -8.959 -10.337 16.992 1.00 84.56 333 ASN A C 1
ATOM 2774 O O . ASN A 1 333 ? -9.528 -10.794 15.996 1.00 84.56 333 ASN A O 1
ATOM 2778 N N . ASN A 1 334 ? -7.636 -10.379 17.133 1.00 86.38 334 ASN A N 1
ATOM 2779 C CA . ASN A 1 334 ? -6.734 -10.863 16.091 1.00 86.38 334 ASN A CA 1
ATOM 2780 C C . ASN A 1 334 ? -6.959 -12.333 15.697 1.00 86.38 334 ASN A C 1
ATOM 2782 O O . ASN A 1 334 ? -6.770 -12.683 14.535 1.00 86.38 334 ASN A O 1
ATOM 2786 N N . LYS A 1 335 ? -7.437 -13.189 16.612 1.00 78.69 335 LYS A N 1
ATOM 2787 C CA . LYS A 1 335 ? -7.769 -14.591 16.311 1.00 78.69 335 LYS A CA 1
ATOM 2788 C C . LYS A 1 335 ? -8.922 -14.689 15.321 1.00 78.69 335 LYS A C 1
ATOM 2790 O O . LYS A 1 335 ? -8.899 -15.557 14.457 1.00 78.69 335 LYS A O 1
ATOM 2795 N N . ILE A 1 336 ? -9.913 -13.809 15.433 1.00 77.62 336 ILE A N 1
ATOM 2796 C CA . ILE A 1 336 ? -11.064 -13.763 14.523 1.00 77.62 336 ILE A CA 1
ATOM 2797 C C . ILE A 1 336 ? -10.631 -13.289 13.148 1.00 77.62 336 ILE A C 1
ATOM 2799 O O . ILE A 1 336 ? -10.960 -13.925 12.152 1.00 77.62 336 ILE A O 1
ATOM 2803 N N . PHE A 1 337 ? -9.881 -12.190 13.104 1.00 86.88 337 PHE A N 1
ATOM 2804 C CA . PHE A 1 337 ? -9.311 -11.684 11.865 1.00 86.88 337 PHE A CA 1
ATOM 2805 C C . PHE A 1 337 ? -8.495 -12.761 11.151 1.00 86.88 337 PHE A C 1
ATOM 2807 O O . PHE A 1 337 ? -8.720 -13.039 9.975 1.00 86.88 337 PHE A O 1
ATOM 2814 N N . PHE A 1 338 ? -7.592 -13.415 11.880 1.00 84.94 338 PHE A N 1
ATOM 2815 C CA . PHE A 1 338 ? -6.733 -14.425 11.288 1.00 84.94 338 PHE A CA 1
ATOM 2816 C C . PHE A 1 338 ? -7.502 -15.684 10.891 1.00 84.94 338 PHE A C 1
ATOM 2818 O O . PHE A 1 338 ? -7.222 -16.250 9.841 1.00 84.94 338 PHE A O 1
ATOM 2825 N N . SER A 1 339 ? -8.511 -16.078 11.674 1.00 80.81 339 SER A N 1
ATOM 2826 C CA . SER A 1 339 ? -9.449 -17.129 11.277 1.00 80.81 339 SER A CA 1
ATOM 2827 C C . SER A 1 339 ? -10.070 -16.775 9.932 1.00 80.81 339 SER A C 1
ATOM 2829 O O . SER A 1 339 ? -9.914 -17.560 9.008 1.00 80.81 339 SER A O 1
ATOM 2831 N N . TYR A 1 340 ? -10.632 -15.564 9.777 1.00 82.50 340 TYR A N 1
ATOM 2832 C CA . TYR A 1 340 ? -11.208 -15.080 8.516 1.00 82.50 340 TYR A CA 1
ATOM 2833 C C . TYR A 1 340 ? -10.224 -15.064 7.335 1.00 82.50 340 TYR A C 1
ATOM 2835 O O . TYR A 1 340 ? -10.627 -15.258 6.190 1.00 82.50 340 TYR A O 1
ATOM 2843 N N . LEU A 1 341 ? -8.935 -14.863 7.585 1.00 84.19 341 LEU A N 1
ATOM 2844 C CA . LEU A 1 341 ? -7.909 -15.010 6.559 1.00 84.19 341 LEU A CA 1
ATOM 2845 C C . LEU A 1 341 ? -7.630 -16.485 6.213 1.00 84.19 341 LEU A C 1
ATOM 2847 O O . LEU A 1 341 ? -7.598 -16.837 5.035 1.00 84.19 341 LEU A O 1
ATOM 2851 N N . GLU A 1 342 ? -7.458 -17.368 7.201 1.00 83.88 342 GLU A N 1
ATOM 2852 C CA . GLU A 1 342 ? -7.087 -18.781 6.990 1.00 83.88 342 GLU A CA 1
ATOM 2853 C C . GLU A 1 342 ? -8.098 -19.521 6.102 1.00 83.88 342 GLU A C 1
ATOM 2855 O O . GLU A 1 342 ? -7.743 -20.156 5.110 1.00 83.88 342 GLU A O 1
ATOM 2860 N N . GLY A 1 343 ? -9.381 -19.426 6.411 1.00 76.38 343 GLY A N 1
ATOM 2861 C CA . GLY A 1 343 ? -10.430 -20.017 5.577 1.00 76.38 343 GLY A CA 1
ATOM 2862 C C . GLY A 1 343 ? -10.807 -19.269 4.295 1.00 76.38 343 GLY A C 1
ATOM 2863 O O . GLY A 1 343 ? -11.511 -19.866 3.479 1.00 76.38 343 GLY A O 1
ATOM 2864 N N . LEU A 1 344 ? -10.279 -18.065 4.027 1.00 75.94 344 LEU A N 1
ATOM 2865 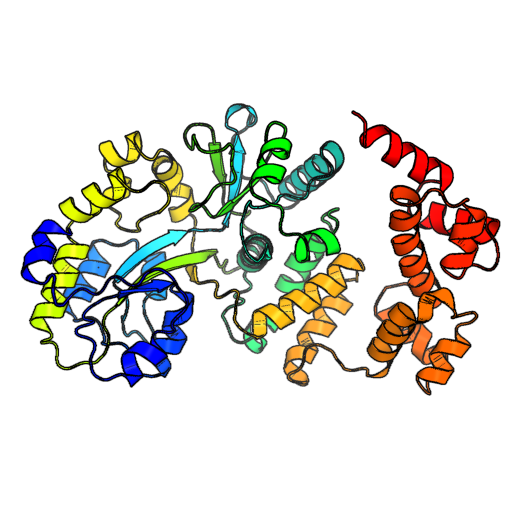C CA . LEU A 1 344 ? -10.275 -17.539 2.654 1.00 75.94 344 LEU A CA 1
ATOM 2866 C C . LEU A 1 344 ? -9.468 -18.470 1.734 1.00 75.94 344 LEU A C 1
ATOM 2868 O O . LEU A 1 344 ? -9.924 -18.803 0.640 1.00 75.94 344 LEU A O 1
ATOM 2872 N N . ILE A 1 345 ? -8.338 -19.003 2.217 1.00 75.25 345 ILE A N 1
ATOM 2873 C CA . ILE A 1 345 ? -7.559 -20.020 1.490 1.00 75.25 345 ILE A CA 1
ATOM 2874 C C . ILE A 1 345 ? -8.312 -21.347 1.415 1.00 75.25 345 ILE A C 1
ATOM 2876 O O . ILE A 1 345 ? -8.358 -21.959 0.350 1.00 75.25 345 ILE A O 1
ATOM 2880 N N . THR A 1 346 ? -8.865 -21.834 2.533 1.00 72.56 346 THR A N 1
ATOM 2881 C CA . THR A 1 346 ? -9.441 -23.193 2.556 1.00 72.56 346 THR A CA 1
ATOM 2882 C C . THR A 1 346 ? -10.742 -23.297 1.771 1.00 72.56 346 THR A C 1
ATOM 2884 O O . THR A 1 346 ? -11.038 -24.360 1.227 1.00 72.56 346 THR A O 1
ATOM 2887 N N . THR A 1 347 ? -11.521 -22.215 1.694 1.00 65.69 347 THR A N 1
ATOM 2888 C CA . THR A 1 347 ? -12.838 -22.229 1.047 1.00 65.69 347 THR A CA 1
ATOM 2889 C C . THR A 1 347 ? -12.864 -21.555 -0.324 1.00 65.69 347 THR A C 1
ATOM 2891 O O . THR A 1 347 ? -13.851 -21.723 -1.043 1.00 65.69 347 THR A O 1
ATOM 2894 N N . GLY A 1 348 ? -11.808 -20.817 -0.702 1.00 56.50 348 GLY A N 1
ATOM 2895 C CA . GLY A 1 348 ? -11.747 -20.051 -1.955 1.00 56.50 348 GLY A CA 1
ATOM 2896 C C . GLY A 1 348 ? -12.763 -18.906 -2.025 1.00 56.50 348 GLY A C 1
ATOM 2897 O O . GLY A 1 348 ? -13.072 -18.409 -3.104 1.00 56.50 348 GLY A O 1
ATOM 2898 N N . LYS A 1 349 ? -13.329 -18.531 -0.879 1.00 50.12 349 LYS A N 1
ATOM 2899 C CA . LYS A 1 349 ? -14.266 -17.428 -0.690 1.00 50.12 349 LYS A CA 1
ATOM 2900 C C . LYS A 1 349 ? -13.804 -16.678 0.547 1.00 50.12 349 LYS A C 1
ATOM 2902 O O . LYS A 1 349 ? -13.360 -17.323 1.494 1.00 50.12 349 LYS A O 1
ATOM 2907 N N . THR A 1 350 ? -13.964 -15.357 0.595 1.00 46.62 350 THR A N 1
ATOM 2908 C CA . THR A 1 350 ? -14.008 -14.615 1.871 1.00 46.62 350 THR A CA 1
ATOM 2909 C C . THR A 1 350 ? -14.870 -15.410 2.849 1.00 46.62 350 THR A C 1
ATOM 2911 O O . THR A 1 350 ? -15.751 -16.131 2.396 1.00 46.62 350 THR A O 1
ATOM 2914 N N . PHE A 1 351 ? -14.622 -15.413 4.161 1.00 45.44 351 PHE A N 1
ATOM 2915 C CA . PHE A 1 351 ? -15.450 -16.235 5.057 1.00 45.44 351 PHE A CA 1
ATOM 2916 C C . PHE A 1 351 ? -16.931 -15.875 4.957 1.00 45.44 351 PHE A C 1
ATOM 2918 O O . PHE A 1 351 ? -17.439 -14.991 5.643 1.00 45.44 351 PHE A O 1
ATOM 2925 N N . TYR A 1 352 ? -17.595 -16.671 4.137 1.00 37.41 352 TYR A N 1
ATOM 2926 C CA . TYR A 1 352 ? -19.019 -16.860 4.010 1.00 37.41 352 TYR A CA 1
ATOM 2927 C C . TYR A 1 352 ? -19.405 -18.193 4.694 1.00 37.41 352 TYR A C 1
ATOM 2929 O O . TYR A 1 352 ? -20.385 -18.832 4.322 1.00 37.41 352 TYR A O 1
ATOM 2937 N N . LYS A 1 353 ? -18.596 -18.704 5.643 1.00 35.94 353 LYS A N 1
ATOM 2938 C CA . LYS A 1 353 ? -18.817 -20.003 6.316 1.00 35.94 353 LYS A CA 1
ATOM 2939 C C . LYS A 1 353 ? -18.296 -19.960 7.767 1.00 35.94 353 LYS A C 1
ATOM 2941 O O . LYS A 1 353 ? -17.094 -19.997 7.959 1.00 35.94 353 LYS A O 1
ATOM 2946 N N . SER A 1 354 ? -19.090 -19.907 8.837 1.00 46.84 354 SER A N 1
ATOM 2947 C CA . SER A 1 354 ? -20.456 -20.410 8.968 1.00 46.84 354 SER A CA 1
ATOM 2948 C C . SER A 1 354 ? -21.480 -19.563 8.228 1.00 46.84 354 SER A C 1
ATOM 2950 O O . SER A 1 354 ? -21.545 -18.349 8.407 1.00 46.84 354 SER A O 1
ATOM 2952 N N . ASN A 1 355 ? -22.276 -20.244 7.400 1.00 57.72 355 ASN A N 1
ATOM 2953 C CA . ASN A 1 355 ? -23.503 -19.697 6.834 1.00 57.72 355 ASN A CA 1
ATOM 2954 C C . ASN A 1 355 ? -24.272 -18.971 7.951 1.00 57.72 355 ASN A C 1
ATOM 2956 O O . ASN A 1 355 ? -24.554 -17.789 7.851 1.00 57.72 355 ASN A O 1
ATOM 2960 N N . ASP A 1 356 ? -24.384 -19.626 9.104 1.00 64.38 356 ASP A N 1
ATOM 2961 C CA . ASP A 1 356 ? -25.028 -19.144 10.317 1.00 64.38 356 ASP A CA 1
ATOM 2962 C C . ASP A 1 356 ? -24.527 -17.772 10.795 1.00 64.38 356 ASP A C 1
ATOM 2964 O O . ASP A 1 356 ? -25.339 -16.879 10.987 1.00 64.38 356 ASP A O 1
ATOM 2968 N N . LEU A 1 357 ? -23.222 -17.521 10.970 1.00 71.00 357 LEU A N 1
ATOM 2969 C CA . LEU A 1 357 ? -22.774 -16.222 11.501 1.00 71.00 357 LEU A CA 1
ATOM 2970 C C . LEU A 1 357 ? -23.088 -15.081 10.532 1.00 71.00 357 LEU A C 1
ATOM 2972 O O . LEU A 1 357 ? -23.500 -14.001 10.953 1.00 71.00 357 LEU A O 1
ATOM 2976 N N . GLN A 1 358 ? -22.887 -15.309 9.239 1.00 60.34 358 GLN A N 1
ATOM 2977 C CA . GLN A 1 358 ? -23.196 -14.307 8.235 1.00 60.34 358 GLN A CA 1
ATOM 2978 C C . GLN A 1 358 ? -24.696 -14.080 8.102 1.00 60.34 358 GLN A C 1
ATOM 2980 O O . GLN A 1 358 ? -25.131 -12.935 8.140 1.00 60.34 358 GLN A O 1
ATOM 2985 N N . THR A 1 359 ? -25.474 -15.152 8.010 1.00 67.25 359 THR A N 1
ATOM 2986 C CA . THR A 1 359 ? -26.932 -15.103 7.979 1.00 67.25 359 THR A CA 1
ATOM 2987 C C . THR A 1 359 ? -27.470 -14.406 9.230 1.00 67.25 359 THR A C 1
ATOM 2989 O O . THR A 1 359 ? -28.383 -13.593 9.115 1.00 67.25 359 THR A O 1
ATOM 2992 N N . ALA A 1 360 ? -26.862 -14.608 10.408 1.00 81.56 360 ALA A N 1
ATOM 2993 C CA . ALA A 1 360 ? -27.176 -13.831 11.609 1.00 81.56 360 ALA A CA 1
ATOM 2994 C C . ALA A 1 360 ? -26.850 -12.350 11.440 1.00 81.56 360 ALA A C 1
ATOM 2996 O O . ALA A 1 360 ? -27.687 -11.522 11.780 1.00 81.56 360 ALA A O 1
ATOM 2997 N N . ILE A 1 361 ? -25.657 -11.994 10.956 1.00 74.62 361 ILE A N 1
ATOM 2998 C CA . ILE A 1 361 ? -25.271 -10.588 10.769 1.00 74.62 361 ILE A CA 1
ATOM 2999 C C . ILE A 1 361 ? -26.202 -9.910 9.761 1.00 74.62 361 ILE A C 1
ATOM 3001 O O . ILE A 1 361 ? -26.732 -8.850 10.061 1.00 74.62 361 ILE A O 1
ATOM 3005 N N . GLU A 1 362 ? -26.452 -10.517 8.603 1.00 72.25 362 GLU A N 1
ATOM 3006 C CA . GLU A 1 362 ? -27.354 -9.990 7.573 1.00 72.25 362 GLU A CA 1
ATOM 3007 C C . GLU A 1 362 ? -28.781 -9.837 8.097 1.00 72.25 362 GLU A C 1
ATOM 3009 O O . GLU A 1 362 ? -29.405 -8.787 7.915 1.00 72.25 362 GLU A O 1
ATOM 3014 N N . PHE A 1 363 ? -29.283 -10.847 8.809 1.00 79.81 363 PHE A N 1
ATOM 3015 C CA . PHE A 1 363 ? -30.590 -10.782 9.443 1.00 79.81 363 PHE A CA 1
ATOM 3016 C C . PHE A 1 363 ? -30.656 -9.663 10.479 1.00 79.81 363 PHE A C 1
ATOM 3018 O O . PHE A 1 363 ? -31.600 -8.877 10.456 1.00 79.81 363 PHE A O 1
ATOM 3025 N N . ILE A 1 364 ? -29.646 -9.547 11.345 1.00 87.19 364 ILE A N 1
ATOM 3026 C CA . ILE A 1 364 ? -29.542 -8.486 12.349 1.00 87.19 364 ILE A CA 1
ATOM 3027 C C . ILE A 1 364 ? -29.507 -7.119 11.675 1.00 87.19 364 ILE A C 1
ATOM 3029 O O . ILE A 1 364 ? -30.310 -6.266 12.028 1.00 87.19 364 ILE A O 1
ATOM 3033 N N . THR A 1 365 ? -28.637 -6.905 10.694 1.00 76.44 365 THR A N 1
ATOM 3034 C CA . THR A 1 365 ? -28.475 -5.614 10.012 1.00 76.44 365 THR A CA 1
ATOM 3035 C C . THR A 1 365 ? -29.733 -5.209 9.247 1.00 76.44 365 THR A C 1
ATOM 3037 O O . THR A 1 365 ? -30.069 -4.030 9.213 1.00 76.44 365 THR A O 1
ATOM 3040 N N . THR A 1 366 ? -30.474 -6.167 8.688 1.00 75.62 366 THR A N 1
ATOM 3041 C CA . THR A 1 366 ? -31.688 -5.877 7.906 1.00 75.62 366 THR A CA 1
ATOM 3042 C C . THR A 1 366 ? -32.939 -5.764 8.783 1.00 75.62 366 THR A C 1
ATOM 3044 O O . THR A 1 366 ? -33.866 -5.030 8.449 1.00 75.62 366 THR A O 1
ATOM 3047 N N . ASN A 1 367 ? -32.968 -6.443 9.935 1.00 88.88 367 ASN A N 1
ATOM 3048 C CA . ASN A 1 367 ? -34.148 -6.548 10.802 1.00 88.88 367 ASN A CA 1
ATOM 3049 C C . ASN A 1 367 ? -33.938 -5.966 12.208 1.00 88.88 367 ASN A C 1
ATOM 3051 O O . ASN A 1 367 ? -34.776 -6.180 13.086 1.00 88.88 367 ASN A O 1
ATOM 3055 N N . TYR A 1 368 ? -32.861 -5.211 12.449 1.00 88.31 368 TYR A N 1
ATOM 3056 C CA . TYR A 1 368 ? -32.477 -4.710 13.779 1.00 88.31 368 TYR A CA 1
ATOM 3057 C C . TYR A 1 368 ? -33.613 -4.006 14.529 1.00 88.31 368 TYR A C 1
ATOM 3059 O O . TYR A 1 368 ? -33.649 -4.056 15.755 1.00 88.31 368 TYR A O 1
ATOM 3067 N N . GLN A 1 369 ? -34.547 -3.357 13.832 1.00 92.38 369 GLN A N 1
ATOM 3068 C CA . GLN A 1 369 ? -35.688 -2.667 14.445 1.00 92.38 369 GLN A CA 1
ATOM 3069 C C . GLN A 1 369 ? -36.695 -3.645 15.068 1.00 92.38 369 GLN A C 1
ATOM 3071 O O . GLN A 1 369 ? -37.284 -3.349 16.105 1.00 92.38 369 GLN A O 1
ATOM 3076 N N . ASN A 1 370 ? -36.850 -4.826 14.467 1.00 92.88 370 ASN A N 1
ATOM 3077 C CA . ASN A 1 370 ? -37.932 -5.768 14.752 1.00 92.88 370 ASN A CA 1
ATOM 3078 C C . ASN A 1 370 ? -37.496 -6.973 15.601 1.00 92.88 370 ASN A C 1
ATOM 3080 O O . ASN A 1 370 ? -38.344 -7.741 16.052 1.00 92.88 370 ASN A O 1
ATOM 3084 N N . ILE A 1 371 ? -36.195 -7.131 15.861 1.00 93.88 371 ILE A N 1
ATOM 3085 C CA . ILE A 1 371 ? -35.669 -8.220 16.696 1.00 93.88 371 ILE A CA 1
ATOM 3086 C C . ILE A 1 371 ? -35.952 -7.937 18.179 1.00 93.88 371 ILE A C 1
ATOM 3088 O O . ILE A 1 371 ? -35.359 -7.051 18.798 1.00 93.88 371 ILE A O 1
ATOM 3092 N N . ASN A 1 372 ? -36.845 -8.705 18.789 1.00 92.44 372 ASN A N 1
ATOM 3093 C CA . ASN A 1 372 ? -37.288 -8.517 20.169 1.00 92.44 372 ASN A CA 1
ATOM 3094 C C . ASN A 1 372 ? -36.591 -9.446 21.166 1.00 92.44 372 ASN A C 1
ATOM 3096 O O . ASN A 1 372 ? -36.593 -9.158 22.368 1.00 92.44 372 ASN A O 1
ATOM 3100 N N . GLN A 1 373 ? -36.005 -10.536 20.681 1.00 93.44 373 GLN A N 1
ATOM 3101 C CA . GLN A 1 373 ? -35.338 -11.566 21.470 1.00 93.44 373 GLN A CA 1
ATOM 3102 C C . GLN A 1 373 ? -34.302 -12.300 20.613 1.00 93.44 373 GLN A C 1
ATOM 3104 O O . GLN A 1 373 ? -34.391 -12.332 19.391 1.00 93.44 373 GLN A O 1
ATOM 3109 N N . ILE A 1 374 ? -33.327 -12.944 21.259 1.00 92.69 374 ILE A N 1
ATOM 3110 C CA . ILE A 1 374 ? -32.335 -13.776 20.556 1.00 92.69 374 ILE A CA 1
ATOM 3111 C C . ILE A 1 374 ? -32.995 -14.916 19.778 1.00 92.69 374 ILE A C 1
ATOM 3113 O O . ILE A 1 374 ? -32.490 -15.300 18.726 1.00 92.69 374 ILE A O 1
ATOM 3117 N N . LYS A 1 375 ? -34.146 -15.395 20.267 1.00 93.25 375 LYS A N 1
ATOM 3118 C CA . LYS A 1 375 ? -34.918 -16.439 19.606 1.00 93.25 375 LYS A CA 1
ATOM 3119 C C . LYS A 1 375 ? -35.292 -16.074 18.162 1.00 93.25 375 LYS A C 1
ATOM 3121 O O . LYS A 1 375 ? -35.244 -16.928 17.294 1.00 93.25 375 LYS A O 1
ATOM 3126 N N . ASP A 1 376 ? -35.559 -14.798 17.881 1.00 93.12 376 ASP A N 1
ATOM 3127 C CA . ASP A 1 376 ? -35.931 -14.351 16.531 1.00 93.12 376 ASP A CA 1
ATOM 3128 C C . ASP A 1 376 ? -34.789 -14.572 15.523 1.00 93.12 376 ASP A C 1
ATOM 3130 O O . ASP A 1 376 ? -35.028 -14.804 14.344 1.00 93.12 376 ASP A O 1
ATOM 3134 N N . ILE A 1 377 ? -33.540 -14.520 15.998 1.00 92.44 377 ILE A N 1
ATOM 3135 C CA . ILE A 1 377 ? -32.343 -14.755 15.187 1.00 92.44 377 ILE A CA 1
ATOM 3136 C C . ILE A 1 377 ? -32.114 -16.262 15.039 1.00 92.44 377 ILE A C 1
ATOM 3138 O O . ILE A 1 377 ? -31.880 -16.742 13.939 1.00 92.44 377 ILE A O 1
ATOM 3142 N N . THR A 1 378 ? -32.214 -17.029 16.127 1.00 91.12 378 THR A N 1
ATOM 3143 C CA . THR A 1 378 ? -32.020 -18.487 16.073 1.00 91.12 378 THR A CA 1
ATOM 3144 C C . THR A 1 378 ? -33.084 -19.195 15.243 1.00 91.12 378 THR A C 1
ATOM 3146 O O . THR A 1 378 ? -32.748 -20.132 14.530 1.00 91.12 378 THR A O 1
ATOM 3149 N N . ASP A 1 379 ? -34.337 -18.730 15.300 1.00 90.06 379 ASP A N 1
ATOM 3150 C CA . ASP A 1 379 ? -35.453 -19.279 14.522 1.00 90.06 379 ASP A CA 1
ATOM 3151 C C . ASP A 1 379 ? -35.250 -19.010 13.015 1.00 90.06 379 ASP A C 1
ATOM 3153 O O . ASP A 1 379 ? -35.587 -19.856 12.193 1.00 90.06 379 ASP A O 1
ATOM 3157 N N . TYR A 1 380 ? -34.650 -17.870 12.639 1.00 85.94 380 TYR A N 1
ATOM 3158 C CA . TYR A 1 380 ? -34.287 -17.580 11.243 1.00 85.94 380 TYR A CA 1
ATOM 3159 C C . TYR A 1 380 ? -33.112 -18.435 10.745 1.00 85.94 380 TYR A C 1
ATOM 3161 O O . TYR A 1 380 ? -33.057 -18.798 9.573 1.00 85.94 380 TYR A O 1
ATOM 3169 N N . LEU A 1 381 ? -32.165 -18.742 11.632 1.00 81.25 381 LEU A N 1
ATOM 3170 C CA . LEU A 1 381 ? -30.943 -19.474 11.300 1.00 81.25 381 LEU A CA 1
ATOM 3171 C C . LEU A 1 381 ? -31.089 -20.994 11.383 1.00 81.25 381 LEU A C 1
ATOM 3173 O O . LEU A 1 381 ? -30.179 -21.693 10.951 1.00 81.25 381 LEU A O 1
ATOM 3177 N N . ASP A 1 382 ? -32.171 -21.487 11.987 1.00 84.00 382 ASP A N 1
ATOM 3178 C CA . ASP A 1 382 ? -32.332 -22.890 12.380 1.00 84.00 382 ASP A CA 1
ATOM 3179 C C . ASP A 1 382 ? -31.140 -23.409 13.214 1.00 84.00 382 ASP A C 1
ATOM 3181 O O . ASP A 1 382 ? -30.562 -24.467 12.967 1.00 84.00 382 ASP A O 1
ATOM 3185 N N . CYS A 1 383 ? -30.720 -22.622 14.215 1.00 82.62 383 CYS A N 1
ATOM 3186 C CA . CYS A 1 383 ? -29.582 -22.958 15.073 1.00 82.62 383 CYS A CA 1
ATOM 3187 C C . CYS A 1 383 ? -29.911 -22.819 16.565 1.00 82.62 383 CYS A C 1
ATOM 3189 O O . CYS A 1 383 ? -30.855 -22.145 16.968 1.00 82.62 383 CYS A O 1
ATOM 3191 N N . SER A 1 384 ? -29.125 -23.455 17.439 1.00 89.81 384 SER A N 1
ATOM 3192 C CA . SER A 1 384 ? -29.338 -23.305 18.885 1.00 89.81 384 SER A CA 1
ATOM 3193 C C . SER A 1 384 ? -28.862 -21.939 19.394 1.00 89.81 384 SER A C 1
ATOM 3195 O O . SER A 1 384 ? -27.847 -21.403 18.945 1.00 89.81 384 SER A O 1
ATOM 3197 N N . GLN A 1 385 ? -29.521 -21.407 20.428 1.00 92.06 385 GLN A N 1
ATOM 3198 C CA . GLN A 1 385 ? -29.079 -20.174 21.092 1.00 92.06 385 GLN A CA 1
ATOM 3199 C C . GLN A 1 385 ? -27.651 -20.280 21.635 1.00 92.06 385 GLN A C 1
ATOM 3201 O O . GLN A 1 385 ? -26.905 -19.307 21.561 1.00 92.06 385 GLN A O 1
ATOM 3206 N N . SER A 1 386 ? -27.248 -21.445 22.153 1.00 87.56 386 SER A N 1
ATOM 3207 C CA . SER A 1 386 ? -25.869 -21.650 22.605 1.00 87.56 386 SER A CA 1
ATOM 3208 C C . SER A 1 386 ? -24.883 -21.543 21.445 1.00 87.56 386 SER A C 1
ATOM 3210 O O . SER A 1 386 ? -23.856 -20.892 21.599 1.00 87.56 386 SER A O 1
ATOM 3212 N N . HIS A 1 387 ? -25.202 -22.128 20.285 1.00 79.12 387 HIS A N 1
ATOM 3213 C CA . HIS A 1 387 ? -24.368 -22.016 19.090 1.00 79.12 387 HIS A CA 1
ATOM 3214 C C . HIS A 1 387 ? -24.238 -20.559 18.641 1.00 79.12 387 HIS A C 1
ATOM 3216 O O . HIS A 1 387 ? -23.123 -20.068 18.497 1.00 79.12 387 HIS A O 1
ATOM 3222 N N . LEU A 1 388 ? -25.355 -19.834 18.532 1.00 85.25 388 LEU A N 1
ATOM 3223 C CA . LEU A 1 388 ? -25.354 -18.417 18.171 1.00 85.25 388 LEU A CA 1
ATOM 3224 C C . LEU A 1 388 ? -24.552 -17.565 19.169 1.00 85.25 388 LEU A C 1
ATOM 3226 O O . LEU A 1 388 ? -23.753 -16.724 18.769 1.00 85.25 388 LEU A O 1
ATOM 3230 N N . GLN A 1 389 ? -24.714 -17.784 20.475 1.00 88.94 389 GLN A N 1
ATOM 3231 C CA . GLN A 1 389 ? -23.944 -17.047 21.481 1.00 88.94 389 GLN A CA 1
ATOM 3232 C C . GLN A 1 389 ? -22.453 -17.379 21.420 1.00 88.94 389 GLN A C 1
ATOM 3234 O O . GLN A 1 389 ? -21.636 -16.466 21.516 1.00 88.94 389 GLN A O 1
ATOM 3239 N N . SER A 1 390 ? -22.089 -18.647 21.219 1.00 71.94 390 SER A N 1
ATOM 3240 C CA . SER A 1 390 ? -20.699 -19.054 21.006 1.00 71.94 390 SER A CA 1
ATOM 3241 C C . SER A 1 390 ? -20.119 -18.416 19.750 1.00 71.94 390 SER A C 1
ATOM 3243 O O . SER A 1 390 ? -19.015 -17.888 19.826 1.00 71.94 390 SER A O 1
ATOM 3245 N N . LEU A 1 391 ? -20.865 -18.376 18.640 1.00 73.06 391 LEU A N 1
ATOM 3246 C CA . LEU A 1 391 ? -20.445 -17.690 17.418 1.00 73.06 391 LEU A CA 1
ATOM 3247 C C . LEU A 1 391 ? -20.140 -16.218 17.705 1.00 73.06 391 LEU A C 1
ATOM 3249 O O . LEU A 1 391 ? -19.031 -15.769 17.452 1.00 73.06 391 LEU A O 1
ATOM 3253 N N . PHE A 1 392 ? -21.061 -15.473 18.319 1.00 76.56 392 PHE A N 1
ATOM 3254 C CA . PHE A 1 392 ? -20.827 -14.053 18.607 1.00 76.56 392 PHE A CA 1
ATOM 3255 C C . PHE A 1 392 ? -19.729 -13.822 19.653 1.00 76.56 392 PHE A C 1
ATOM 3257 O O . PHE A 1 392 ? -18.908 -12.920 19.483 1.00 76.56 392 PHE A O 1
ATOM 3264 N N . LYS A 1 393 ? -19.635 -14.662 20.690 1.00 73.50 393 LYS A N 1
ATOM 3265 C CA . LYS A 1 393 ? -18.582 -14.550 21.707 1.00 73.50 393 LYS A CA 1
ATOM 3266 C C . LYS A 1 393 ? -17.207 -14.843 21.114 1.00 73.50 393 LYS A C 1
ATOM 3268 O O . LYS A 1 393 ? -16.254 -14.133 21.413 1.00 73.50 393 LYS A O 1
ATOM 3273 N N . MET A 1 394 ? -17.109 -15.846 20.246 1.00 56.84 394 MET A N 1
ATOM 3274 C CA . MET A 1 394 ? -15.876 -16.169 19.533 1.00 56.84 394 MET A CA 1
ATOM 3275 C C . MET A 1 394 ? -15.531 -15.112 18.485 1.00 56.84 394 MET A C 1
ATOM 3277 O O . MET A 1 394 ? -14.348 -14.842 18.326 1.00 56.84 394 MET A O 1
ATOM 3281 N N . SER A 1 395 ? -16.528 -14.521 17.811 1.00 56.06 395 SER A N 1
ATOM 3282 C CA . SER A 1 395 ? -16.368 -13.620 16.657 1.00 56.06 395 SER A CA 1
ATOM 3283 C C . SER A 1 395 ? -16.355 -12.125 16.962 1.00 56.06 395 SER A C 1
ATOM 3285 O O . SER A 1 395 ? -15.934 -11.353 16.107 1.00 56.06 395 SER A O 1
ATOM 3287 N N . PHE A 1 396 ? -16.803 -11.690 18.136 1.00 63.38 396 PHE A N 1
ATOM 3288 C CA . PHE A 1 396 ? -16.892 -10.266 18.492 1.00 63.38 396 PHE A CA 1
ATOM 3289 C C . PHE A 1 396 ? -16.578 -9.985 19.967 1.00 63.38 396 PHE A C 1
ATOM 3291 O O . PHE A 1 396 ? -16.728 -8.853 20.423 1.00 63.38 396 PHE A O 1
ATOM 3298 N N . ASP A 1 397 ? -16.188 -11.016 20.724 1.00 70.25 397 ASP A N 1
ATOM 3299 C CA . ASP A 1 397 ? -15.991 -10.985 22.180 1.00 70.25 397 ASP A CA 1
ATOM 3300 C C . ASP A 1 397 ? -17.207 -10.479 22.988 1.00 70.25 397 ASP A C 1
ATOM 3302 O O . ASP A 1 397 ? -17.128 -10.179 24.181 1.00 70.25 397 ASP A O 1
ATOM 3306 N N . CYS A 1 398 ? -18.383 -10.456 22.366 1.00 77.50 398 CYS A N 1
ATOM 3307 C CA . CYS A 1 398 ? -19.633 -10.036 22.980 1.00 77.50 398 CYS A CA 1
ATOM 3308 C C . CYS A 1 398 ? -20.750 -11.040 22.698 1.00 77.50 398 CYS A C 1
ATOM 3310 O O . CYS A 1 398 ? -20.641 -11.910 21.837 1.00 77.50 398 CYS A O 1
ATOM 3312 N N . SER A 1 399 ? -21.841 -10.934 23.449 1.00 90.38 399 SER A N 1
ATOM 3313 C CA . SER A 1 399 ? -23.052 -11.694 23.138 1.00 90.38 399 SER A CA 1
ATOM 3314 C C . SER A 1 399 ? -23.703 -11.196 21.843 1.00 90.38 399 SER A C 1
ATOM 3316 O O . SER A 1 399 ? -23.582 -10.025 21.471 1.00 90.38 399 SER A O 1
ATOM 3318 N N . CYS A 1 400 ? -24.493 -12.054 21.196 1.00 88.31 400 CYS A N 1
ATOM 3319 C CA . CYS A 1 400 ? -25.282 -11.671 20.019 1.00 88.31 400 CYS A CA 1
ATOM 3320 C C . CYS A 1 400 ? -26.219 -10.478 20.312 1.00 88.31 400 CYS A C 1
ATOM 3322 O O . CYS A 1 400 ? -26.413 -9.591 19.481 1.00 88.31 400 CYS A O 1
ATOM 3324 N N . TRP A 1 401 ? -26.729 -10.387 21.546 1.00 94.81 401 TRP A N 1
ATOM 3325 C CA . TRP A 1 401 ? -27.591 -9.281 21.971 1.00 94.81 401 TRP A CA 1
ATOM 3326 C C . TRP A 1 401 ? -26.822 -7.967 22.103 1.00 94.81 401 TRP A C 1
ATOM 3328 O O . TRP A 1 401 ? -27.324 -6.896 21.761 1.00 94.81 401 TRP A O 1
ATOM 3338 N N . GLU A 1 402 ? -25.596 -8.023 22.618 1.00 89.75 402 GLU A N 1
ATOM 3339 C CA . GLU A 1 402 ? -24.724 -6.853 22.684 1.00 89.75 402 GLU A CA 1
ATOM 3340 C C . GLU A 1 402 ? -24.332 -6.376 21.289 1.00 89.75 402 GLU A C 1
ATOM 3342 O O . GLU A 1 402 ? -24.323 -5.169 21.063 1.00 89.75 402 GLU A O 1
ATOM 3347 N N . TYR A 1 403 ? -24.089 -7.294 20.352 1.00 86.75 403 TYR A N 1
ATOM 3348 C CA . TYR A 1 403 ? -23.838 -6.952 18.954 1.00 86.75 403 TYR A CA 1
ATOM 3349 C C . TYR A 1 403 ? -25.030 -6.235 18.302 1.00 86.75 403 TYR A C 1
ATOM 3351 O O . TYR A 1 403 ? -24.867 -5.138 17.774 1.00 86.75 403 TYR A O 1
ATOM 3359 N N . LEU A 1 404 ? -26.248 -6.780 18.422 1.00 92.81 404 LEU A N 1
ATOM 3360 C CA . LEU A 1 404 ? -27.474 -6.111 17.958 1.00 92.81 404 LEU A CA 1
ATOM 3361 C C . LEU A 1 404 ? -27.604 -4.696 18.543 1.00 92.81 404 LEU A C 1
ATOM 3363 O O . LEU A 1 404 ? -27.948 -3.745 17.844 1.00 92.81 404 LEU A O 1
ATOM 3367 N N . ASN A 1 405 ? -27.311 -4.536 19.834 1.00 93.88 405 ASN A N 1
ATOM 3368 C CA . ASN A 1 405 ? -27.377 -3.232 20.484 1.00 93.88 405 ASN A CA 1
ATOM 3369 C C . ASN A 1 405 ? -26.307 -2.250 19.986 1.00 93.88 405 ASN A C 1
ATOM 3371 O O . ASN A 1 405 ? -26.599 -1.056 19.957 1.00 93.88 405 ASN A O 1
ATOM 3375 N N . LYS A 1 406 ? -25.115 -2.717 19.586 1.00 87.31 406 LYS A N 1
ATOM 3376 C CA . LYS A 1 406 ? -24.101 -1.872 18.930 1.00 87.31 406 LYS A CA 1
ATOM 3377 C C . LYS A 1 406 ? -24.647 -1.307 17.618 1.00 87.31 406 LYS A C 1
ATOM 3379 O O . LYS A 1 406 ? -24.753 -0.091 17.510 1.00 87.31 406 LYS A O 1
ATOM 3384 N N . ILE A 1 407 ? -25.163 -2.167 16.731 1.00 84.06 407 ILE A N 1
ATOM 3385 C CA . ILE A 1 407 ? -25.790 -1.754 15.459 1.00 84.06 407 ILE A CA 1
ATOM 3386 C C . ILE A 1 407 ? -26.890 -0.708 15.689 1.00 84.06 407 ILE A C 1
ATOM 3388 O O . ILE A 1 407 ? -26.910 0.348 15.059 1.00 84.06 407 ILE A O 1
ATOM 3392 N N . ARG A 1 408 ? -27.789 -0.952 16.651 1.00 92.06 408 ARG A N 1
ATOM 3393 C CA . ARG A 1 408 ? -28.852 0.007 16.994 1.00 92.06 408 ARG A CA 1
ATOM 3394 C C . ARG A 1 408 ? -28.304 1.349 17.471 1.00 92.06 408 ARG A C 1
ATOM 3396 O O . ARG A 1 408 ? -28.860 2.388 17.123 1.00 92.06 408 ARG A O 1
ATOM 3403 N N . VAL A 1 409 ? -27.256 1.336 18.294 1.00 90.75 409 VAL A N 1
ATOM 3404 C CA . VAL A 1 409 ? -26.607 2.555 18.792 1.00 90.75 409 VAL A CA 1
ATOM 3405 C C . VAL A 1 409 ? -25.938 3.319 17.656 1.00 90.75 409 VAL A C 1
ATOM 3407 O O . VAL A 1 409 ? -26.078 4.540 17.616 1.00 90.75 409 VAL A O 1
ATOM 3410 N N . ASP A 1 410 ? -25.269 2.639 16.730 1.00 80.69 410 ASP A N 1
ATOM 3411 C CA . ASP A 1 410 ? -24.593 3.283 15.602 1.00 80.69 410 ASP A CA 1
ATOM 3412 C C . ASP A 1 410 ? -25.593 3.977 14.672 1.00 80.69 410 ASP A C 1
ATOM 3414 O O . ASP A 1 410 ? -25.447 5.162 14.367 1.00 80.69 410 ASP A O 1
ATOM 3418 N N . ILE A 1 411 ? -26.714 3.322 14.372 1.00 81.44 411 ILE A N 1
ATOM 3419 C CA . ILE A 1 411 ? -27.826 3.937 13.634 1.00 81.44 411 ILE A CA 1
ATOM 3420 C C . ILE A 1 411 ? -28.426 5.114 14.420 1.00 81.44 411 ILE A C 1
ATOM 3422 O O . ILE A 1 411 ? -28.736 6.164 13.852 1.00 81.44 411 ILE A O 1
ATOM 3426 N N . ALA A 1 412 ? -28.549 4.985 15.745 1.00 90.06 412 ALA A N 1
ATOM 3427 C CA . ALA A 1 412 ? -29.050 6.064 16.587 1.00 90.06 412 ALA A CA 1
ATOM 3428 C C . ALA A 1 412 ? -28.146 7.301 16.570 1.00 90.06 412 ALA A C 1
ATOM 3430 O O . ALA A 1 412 ? -28.669 8.411 16.634 1.00 90.06 412 ALA A O 1
ATOM 3431 N N . LYS A 1 413 ? -26.816 7.149 16.474 1.00 83.50 413 LYS A N 1
ATOM 3432 C CA . LYS A 1 413 ? -25.893 8.293 16.359 1.00 83.50 413 LYS A CA 1
ATOM 3433 C C . LYS A 1 413 ? -26.271 9.158 15.155 1.00 83.50 413 LYS A C 1
ATOM 3435 O O . LYS A 1 413 ? -26.427 10.368 15.313 1.00 83.50 413 LYS A O 1
ATOM 3440 N N . ASN A 1 414 ? -26.523 8.537 14.003 1.00 81.31 414 ASN A N 1
ATOM 3441 C CA . ASN A 1 414 ? -26.938 9.236 12.785 1.00 81.31 414 ASN A CA 1
ATOM 3442 C C . ASN A 1 414 ? -28.303 9.917 12.962 1.00 81.31 414 ASN A C 1
ATOM 3444 O O . ASN A 1 414 ? -28.449 11.112 12.707 1.00 81.31 414 ASN A O 1
ATOM 3448 N N . GLU A 1 415 ? -29.292 9.205 13.499 1.00 84.50 415 GLU A N 1
ATOM 3449 C CA . GLU A 1 415 ? -30.623 9.761 13.777 1.00 84.50 415 GLU A CA 1
ATOM 3450 C C . GLU A 1 415 ? -30.578 10.958 14.744 1.00 84.50 415 GLU A C 1
ATOM 3452 O O . GLU A 1 415 ? -31.307 11.939 14.584 1.00 84.50 415 GLU A O 1
ATOM 3457 N N . LEU A 1 416 ? -29.699 10.918 15.747 1.00 88.94 416 LEU A N 1
ATOM 3458 C CA . LEU A 1 416 ? -29.528 12.004 16.712 1.00 88.94 416 LEU A CA 1
ATOM 3459 C C . LEU A 1 416 ? -28.935 13.267 16.081 1.00 88.94 416 LEU A C 1
ATOM 3461 O O . LEU A 1 416 ? -29.269 14.364 16.542 1.00 88.94 416 LEU A O 1
ATOM 3465 N N . VAL A 1 417 ? -28.071 13.106 15.075 1.00 81.19 417 VAL A N 1
ATOM 3466 C CA . VAL A 1 417 ? -27.369 14.191 14.374 1.00 81.19 417 VAL A CA 1
ATOM 3467 C C . VAL A 1 417 ? -28.249 14.816 13.296 1.00 81.19 417 VAL A C 1
ATOM 3469 O O . VAL A 1 417 ? -28.352 16.044 13.226 1.00 81.19 417 VAL A O 1
ATOM 3472 N N . TYR A 1 418 ? -28.889 13.991 12.468 1.00 77.75 418 TYR A N 1
ATOM 3473 C CA . TYR A 1 418 ? -29.566 14.456 11.257 1.00 77.75 418 TYR A CA 1
ATOM 3474 C C . TYR A 1 418 ? -31.058 14.730 11.449 1.00 77.75 418 TYR A C 1
ATOM 3476 O O . TYR A 1 418 ? -31.614 15.532 10.701 1.00 77.75 418 TYR A O 1
ATOM 3484 N N . ASN A 1 419 ? -31.695 14.156 12.476 1.00 79.81 419 ASN A N 1
ATOM 3485 C CA . ASN A 1 419 ? -33.137 14.277 12.682 1.00 79.81 419 ASN A CA 1
ATOM 3486 C C . ASN A 1 419 ? -33.497 15.027 13.977 1.00 79.81 419 ASN A C 1
ATOM 3488 O O . ASN A 1 419 ? -32.763 15.058 14.969 1.00 79.81 419 ASN A O 1
ATOM 3492 N N . SER A 1 420 ? -34.676 15.655 13.979 1.00 86.69 420 SER A N 1
ATOM 3493 C CA . SER A 1 420 ? -35.226 16.422 15.110 1.00 86.69 420 SER A CA 1
ATOM 3494 C C . SER A 1 420 ? -36.105 15.592 16.054 1.00 86.69 420 SER A C 1
ATOM 3496 O O . SER A 1 420 ? -36.592 16.121 17.052 1.00 86.69 420 SER A O 1
ATOM 3498 N N . GLN A 1 421 ? -36.284 14.299 15.770 1.00 92.00 421 GLN A N 1
ATOM 3499 C CA . GLN A 1 421 ? -37.115 13.389 16.561 1.00 92.00 421 GLN A CA 1
ATOM 3500 C C . GLN A 1 421 ? -36.673 13.344 18.031 1.00 92.00 421 GLN A C 1
ATOM 3502 O O . GLN A 1 421 ? -35.489 13.488 18.359 1.00 92.00 421 GLN A O 1
ATOM 3507 N N . SER A 1 422 ? -37.613 13.142 18.953 1.00 94.19 422 SER A N 1
ATOM 3508 C CA . SER A 1 422 ? -37.283 13.020 20.376 1.00 94.19 422 SER A CA 1
ATOM 3509 C C . SER A 1 422 ? -36.446 11.761 20.645 1.00 94.19 422 SER A C 1
ATOM 3511 O O . SER A 1 422 ? -36.502 10.787 19.896 1.00 94.19 422 SER A O 1
ATOM 3513 N N 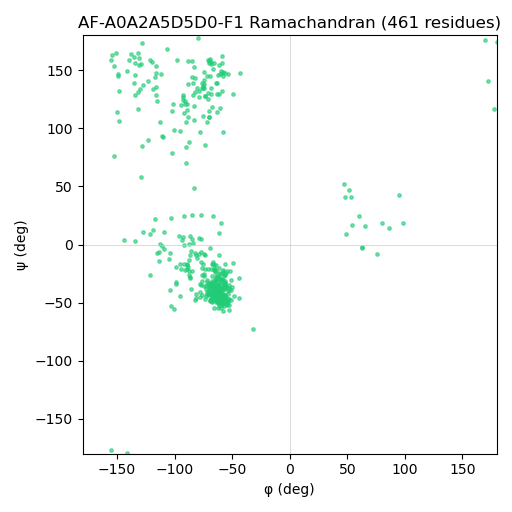. ILE A 1 423 ? -35.679 11.754 21.741 1.00 94.44 423 ILE A N 1
ATOM 3514 C CA . ILE A 1 423 ? -34.894 10.577 22.161 1.00 94.44 423 ILE A CA 1
ATOM 3515 C C . ILE A 1 423 ? -35.799 9.345 22.322 1.00 94.44 423 ILE A C 1
ATOM 3517 O O . ILE A 1 423 ? -35.410 8.236 21.966 1.00 94.44 423 ILE A O 1
ATOM 3521 N N . SER A 1 424 ? -37.031 9.553 22.800 1.00 94.50 424 SER A N 1
ATOM 3522 C CA . SER A 1 424 ? -38.040 8.498 22.924 1.00 94.50 424 SER A CA 1
ATOM 3523 C C . SER A 1 424 ? -38.453 7.941 21.557 1.00 94.50 424 SER A C 1
ATOM 3525 O O . SER A 1 424 ? -38.409 6.730 21.351 1.00 94.50 424 SER A O 1
ATOM 3527 N N . GLN A 1 425 ? -38.754 8.811 20.589 1.00 93.50 425 GLN A N 1
ATOM 3528 C CA . GLN A 1 425 ? -39.114 8.400 19.227 1.00 93.50 425 GLN A CA 1
ATOM 3529 C C . GLN A 1 425 ? -37.981 7.635 18.538 1.00 93.50 425 GLN A C 1
ATOM 3531 O O . GLN A 1 425 ? -38.230 6.584 17.953 1.00 93.50 425 GLN A O 1
ATOM 3536 N N . ILE A 1 426 ? -36.739 8.114 18.658 1.00 94.31 426 ILE A N 1
ATOM 3537 C CA . ILE A 1 426 ? -35.566 7.425 18.103 1.00 94.31 426 ILE A CA 1
ATOM 3538 C C . ILE A 1 426 ? -35.394 6.060 18.758 1.00 94.31 426 ILE A C 1
ATOM 3540 O O . ILE A 1 426 ? -35.176 5.084 18.051 1.00 94.31 426 ILE A O 1
ATOM 3544 N N . SER A 1 427 ? -35.549 5.967 20.084 1.00 94.94 427 SER A N 1
ATOM 3545 C CA . SER A 1 427 ? -35.403 4.694 20.796 1.00 94.94 427 SER A CA 1
ATOM 3546 C C . SER A 1 427 ? -36.367 3.622 20.286 1.00 94.94 427 SER A C 1
ATOM 3548 O O . SER A 1 427 ? -35.943 2.494 20.052 1.00 94.94 427 SER A O 1
ATOM 3550 N N . ILE A 1 428 ? -37.627 3.992 20.039 1.00 93.50 428 ILE A N 1
ATOM 3551 C CA . ILE A 1 428 ? -38.639 3.083 19.493 1.00 93.50 428 ILE A CA 1
ATOM 3552 C C . ILE A 1 428 ? -38.296 2.736 18.040 1.00 93.50 428 ILE A C 1
ATOM 3554 O O . ILE A 1 428 ? -38.271 1.561 17.685 1.00 93.50 428 ILE A O 1
ATOM 3558 N N . LYS A 1 429 ? -37.959 3.740 17.217 1.00 91.88 429 LYS A N 1
ATOM 3559 C CA . LYS A 1 429 ? -37.637 3.574 15.789 1.00 91.88 429 LYS A CA 1
ATOM 3560 C C . LYS A 1 429 ? -36.485 2.597 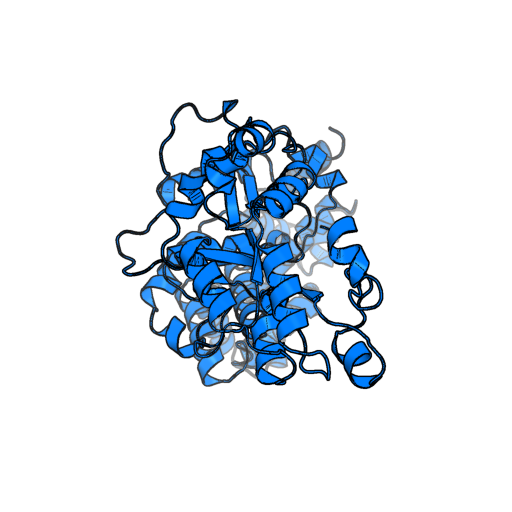15.542 1.00 91.88 429 LYS A C 1
ATOM 3562 O O . LYS A 1 429 ? -36.528 1.836 14.586 1.00 91.88 429 LYS A O 1
ATOM 3567 N N . ILE A 1 430 ? -35.458 2.607 16.387 1.00 92.12 430 ILE A N 1
ATOM 3568 C CA . ILE A 1 430 ? -34.288 1.725 16.235 1.00 92.12 430 ILE A CA 1
ATOM 3569 C C . ILE A 1 430 ? -34.471 0.351 16.909 1.00 92.12 430 ILE A C 1
ATOM 3571 O O . ILE A 1 430 ? -33.552 -0.464 16.873 1.00 92.12 430 ILE A O 1
ATOM 3575 N N . GLY A 1 431 ? -35.623 0.083 17.538 1.00 92.69 431 GLY A N 1
ATOM 3576 C CA . GLY A 1 431 ? -35.956 -1.229 18.106 1.00 92.69 431 GLY A CA 1
ATOM 3577 C C . GLY A 1 431 ? -35.720 -1.404 19.612 1.00 92.69 431 GLY A C 1
ATOM 3578 O O . GLY A 1 431 ? -35.640 -2.537 20.087 1.00 92.69 431 GLY A O 1
ATOM 3579 N N . PHE A 1 432 ? -35.604 -0.329 20.405 1.00 94.31 432 PHE A N 1
ATOM 3580 C CA . PHE A 1 432 ? -35.645 -0.437 21.872 1.00 94.31 432 PHE A CA 1
ATOM 3581 C C . PHE A 1 432 ? -37.077 -0.337 22.404 1.00 94.31 432 PHE A C 1
ATOM 3583 O O . PHE A 1 432 ? -37.842 0.547 22.032 1.00 94.31 432 PHE A O 1
ATOM 3590 N N . LYS A 1 433 ? -37.403 -1.185 23.387 1.00 89.75 433 LYS A N 1
ATOM 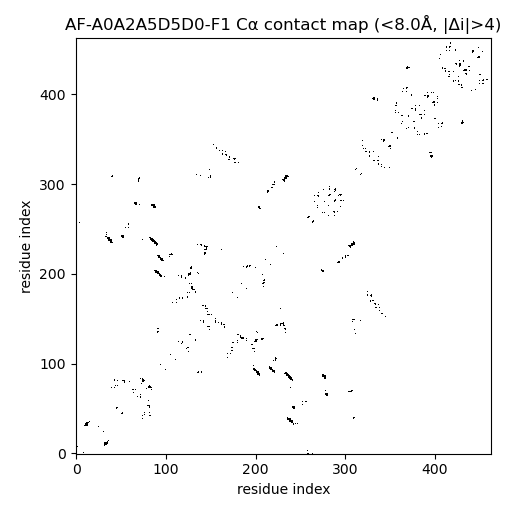3591 C CA . LYS A 1 433 ? -38.707 -1.171 24.079 1.00 89.75 433 LYS A CA 1
ATOM 3592 C C . LYS A 1 433 ? -38.901 0.031 25.008 1.00 89.75 433 LYS A C 1
ATOM 3594 O O . LYS A 1 433 ? -40.027 0.350 25.368 1.00 89.75 433 LYS A O 1
ATOM 3599 N N . SER A 1 434 ? -37.815 0.671 25.448 1.00 93.25 434 SER A N 1
ATOM 3600 C CA . SER A 1 434 ? -37.892 1.870 26.284 1.00 93.25 434 SER A CA 1
ATOM 3601 C C . SER A 1 434 ? -36.714 2.813 26.058 1.00 93.25 434 SER A C 1
ATOM 3603 O O . SER A 1 434 ? -35.567 2.390 25.868 1.00 93.25 434 SER A O 1
ATOM 3605 N N . SER A 1 435 ? -36.998 4.108 26.178 1.00 93.50 435 SER A N 1
ATOM 3606 C CA . SER A 1 435 ? -36.005 5.184 26.126 1.00 93.50 435 SER A CA 1
ATOM 3607 C C . SER A 1 435 ? -34.972 5.090 27.255 1.00 93.50 435 SER A C 1
ATOM 3609 O O . SER A 1 435 ? -33.812 5.459 27.065 1.00 93.50 435 SER A O 1
ATOM 3611 N N . VAL A 1 436 ? -35.357 4.541 28.412 1.00 94.75 436 VAL A N 1
ATOM 3612 C CA . VAL A 1 436 ? -34.470 4.319 29.564 1.00 94.75 436 VAL A CA 1
ATOM 3613 C C . VAL A 1 436 ? -33.423 3.254 29.241 1.00 94.75 436 VAL A C 1
ATOM 3615 O O . VAL A 1 436 ? -32.226 3.475 29.437 1.00 94.75 436 VAL A O 1
ATOM 3618 N N . THR A 1 437 ? -33.849 2.108 28.694 1.00 94.00 437 THR A N 1
ATOM 3619 C CA . THR A 1 437 ? -32.919 1.048 28.272 1.00 94.00 437 THR A CA 1
ATOM 3620 C C . THR A 1 437 ? -31.998 1.543 27.164 1.00 94.00 437 THR A C 1
ATOM 3622 O O . THR A 1 437 ? -30.788 1.342 27.261 1.00 94.00 437 THR A O 1
ATOM 3625 N N . PHE A 1 438 ? -32.550 2.241 26.169 1.00 96.69 438 PHE A N 1
ATOM 3626 C CA . PHE A 1 438 ? -31.766 2.864 25.107 1.00 96.69 438 PHE A CA 1
ATOM 3627 C C . PHE A 1 438 ? -30.700 3.806 25.669 1.00 96.69 438 PHE A C 1
ATOM 3629 O O . PHE A 1 438 ? -29.529 3.647 25.357 1.00 96.69 438 PHE A O 1
ATOM 3636 N N . THR A 1 439 ? -31.075 4.734 26.551 1.00 96.62 439 THR A N 1
ATOM 3637 C CA . THR A 1 439 ? -30.149 5.724 27.125 1.00 96.62 439 THR A CA 1
ATOM 3638 C C . THR A 1 439 ? -28.991 5.058 27.863 1.00 96.62 439 THR A C 1
ATOM 3640 O O . THR A 1 439 ? -27.837 5.445 27.680 1.00 96.62 439 THR A O 1
ATOM 3643 N N . ARG A 1 440 ? -29.277 4.019 28.658 1.00 96.31 440 ARG A N 1
ATOM 3644 C CA . ARG A 1 440 ? -28.251 3.249 29.375 1.00 96.31 440 ARG A CA 1
ATOM 3645 C C . ARG A 1 440 ? -27.298 2.535 28.416 1.00 96.31 440 ARG A C 1
ATOM 3647 O O . ARG A 1 440 ? -26.086 2.584 28.611 1.00 96.31 440 ARG A O 1
ATOM 3654 N N . VAL A 1 441 ? -27.838 1.869 27.396 1.00 95.19 441 VAL A N 1
ATOM 3655 C CA . VAL A 1 441 ? -27.047 1.133 26.396 1.00 95.19 441 VAL A CA 1
ATOM 3656 C C . VAL A 1 441 ? -26.225 2.092 25.541 1.00 95.19 441 VAL A C 1
ATOM 3658 O O . VAL A 1 441 ? -25.040 1.848 25.333 1.00 95.19 441 VAL A O 1
ATOM 3661 N N . PHE A 1 442 ? -26.814 3.202 25.104 1.00 95.88 442 PHE A N 1
ATOM 3662 C CA . PHE A 1 442 ? -26.132 4.241 24.346 1.00 95.88 442 PHE A CA 1
ATOM 3663 C C . PHE A 1 442 ? -24.961 4.801 25.153 1.00 95.88 442 PHE A C 1
ATOM 3665 O O . PHE A 1 442 ? -23.831 4.720 24.691 1.00 95.88 442 PHE A O 1
ATOM 3672 N N . LYS A 1 443 ? -25.188 5.217 26.408 1.00 94.69 443 LYS A N 1
ATOM 3673 C CA . LYS A 1 443 ? -24.119 5.721 27.285 1.00 94.69 443 LYS A CA 1
ATOM 3674 C C . LYS A 1 443 ? -23.011 4.698 27.528 1.00 94.69 443 LYS A C 1
ATOM 3676 O O . LYS A 1 443 ? -21.844 5.071 27.522 1.00 94.69 443 LYS A O 1
ATOM 3681 N N . LYS A 1 444 ? -23.350 3.414 27.694 1.00 90.88 444 LYS A N 1
ATOM 3682 C CA . LYS A 1 444 ? -22.351 2.336 27.808 1.00 90.88 444 LYS A CA 1
ATOM 3683 C C . LYS A 1 444 ? -21.469 2.239 26.554 1.00 90.88 444 LYS A C 1
ATOM 3685 O O . LYS A 1 444 ? -20.281 1.985 26.690 1.00 90.88 444 LYS A O 1
ATOM 3690 N N . ASN A 1 445 ? -22.040 2.415 25.361 1.00 85.31 445 ASN A N 1
ATOM 3691 C CA . ASN A 1 445 ? -21.322 2.258 24.091 1.00 85.31 445 ASN A CA 1
ATOM 3692 C C . ASN A 1 445 ? -20.602 3.534 23.624 1.00 85.31 445 ASN A C 1
ATOM 3694 O O . ASN A 1 445 ? -19.608 3.435 22.917 1.00 85.31 445 ASN A O 1
ATOM 3698 N N . THR A 1 446 ? -21.093 4.724 23.979 1.00 85.00 446 THR A N 1
ATOM 3699 C CA . THR A 1 446 ? -20.588 6.007 23.450 1.00 85.00 446 THR A CA 1
ATOM 3700 C C . THR A 1 446 ? -19.947 6.906 24.507 1.00 85.00 446 THR A C 1
ATOM 3702 O O . THR A 1 446 ? -19.430 7.968 24.171 1.00 85.00 446 THR A O 1
ATOM 3705 N N . GLY A 1 447 ? -20.027 6.539 25.788 1.00 90.75 447 GLY A N 1
ATOM 3706 C CA . GLY A 1 447 ? -19.545 7.345 26.913 1.00 90.75 447 GLY A CA 1
ATOM 3707 C C . GLY A 1 447 ? -20.439 8.535 27.292 1.00 90.75 447 GLY A C 1
ATOM 3708 O O . GLY A 1 447 ? -20.218 9.141 28.337 1.00 90.75 447 GLY A O 1
ATOM 3709 N N . SER A 1 448 ? -21.472 8.855 26.506 1.00 92.38 448 SER A N 1
ATOM 3710 C CA . SER A 1 448 ? -22.356 10.016 26.711 1.00 92.38 448 SER A CA 1
ATOM 3711 C C . SER A 1 448 ? -23.829 9.645 26.550 1.00 92.38 448 SER A C 1
ATOM 3713 O O . SER A 1 448 ? -24.170 8.654 25.906 1.00 92.38 448 SER A O 1
ATOM 3715 N N . THR A 1 449 ? -24.744 10.402 27.155 1.00 96.25 449 THR A N 1
ATOM 3716 C CA . THR A 1 449 ? -26.184 10.178 26.933 1.00 96.25 449 THR A CA 1
ATOM 3717 C C . THR A 1 449 ? -26.591 10.583 25.507 1.00 96.25 449 THR A C 1
ATOM 3719 O O . THR A 1 449 ? -25.947 11.443 24.907 1.00 96.25 449 THR A O 1
ATOM 3722 N N . PRO A 1 450 ? -27.684 10.034 24.937 1.00 95.38 450 PRO A N 1
ATOM 3723 C CA . PRO A 1 450 ? -28.182 10.456 23.622 1.00 95.38 450 PRO A CA 1
ATOM 3724 C C . PRO A 1 450 ? -28.406 11.974 23.504 1.00 95.38 450 PRO A C 1
ATOM 3726 O O . PRO A 1 450 ? -28.130 12.570 22.463 1.00 95.38 450 PRO A O 1
ATOM 3729 N N . SER A 1 451 ? -28.883 12.606 24.583 1.00 93.81 451 SER A N 1
ATOM 3730 C CA . SER A 1 451 ? -29.094 14.055 24.656 1.00 93.81 451 SER A CA 1
ATOM 3731 C C . SER A 1 451 ? -27.776 14.832 24.619 1.00 93.81 451 SER A C 1
ATOM 3733 O O . SER A 1 451 ? -27.657 15.777 23.841 1.00 93.81 451 SER A O 1
ATOM 3735 N N . GLU A 1 452 ? -26.779 14.414 25.409 1.00 91.44 452 GLU A N 1
ATOM 3736 C CA . GLU A 1 452 ? -25.423 14.989 25.391 1.00 91.44 452 GLU A CA 1
ATOM 3737 C C . GLU A 1 452 ? -24.776 14.838 24.010 1.00 91.44 452 GLU A C 1
ATOM 3739 O O . GLU A 1 452 ? -24.257 15.807 23.453 1.00 91.44 452 GLU A O 1
ATOM 3744 N N . TYR A 1 453 ? -24.870 13.643 23.420 1.00 92.00 453 TYR A N 1
ATOM 3745 C CA . TYR A 1 453 ? -24.313 13.342 22.105 1.00 92.00 453 TYR A CA 1
ATOM 3746 C C . TYR A 1 453 ? -24.903 14.259 21.027 1.00 92.00 453 TYR A C 1
ATOM 3748 O O . TYR A 1 453 ? -24.161 14.922 20.299 1.00 92.00 453 TYR A O 1
ATOM 3756 N N . ARG A 1 454 ? -26.236 14.383 20.981 1.00 91.44 454 ARG A N 1
ATOM 3757 C CA . ARG A 1 454 ? -26.940 15.294 20.065 1.00 91.44 454 ARG A CA 1
ATOM 3758 C C . ARG A 1 454 ? -26.499 16.745 20.237 1.00 91.44 454 ARG A C 1
ATOM 3760 O O . ARG A 1 454 ? -26.279 17.430 19.238 1.00 91.44 454 ARG A O 1
ATOM 3767 N N . LEU A 1 455 ? -26.408 17.223 21.478 1.00 87.38 455 LEU A N 1
ATOM 3768 C CA . LEU A 1 455 ? -26.009 18.599 21.763 1.00 87.38 455 LEU A CA 1
ATOM 3769 C C . LEU A 1 455 ? -24.587 18.855 21.245 1.00 87.38 455 LEU A C 1
ATOM 3771 O O . LEU A 1 455 ? -24.374 19.796 20.487 1.00 87.38 455 LEU A O 1
ATOM 3775 N N . SER A 1 456 ? -23.646 17.960 21.562 1.00 79.88 456 SER A N 1
ATOM 3776 C CA . SER A 1 456 ? -22.235 18.092 21.174 1.00 79.88 456 SER A CA 1
ATOM 3777 C C . SER A 1 456 ? -22.015 18.163 19.657 1.00 79.88 456 SER A C 1
ATOM 3779 O O . SER A 1 456 ? -21.133 18.884 19.190 1.00 79.88 456 SER A O 1
ATOM 3781 N N . LYS A 1 457 ? -22.831 17.446 18.871 1.00 75.62 457 LYS A N 1
ATOM 3782 C CA . LYS A 1 457 ? -22.710 17.389 17.408 1.00 75.62 457 LYS A CA 1
ATOM 3783 C C . LYS A 1 457 ? -23.471 18.514 16.695 1.00 75.62 457 LYS A C 1
ATOM 3785 O O . LYS A 1 457 ? -23.053 18.916 15.614 1.00 75.62 457 LYS A O 1
ATOM 3790 N N . LYS A 1 458 ? -24.533 19.077 17.291 1.00 63.81 458 LYS A N 1
ATOM 3791 C CA . LYS A 1 458 ? -25.251 20.239 16.725 1.00 63.81 458 LYS A CA 1
ATOM 3792 C C . LYS A 1 458 ? -24.467 21.545 16.840 1.00 63.81 458 LYS A C 1
ATOM 3794 O O . LYS A 1 458 ? -24.492 22.333 15.899 1.00 63.81 458 LYS A O 1
ATOM 3799 N N . THR A 1 459 ? -23.754 21.764 17.945 1.00 47.19 459 THR A N 1
ATOM 3800 C CA . THR A 1 459 ? -22.977 22.998 18.167 1.00 47.19 459 THR A CA 1
ATOM 3801 C C . THR A 1 459 ? -21.836 23.163 17.154 1.00 47.19 459 THR A C 1
ATOM 3803 O O . THR A 1 459 ? -21.492 24.283 16.803 1.00 47.19 459 THR A O 1
ATOM 3806 N N . LYS A 1 460 ? -21.313 22.057 16.609 1.00 44.53 460 LYS A N 1
ATOM 3807 C CA . LYS A 1 460 ? -20.250 22.048 15.587 1.00 44.53 460 LYS A CA 1
ATOM 3808 C C . LYS A 1 460 ? -20.728 22.270 14.144 1.00 44.53 460 LYS A C 1
ATOM 3810 O O . LYS A 1 460 ? -19.897 22.379 13.260 1.00 44.53 460 LYS A O 1
ATOM 3815 N N . LYS A 1 461 ? -22.041 22.299 13.874 1.00 40.91 461 LYS A N 1
ATOM 3816 C CA . LYS A 1 461 ? -22.577 22.501 12.509 1.00 40.91 461 LYS A CA 1
ATOM 3817 C C . LYS A 1 461 ? -22.728 23.988 12.134 1.00 40.91 461 LYS A C 1
ATOM 3819 O O . LYS A 1 461 ? -23.037 24.289 10.988 1.00 40.91 461 LYS A O 1
ATOM 3824 N N . TRP A 1 462 ? -22.557 24.888 13.108 1.00 32.62 462 TRP A N 1
ATOM 3825 C CA . TRP A 1 462 ? -22.747 26.344 12.985 1.00 32.62 462 TRP A CA 1
ATOM 3826 C C . TRP A 1 462 ? -21.531 27.163 13.459 1.00 32.62 462 TRP A C 1
ATOM 3828 O O . TRP A 1 462 ? -21.637 28.380 13.606 1.00 32.62 462 TRP A O 1
ATOM 3838 N N . GLN A 1 463 ? -20.400 26.502 13.710 1.00 25.78 463 GLN A N 1
ATOM 3839 C CA . GLN A 1 463 ? -19.080 27.106 13.908 1.00 25.78 463 GLN A CA 1
ATOM 3840 C C . GLN A 1 463 ? -18.185 26.624 12.778 1.00 25.78 463 GLN A C 1
ATOM 3842 O O . GLN A 1 463 ? -17.395 27.454 12.282 1.00 25.78 463 GLN A O 1
#

Solvent-accessible surface area (backbone atoms only — not comparable to full-atom values): 26101 Å² total; per-residue (Å²): 88,71,80,70,47,46,85,46,49,87,35,53,52,84,75,94,74,79,89,72,51,71,65,64,54,60,73,61,80,72,64,55,56,49,46,45,77,46,54,51,67,49,48,61,61,40,51,76,68,65,44,52,31,70,59,52,74,67,58,52,53,50,45,70,72,45,37,45,66,64,57,52,64,68,40,37,57,94,90,43,40,40,41,49,81,54,30,43,28,44,46,30,39,38,32,48,50,93,73,52,92,65,92,70,83,52,51,69,66,56,47,48,50,52,52,41,48,48,28,71,77,66,76,44,70,75,65,49,52,75,57,99,57,67,51,52,58,56,47,34,48,36,5,30,40,37,38,51,84,82,49,61,66,68,70,42,56,73,43,49,71,35,53,42,52,41,46,50,55,58,54,69,49,76,63,60,40,62,53,58,77,68,65,75,63,53,68,69,61,43,46,75,61,49,85,79,57,76,60,41,35,31,37,72,43,51,60,42,54,84,52,85,55,48,76,50,44,45,72,38,66,74,44,84,46,93,88,40,94,51,48,30,36,42,26,47,42,33,22,37,31,31,52,67,66,94,71,57,68,67,60,55,50,54,52,51,49,52,62,67,30,62,73,38,42,50,57,50,58,76,70,52,92,44,75,42,57,51,42,56,65,57,60,72,32,68,66,44,44,68,77,40,40,59,44,74,50,45,62,49,61,71,68,52,74,36,53,38,67,58,48,76,84,41,68,70,47,52,45,51,46,52,52,47,44,58,27,49,53,61,60,35,55,55,68,41,50,48,48,45,53,55,41,24,64,76,68,75,38,60,67,68,71,58,56,56,63,52,54,45,50,53,49,42,74,75,38,46,47,75,54,86,50,72,62,62,53,24,67,73,57,76,49,54,66,67,57,51,35,48,49,24,36,68,57,52,75,34,48,51,67,55,50,52,50,48,56,36,42,57,55,43,54,52,48,45,68,77,43,86,71,50,70,54,56,49,21,49,68,44,33,36,96,39,44,66,61,38,38,54,51,35,23,73,75,68,77,39,42,62,69,56,50,29,51,64,57,54,62,63,76,82,110

Secondary structure (DSSP, 8-state):
-HHHHGGGGGG-----SS---HHHHHHTS------EEEETHHHHHHHHTT-EEPPPHHHHHHHHHHB-TTTGGGGEETTEE-EEEEEEEEEEEEEEGGG-SS-----HHHHHHHHHHHHHHH----PPTT-S-THHHHHHHHHHTT--TTS-HHHHHT-HHHHHHHHHHHHTS-S-HHHHHH----HHHHHHHGGG-S-EEEETTS--TT---GGGEEEEPPPPPTT-S---EEEEEEEEEEESSSS-HHHHHHHHHHHH-HHHHHHHHHH-SS-B--BTTGGG-HHHHHH-GGGGGHHHHHT--SEEE--TTSHHHHHHHHHHHHHHHTT--HHHHHHHHHHHHHHSSSS--SHHHHHHHHHHHHHTTT--SHHHHHHHHT--HHHHHHHHHHHHSS-HHHHHHHHHHHHHHHHHHH----HHHHHHHTT-S-HHHHHHHHHHHHSS-HHHHHHHHHHTT--